Protein AF-A0AA36HRM7-F1 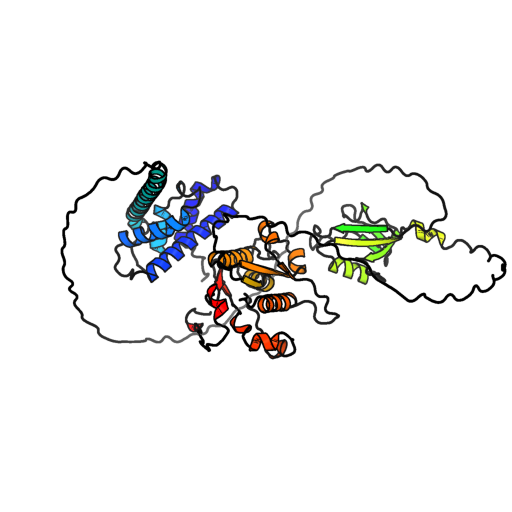(afdb_monomer_lite)

Secondary structure (DSSP, 8-state):
--------HHHHHHHHHHHTTGGGSS-HHHHHHHHHHHHHHHHHHHHHHHHHS--TT--HHHHHHHHHHHHHHHHTTSTTGGGS-HHHHHHHHHHHH-TT----HHHHHHHHHHHHHHHHHHHHHHHHHHHHHTT--------------------------------------------------PPPP-----------------PPP--TTSPPPPEEEEEE-TTS-TT----EEEETTEEEEE-TTSTTTTT--TT-EEEEETTEEP-SHHHHHHHHHHT-SSEEEEEEE-GGGTTTTTSPPPPPPP-PPPPPPPP--PPPP---------------------------PEEEEEEHHHHHHHHTTSGGG--SSTTS--HHHHHHHHHHHHHTTEEEEEEEEHHHHHHSPPPHHHHTTPEEEP----SSSS-STTHHHHHHHHHHHHTT--EE------HHHHTTSTTHHHIIIIIHHHEE-EEE-TT--EEESS---GGGGGGGGT--------TTSS---

Structure (mmCIF, N/CA/C/O backbone):
data_AF-A0AA36HRM7-F1
#
_entry.id   AF-A0AA36HRM7-F1
#
loop_
_atom_site.group_PDB
_atom_site.id
_atom_site.type_symbol
_atom_site.label_atom_id
_atom_site.label_alt_id
_atom_site.label_comp_id
_atom_site.label_asym_id
_atom_site.label_entity_id
_atom_site.label_seq_id
_atom_site.pdbx_PDB_ins_code
_atom_site.Cartn_x
_atom_site.Cartn_y
_atom_site.Cartn_z
_atom_site.occupancy
_atom_site.B_iso_or_equiv
_atom_site.auth_seq_id
_atom_site.auth_comp_id
_atom_site.auth_asym_id
_atom_site.auth_atom_id
_atom_site.pdbx_PDB_model_num
ATOM 1 N N . MET A 1 1 ? -18.455 29.379 -7.997 1.00 38.66 1 MET A N 1
ATOM 2 C CA . MET A 1 1 ? -17.960 29.415 -6.608 1.00 38.66 1 MET A CA 1
ATOM 3 C C . MET A 1 1 ? -16.931 28.313 -6.490 1.00 38.66 1 MET A C 1
ATOM 5 O O . MET A 1 1 ? -17.301 27.154 -6.617 1.00 38.66 1 MET A O 1
ATOM 9 N N . GLU A 1 2 ? -15.651 28.671 -6.400 1.00 33.16 2 GLU A N 1
ATOM 10 C CA . GLU A 1 2 ? -14.578 27.699 -6.172 1.00 33.16 2 GLU A CA 1
ATOM 11 C C . GLU A 1 2 ? -14.777 27.032 -4.805 1.00 33.16 2 GLU A C 1
ATOM 13 O O . GLU A 1 2 ? -15.129 27.726 -3.844 1.00 33.16 2 GLU A O 1
ATOM 18 N N . PRO A 1 3 ? -14.551 25.714 -4.679 1.00 40.88 3 PRO A N 1
ATOM 19 C CA . PRO A 1 3 ? -14.403 25.096 -3.380 1.00 40.88 3 PRO A CA 1
ATOM 20 C C . PRO A 1 3 ? -13.056 25.568 -2.832 1.00 40.88 3 PRO A C 1
ATOM 22 O O . PRO A 1 3 ? -12.028 24.931 -3.043 1.00 40.88 3 PRO A O 1
ATOM 25 N N . GLN A 1 4 ? -13.039 26.724 -2.164 1.00 38.34 4 GLN A N 1
ATOM 26 C CA . GLN A 1 4 ? -11.930 27.060 -1.282 1.00 38.34 4 GLN A CA 1
ATOM 27 C C . GLN A 1 4 ? -11.737 25.861 -0.357 1.00 38.34 4 GLN A C 1
ATOM 29 O O . GLN A 1 4 ? -12.664 25.490 0.366 1.00 38.34 4 GLN A O 1
ATOM 34 N N . MET A 1 5 ? -10.560 25.234 -0.442 1.00 40.09 5 MET A N 1
ATOM 35 C CA . MET A 1 5 ? -10.121 24.186 0.468 1.00 40.09 5 MET A CA 1
ATOM 36 C C . MET A 1 5 ? -10.309 24.699 1.895 1.00 40.09 5 MET A C 1
ATOM 38 O O . MET A 1 5 ? -9.487 25.457 2.407 1.00 40.09 5 MET A O 1
ATOM 42 N N . ARG A 1 6 ? -11.420 24.323 2.533 1.00 44.59 6 ARG A N 1
ATOM 43 C CA . ARG A 1 6 ? -11.608 24.517 3.965 1.00 44.59 6 ARG A CA 1
ATOM 44 C C . ARG A 1 6 ? -10.661 23.537 4.630 1.00 44.59 6 ARG A C 1
ATOM 46 O O . ARG A 1 6 ? -11.005 22.380 4.847 1.00 44.59 6 ARG A O 1
ATOM 53 N N . VAL A 1 7 ? -9.435 23.988 4.866 1.00 54.47 7 VAL A N 1
ATOM 54 C CA . VAL A 1 7 ? -8.510 23.292 5.752 1.00 54.47 7 VAL A CA 1
ATOM 55 C C . VAL A 1 7 ? -9.237 23.147 7.086 1.00 54.47 7 VAL A C 1
ATOM 57 O O . VAL A 1 7 ? -9.692 24.144 7.648 1.00 54.47 7 VAL A O 1
ATOM 60 N N . SER A 1 8 ? -9.418 21.905 7.538 1.00 72.62 8 SER A N 1
ATOM 61 C CA . SER A 1 8 ? -10.118 21.616 8.792 1.00 72.62 8 SER A CA 1
ATOM 62 C C . SER A 1 8 ? -9.432 22.349 9.953 1.00 72.62 8 SER A C 1
ATOM 64 O O . SER A 1 8 ? -8.201 22.450 10.005 1.00 72.62 8 SER A O 1
ATOM 66 N N . ARG A 1 9 ? -10.222 22.893 10.883 1.00 75.62 9 ARG A N 1
ATOM 67 C CA . ARG A 1 9 ? -9.729 23.636 12.056 1.00 75.62 9 ARG A CA 1
ATOM 68 C C . ARG A 1 9 ? -8.811 22.752 12.910 1.00 75.62 9 ARG A C 1
ATOM 70 O O . ARG A 1 9 ? -7.757 23.201 13.348 1.00 75.62 9 ARG A O 1
ATOM 77 N N . PHE A 1 10 ? -9.154 21.479 13.062 1.00 75.44 10 PHE A N 1
ATOM 78 C CA . PHE A 1 10 ? -8.356 20.424 13.672 1.00 75.44 10 PHE A CA 1
ATOM 79 C C . PHE A 1 10 ? -7.041 20.205 12.927 1.00 75.44 10 PHE A C 1
ATOM 81 O O . PHE A 1 10 ? -5.990 20.142 13.563 1.00 75.44 10 PHE A O 1
ATOM 88 N N . ALA A 1 11 ? -7.057 20.149 11.590 1.00 75.94 11 ALA A N 1
ATOM 89 C CA . ALA A 1 11 ? -5.825 20.037 10.815 1.00 75.94 11 ALA A CA 1
ATOM 90 C C . ALA A 1 11 ? -4.874 21.209 11.108 1.00 75.94 11 ALA A C 1
ATOM 92 O O . ALA A 1 11 ? -3.702 20.960 11.397 1.00 75.94 11 ALA A O 1
ATOM 93 N N . ALA A 1 12 ? -5.400 22.439 11.144 1.00 80.62 12 ALA A N 1
ATOM 94 C CA . ALA A 1 12 ? -4.640 23.646 11.461 1.00 80.62 12 ALA A CA 1
ATOM 95 C C . ALA A 1 12 ? -4.111 23.669 12.908 1.00 80.62 12 ALA A C 1
ATOM 97 O O . ALA A 1 12 ? -2.974 24.086 13.137 1.00 80.62 12 ALA A O 1
ATOM 98 N N . VAL A 1 13 ? -4.890 23.193 13.889 1.00 81.31 13 VAL A N 1
ATOM 99 C CA . VAL A 1 13 ? -4.442 23.089 15.290 1.00 81.31 13 VAL A CA 1
ATOM 100 C C . VAL A 1 13 ? -3.338 22.046 15.441 1.00 81.31 13 VAL A C 1
ATOM 102 O O . VAL A 1 13 ? -2.330 22.333 16.084 1.00 81.31 13 VAL A O 1
ATOM 105 N N . VAL A 1 14 ? -3.467 20.881 14.798 1.00 82.00 14 VAL A N 1
ATOM 106 C CA . VAL A 1 14 ? -2.400 19.867 14.754 1.00 82.00 14 VAL A CA 1
ATOM 107 C C . VAL A 1 14 ? -1.148 20.434 14.082 1.00 82.00 14 VAL A C 1
ATOM 109 O O . VAL A 1 14 ? -0.040 20.243 14.578 1.00 82.00 14 VAL A O 1
ATOM 112 N N . ASP A 1 15 ? -1.301 21.177 12.984 1.00 83.81 15 ASP A N 1
ATOM 113 C CA . ASP A 1 15 ? -0.163 21.786 12.298 1.00 83.81 15 ASP A CA 1
ATOM 114 C C . ASP A 1 15 ? 0.560 22.800 13.184 1.00 83.81 15 ASP A C 1
ATOM 116 O O . ASP A 1 15 ? 1.785 22.730 13.294 1.00 83.81 15 ASP A O 1
ATOM 120 N N . LYS A 1 16 ? -0.191 23.663 13.876 1.00 84.44 16 LYS A N 1
ATOM 121 C CA . LYS A 1 16 ? 0.346 24.639 14.828 1.00 84.44 16 LYS A CA 1
ATOM 122 C C . LYS A 1 16 ? 1.029 23.972 16.023 1.00 84.44 16 LYS A C 1
ATOM 124 O O . LYS A 1 16 ? 2.101 24.419 16.419 1.00 84.44 16 LYS A O 1
ATOM 129 N N . ALA A 1 17 ? 0.438 22.910 16.573 1.00 80.19 17 ALA A N 1
ATOM 130 C CA . ALA A 1 17 ? 1.011 22.157 17.686 1.00 80.19 17 ALA A CA 1
ATOM 131 C C . ALA A 1 17 ? 2.341 21.494 17.306 1.00 80.19 17 ALA A C 1
ATOM 133 O O . ALA A 1 17 ? 3.221 21.377 18.144 1.00 80.19 17 ALA A O 1
ATOM 134 N N . PHE A 1 18 ? 2.519 21.107 16.042 1.00 81.25 18 PHE A N 1
ATOM 135 C CA . PHE A 1 18 ? 3.790 20.579 15.543 1.00 81.25 18 PHE A CA 1
ATOM 136 C C . PHE A 1 18 ? 4.788 21.665 15.154 1.00 81.25 18 PHE A C 1
ATOM 138 O O . PHE A 1 18 ? 5.987 21.411 15.209 1.00 81.25 18 PHE A O 1
ATOM 145 N N . SER A 1 19 ? 4.345 22.872 14.791 1.00 80.06 19 SER A N 1
ATOM 146 C CA . SER A 1 19 ? 5.260 23.987 14.522 1.00 80.06 19 SER A CA 1
ATOM 147 C C . SER A 1 19 ? 6.143 24.323 15.727 1.00 80.06 19 SER A C 1
ATOM 149 O O . SER A 1 19 ? 7.288 24.711 15.527 1.00 80.06 19 SER A O 1
ATOM 151 N N . SER A 1 20 ? 5.663 24.123 16.962 1.00 70.94 20 SER A N 1
ATOM 152 C CA . SER A 1 20 ? 6.464 24.319 18.182 1.00 70.94 20 SER A CA 1
ATOM 153 C C . SER A 1 20 ? 7.486 23.211 18.453 1.00 70.94 20 SER A C 1
ATOM 155 O O . SER A 1 20 ? 8.415 23.428 19.224 1.00 70.94 20 SER A O 1
ATOM 157 N N . VAL A 1 21 ? 7.342 22.045 17.817 1.00 73.50 21 VAL A N 1
ATOM 158 C CA . VAL A 1 21 ? 8.187 20.856 18.047 1.00 73.50 21 VAL A CA 1
ATOM 159 C C . VAL A 1 21 ? 9.019 20.475 16.820 1.00 73.50 21 VAL A C 1
ATOM 161 O O . VAL A 1 21 ? 9.863 19.584 16.882 1.00 73.50 21 VAL A O 1
ATOM 164 N N . ALA A 1 22 ? 8.804 21.159 15.692 1.00 70.94 22 ALA A N 1
ATOM 165 C CA . ALA A 1 22 ? 9.362 20.817 14.385 1.00 70.94 22 ALA A CA 1
ATOM 166 C C . ALA A 1 22 ? 10.897 20.734 14.369 1.00 70.94 22 ALA A C 1
ATOM 168 O O . ALA A 1 22 ? 11.451 19.987 13.572 1.00 70.94 22 ALA A O 1
ATOM 169 N N . HIS A 1 23 ? 11.584 21.455 15.260 1.00 73.69 23 HIS A N 1
ATOM 170 C CA . HIS A 1 23 ? 13.047 21.440 15.372 1.00 73.69 23 HIS A CA 1
ATOM 171 C C . HIS A 1 23 ? 13.629 20.115 15.886 1.00 73.69 23 HIS A C 1
ATOM 173 O O . HIS A 1 23 ? 14.834 19.912 15.773 1.00 73.69 23 HIS A O 1
ATOM 179 N N . GLN A 1 24 ? 12.808 19.236 16.465 1.00 70.81 24 GLN A N 1
ATOM 180 C CA . GLN A 1 24 ? 13.260 17.964 17.035 1.00 70.81 24 GLN A CA 1
ATOM 181 C C . GLN A 1 24 ? 13.066 16.768 16.101 1.00 70.81 24 GLN A C 1
ATOM 183 O O . GLN A 1 24 ? 13.552 15.678 16.393 1.00 70.81 24 GLN A O 1
ATOM 188 N N . TYR A 1 25 ? 12.371 16.958 14.979 1.00 71.38 25 TYR A N 1
ATOM 189 C CA . TYR A 1 25 ? 12.187 15.900 13.997 1.00 71.38 25 TYR A CA 1
ATOM 190 C C . TYR A 1 25 ? 13.351 15.897 12.997 1.00 71.38 25 TYR A C 1
ATOM 192 O O . TYR A 1 25 ? 13.692 16.961 12.472 1.00 71.38 25 TYR A O 1
ATOM 200 N N . PRO A 1 26 ? 13.943 14.725 12.697 1.00 68.00 26 PRO A N 1
ATOM 201 C CA . PRO A 1 26 ? 15.028 14.608 11.723 1.00 68.00 26 PRO A CA 1
ATOM 202 C C . PRO A 1 26 ? 14.633 15.079 10.315 1.00 68.00 26 PRO A C 1
ATOM 204 O O . PRO A 1 26 ? 15.485 15.569 9.571 1.00 68.00 26 PRO A O 1
ATOM 207 N N . SER A 1 27 ? 13.352 14.953 9.940 1.00 84.00 27 SER A N 1
ATOM 208 C CA . SER A 1 27 ? 12.848 15.304 8.608 1.00 84.00 27 SER A CA 1
ATOM 209 C C . SER A 1 27 ? 11.419 15.878 8.595 1.00 84.00 27 SER A C 1
ATOM 211 O O . SER A 1 27 ? 10.588 15.604 9.465 1.00 84.00 27 SER A O 1
ATOM 213 N N . GLN A 1 28 ? 11.092 16.650 7.547 1.00 79.06 28 GLN A N 1
ATOM 214 C CA . GLN A 1 28 ? 9.720 17.126 7.298 1.00 79.06 28 GLN A CA 1
ATOM 215 C C . GLN A 1 28 ? 8.736 15.984 6.995 1.00 79.06 28 GLN A C 1
ATOM 217 O O . GLN A 1 28 ? 7.542 16.108 7.281 1.00 79.06 28 GLN A O 1
ATOM 222 N N . GLU A 1 29 ? 9.218 14.875 6.431 1.00 73.44 29 GLU A N 1
ATOM 223 C CA . GLU A 1 29 ? 8.391 13.704 6.136 1.00 73.44 29 GLU A CA 1
ATOM 224 C C . GLU A 1 29 ? 7.927 13.015 7.422 1.00 73.44 29 GLU A C 1
ATOM 226 O O . GLU A 1 29 ? 6.737 12.736 7.569 1.00 73.44 29 GLU A O 1
ATOM 231 N N . GLU A 1 30 ? 8.809 12.834 8.407 1.00 75.06 30 GLU A N 1
ATOM 232 C CA . GLU A 1 30 ? 8.438 12.263 9.710 1.00 75.06 30 GLU A CA 1
ATOM 233 C C . GLU A 1 30 ? 7.401 13.124 10.438 1.00 75.06 30 GLU A C 1
ATOM 235 O O . GLU A 1 30 ? 6.439 12.593 10.993 1.00 75.06 30 GLU A O 1
ATOM 240 N N . VAL A 1 31 ? 7.532 14.454 10.368 1.00 80.25 31 VAL A N 1
ATOM 241 C CA . VAL A 1 31 ? 6.522 15.389 10.893 1.00 80.25 31 VAL A CA 1
ATOM 242 C C . VAL A 1 31 ? 5.172 15.163 10.214 1.00 80.25 31 VAL A C 1
ATOM 244 O O . VAL A 1 31 ? 4.136 15.117 10.881 1.00 80.25 31 VAL A O 1
ATOM 247 N N . LYS A 1 32 ? 5.162 15.015 8.885 1.00 79.19 32 LYS A N 1
ATOM 248 C CA . LYS A 1 32 ? 3.940 14.765 8.113 1.00 79.19 32 LYS A CA 1
ATOM 249 C C . LYS A 1 32 ? 3.281 13.446 8.534 1.00 79.19 32 LYS A C 1
ATOM 251 O O . LYS A 1 32 ? 2.079 13.440 8.809 1.00 79.19 32 LYS A O 1
ATOM 256 N N . HIS A 1 33 ? 4.058 12.371 8.656 1.00 77.81 33 HIS A N 1
ATOM 257 C CA . HIS A 1 33 ? 3.567 11.065 9.102 1.00 77.81 33 HIS A CA 1
ATOM 258 C C . HIS A 1 33 ? 3.047 11.098 10.546 1.00 77.81 33 HIS A C 1
ATOM 260 O O . HIS A 1 33 ? 1.968 10.570 10.820 1.00 77.81 33 HIS A O 1
ATOM 266 N N . ALA A 1 34 ? 3.746 11.767 11.467 1.00 81.44 34 ALA A N 1
ATOM 267 C CA . ALA A 1 34 ? 3.314 11.898 12.859 1.00 81.44 34 ALA A CA 1
ATOM 268 C C . ALA A 1 34 ? 1.972 12.641 12.975 1.00 81.44 34 ALA A C 1
ATOM 270 O O . ALA A 1 34 ? 1.050 12.165 13.641 1.00 81.44 34 ALA A O 1
ATOM 271 N N . LYS A 1 35 ? 1.814 13.758 12.251 1.00 84.81 35 LYS A N 1
ATOM 272 C CA . LYS A 1 35 ? 0.543 14.495 12.169 1.00 84.81 35 LYS A CA 1
ATOM 273 C C . LYS A 1 35 ? -0.591 13.621 11.636 1.00 84.81 35 LYS A C 1
ATOM 275 O O . LYS A 1 35 ? -1.690 13.644 12.188 1.00 84.81 35 LYS A O 1
ATOM 280 N N . GLN A 1 36 ? -0.340 12.856 10.571 1.00 80.56 36 GLN A N 1
ATOM 281 C CA . GLN A 1 36 ? -1.332 11.950 9.986 1.00 80.56 36 GLN A CA 1
ATOM 282 C C . GLN A 1 36 ? -1.745 10.862 10.984 1.00 80.56 36 GLN A C 1
ATOM 284 O O . GLN A 1 36 ? -2.938 10.659 11.207 1.00 80.56 36 GLN A O 1
ATOM 289 N N . ARG A 1 37 ? -0.771 10.252 11.665 1.00 82.62 37 ARG A N 1
ATOM 290 C CA . ARG A 1 37 ? -1.003 9.224 12.684 1.00 82.62 37 ARG A CA 1
ATOM 291 C C . ARG A 1 37 ? -1.835 9.744 13.856 1.00 82.62 37 ARG A C 1
ATOM 293 O O . ARG A 1 37 ? -2.756 9.056 14.284 1.00 82.62 37 ARG A O 1
ATOM 300 N N . ILE A 1 38 ? -1.576 10.959 14.349 1.00 85.50 38 ILE A N 1
ATOM 301 C CA . ILE A 1 38 ? -2.402 11.577 15.404 1.00 85.50 38 ILE A CA 1
ATOM 302 C C . ILE A 1 38 ? -3.846 11.716 14.946 1.00 85.50 38 ILE A C 1
ATOM 304 O O . ILE A 1 38 ? -4.756 11.267 15.639 1.00 85.50 38 ILE A O 1
ATOM 308 N N . ARG A 1 39 ? -4.062 12.310 13.767 1.00 85.12 39 ARG A N 1
ATOM 309 C CA . ARG A 1 39 ? -5.412 12.524 13.229 1.00 85.12 39 ARG A CA 1
ATOM 310 C C . ARG A 1 39 ? -6.170 11.199 13.113 1.00 85.12 39 ARG A C 1
ATOM 312 O O . ARG A 1 39 ? -7.322 11.129 13.533 1.00 85.12 39 ARG A O 1
ATOM 319 N N . GLN A 1 40 ? -5.512 10.152 12.617 1.00 81.50 40 GLN A N 1
ATOM 320 C CA . GLN A 1 40 ? -6.086 8.811 12.508 1.00 81.50 40 GLN A CA 1
ATOM 321 C C . GLN A 1 40 ? -6.432 8.215 13.880 1.00 81.50 40 GLN A C 1
ATOM 323 O O . GLN A 1 40 ? -7.558 7.767 14.085 1.00 81.50 40 GLN A O 1
ATOM 328 N N . LYS A 1 41 ? -5.507 8.234 14.851 1.00 85.62 41 LYS A N 1
ATOM 329 C CA . LYS A 1 41 ? -5.754 7.635 16.175 1.00 85.62 41 LYS A CA 1
ATOM 330 C C . LYS A 1 41 ? -6.887 8.326 16.936 1.00 85.62 41 LYS A C 1
ATOM 332 O O . LYS A 1 41 ? -7.664 7.632 17.583 1.00 85.62 41 LYS A O 1
ATOM 337 N N . PHE A 1 42 ? -7.037 9.644 16.802 1.00 86.94 42 PHE A N 1
ATOM 338 C CA . PHE A 1 42 ? -8.180 10.368 17.369 1.00 86.94 42 PHE A CA 1
ATOM 339 C C . PHE A 1 42 ? -9.512 9.973 16.718 1.00 86.94 42 PHE A C 1
ATOM 341 O O . PHE A 1 42 ? -10.492 9.772 17.431 1.00 86.94 42 PHE A O 1
ATOM 348 N N . ARG A 1 43 ? -9.556 9.793 15.390 1.00 82.69 43 ARG A N 1
ATOM 349 C CA . ARG A 1 43 ? -10.767 9.310 14.698 1.00 82.69 43 ARG A CA 1
ATOM 350 C C . ARG A 1 43 ? -11.153 7.908 15.134 1.00 82.69 43 ARG A C 1
ATOM 352 O O . ARG A 1 43 ? -12.293 7.692 15.511 1.00 82.69 43 ARG A O 1
ATOM 359 N N . GLN A 1 44 ? -10.194 6.984 15.150 1.00 79.94 44 GLN A N 1
ATOM 360 C CA . GLN A 1 44 ? -10.454 5.613 15.584 1.00 79.94 44 GLN A CA 1
ATOM 361 C C . GLN A 1 44 ? -10.931 5.556 17.045 1.00 79.94 44 GLN A C 1
ATOM 363 O O . GLN A 1 44 ? -11.799 4.754 17.375 1.00 79.94 44 GLN A O 1
ATOM 368 N N . ALA A 1 45 ? -10.381 6.408 17.918 1.00 83.69 45 ALA A N 1
ATOM 369 C CA . ALA A 1 45 ? -10.829 6.523 19.302 1.00 83.69 45 ALA A CA 1
ATOM 370 C C . ALA A 1 45 ? -12.265 7.066 19.404 1.00 83.69 45 ALA A C 1
ATOM 372 O O . ALA A 1 45 ? -13.044 6.567 20.209 1.00 83.69 45 ALA A O 1
ATOM 373 N N . ALA A 1 46 ? -12.635 8.044 18.570 1.00 80.88 46 ALA A N 1
ATOM 374 C CA . ALA A 1 46 ? -13.996 8.571 18.515 1.00 80.88 46 ALA A CA 1
ATOM 375 C C . ALA A 1 46 ? -15.003 7.522 18.025 1.00 80.88 46 ALA A C 1
ATOM 377 O O . ALA A 1 46 ? -16.000 7.296 18.701 1.00 80.88 46 ALA A O 1
ATOM 378 N N . THR A 1 47 ? -14.703 6.821 16.927 1.00 79.62 47 THR A N 1
ATOM 379 C CA . THR A 1 47 ? -15.553 5.739 16.399 1.00 79.62 47 THR A CA 1
ATOM 380 C C . THR A 1 47 ? -15.737 4.622 17.424 1.00 79.62 47 THR A C 1
ATOM 382 O O . THR A 1 47 ? -16.859 4.211 17.694 1.00 79.62 47 THR A O 1
ATOM 385 N N . SER A 1 48 ? -14.659 4.193 18.089 1.00 82.50 48 SER A N 1
ATOM 386 C CA . SER A 1 48 ? -14.751 3.187 19.155 1.00 82.50 48 SER A CA 1
ATOM 387 C C . SER A 1 48 ? -15.609 3.658 20.338 1.00 82.50 48 SER A C 1
ATOM 389 O O . SER A 1 48 ? -16.299 2.855 20.973 1.00 82.50 48 SER A O 1
ATOM 391 N N . LEU A 1 49 ? -15.589 4.958 20.646 1.00 83.44 49 LEU A N 1
ATOM 392 C CA . LEU A 1 49 ? -16.413 5.530 21.705 1.00 83.44 49 LEU A CA 1
ATOM 393 C C . LEU A 1 49 ? -17.897 5.604 21.307 1.00 83.44 49 LEU A C 1
ATOM 395 O O . LEU A 1 49 ? -18.752 5.315 22.138 1.00 83.44 49 LEU A O 1
ATOM 399 N N . GLU A 1 50 ? -18.192 5.934 20.049 1.00 82.88 50 GLU A N 1
ATOM 400 C CA . GLU A 1 50 ? -19.548 5.937 19.476 1.00 82.88 50 GLU A CA 1
ATOM 401 C C . GLU A 1 50 ? -20.161 4.531 19.417 1.00 82.88 50 GLU A C 1
ATOM 403 O O . GLU A 1 50 ? -21.344 4.356 19.693 1.00 82.88 50 GLU A O 1
ATOM 408 N N . GLU A 1 51 ? -19.360 3.513 19.105 1.00 83.81 51 GLU A N 1
ATOM 409 C CA . GLU A 1 51 ? -19.816 2.118 19.066 1.00 83.81 51 GLU A CA 1
ATOM 410 C C . GLU A 1 51 ? -20.071 1.541 20.464 1.00 83.81 51 GLU A C 1
ATOM 412 O O . GLU A 1 51 ? -20.964 0.715 20.657 1.00 83.81 51 GLU A O 1
ATOM 417 N N . SER A 1 52 ? -19.277 1.960 21.453 1.00 81.12 52 SER A N 1
ATOM 418 C CA . SER A 1 52 ? -19.353 1.427 22.818 1.00 81.12 52 SER A CA 1
ATOM 419 C C . SER A 1 52 ? -20.372 2.141 23.706 1.00 81.12 52 SER A C 1
ATOM 421 O O . SER A 1 52 ? -20.764 1.591 24.741 1.00 81.12 52 SER A O 1
ATOM 423 N N . ALA A 1 53 ? -20.810 3.346 23.336 1.00 79.75 53 ALA A N 1
ATOM 424 C CA . ALA A 1 53 ? -21.741 4.128 24.131 1.00 79.75 53 ALA A CA 1
ATOM 425 C C . ALA A 1 53 ? -22.583 5.100 23.300 1.00 79.75 53 ALA A C 1
ATOM 427 O O . ALA A 1 53 ? -22.099 5.741 22.374 1.00 79.75 53 ALA A O 1
ATOM 428 N N . ASP A 1 54 ? -23.826 5.312 23.738 1.00 82.69 54 ASP A N 1
ATOM 429 C CA . ASP A 1 54 ? -24.621 6.440 23.264 1.00 82.69 54 ASP A CA 1
ATOM 430 C C . ASP A 1 54 ? -24.025 7.750 23.803 1.00 82.69 54 ASP A C 1
ATOM 432 O O . ASP A 1 54 ? -24.111 8.057 25.000 1.00 82.69 54 ASP A O 1
ATOM 436 N N . LEU A 1 55 ? -23.355 8.486 22.916 1.00 81.19 55 LEU A N 1
ATOM 437 C CA . LEU A 1 55 ? -22.733 9.772 23.219 1.00 81.19 55 LEU A CA 1
ATOM 438 C C . LEU A 1 55 ? -23.753 10.906 23.338 1.00 81.19 55 LEU A C 1
ATOM 440 O O . LEU A 1 55 ? -23.434 11.944 23.930 1.00 81.19 55 LEU A O 1
ATOM 444 N N . ALA A 1 56 ? -24.967 10.726 22.806 1.00 77.50 56 ALA A N 1
ATOM 445 C CA . ALA A 1 56 ? -26.019 11.726 22.860 1.00 77.50 56 ALA A CA 1
ATOM 446 C C . ALA A 1 56 ? -26.508 11.878 24.310 1.00 77.50 56 ALA A C 1
ATOM 448 O O . ALA A 1 56 ? -27.352 11.141 24.805 1.00 77.50 56 ALA A O 1
ATOM 449 N N . GLY A 1 57 ? -25.934 12.843 25.028 1.00 82.88 57 GLY A N 1
ATOM 450 C CA . GLY A 1 57 ? -26.269 13.135 26.425 1.00 82.88 57 GLY A CA 1
ATOM 451 C C . GLY A 1 57 ? -25.100 13.006 27.396 1.00 82.88 57 GLY A C 1
ATOM 452 O O . GLY A 1 57 ? -25.267 13.264 28.588 1.00 82.88 57 GLY A O 1
ATOM 453 N N . TRP A 1 58 ? -23.905 12.643 26.925 1.00 87.88 58 TRP A N 1
ATOM 454 C CA . TRP A 1 58 ? -22.721 12.714 27.775 1.00 87.88 58 TRP A CA 1
ATOM 455 C C . TRP A 1 58 ? -22.293 14.173 27.978 1.00 87.88 58 TRP A C 1
ATOM 457 O O . TRP A 1 58 ? -22.236 14.935 27.012 1.00 87.88 58 TRP A O 1
ATOM 467 N N . PRO A 1 59 ? -21.938 14.576 29.213 1.00 90.56 59 PRO A N 1
ATOM 468 C CA . PRO A 1 59 ? -21.330 15.878 29.428 1.00 90.56 59 PRO A CA 1
ATOM 469 C C . PRO A 1 59 ? -19.951 15.926 28.761 1.00 90.56 59 PRO A C 1
ATOM 471 O O . PRO A 1 59 ? -19.262 14.902 28.653 1.00 90.56 59 PRO A O 1
ATOM 474 N N . ALA A 1 60 ? -19.525 17.125 28.355 1.00 87.12 60 ALA A N 1
ATOM 475 C CA . ALA A 1 60 ? -18.249 17.337 27.673 1.00 87.12 60 ALA A CA 1
ATOM 476 C C . ALA A 1 60 ? -17.064 16.752 28.456 1.00 87.12 60 ALA A C 1
ATOM 478 O O . ALA A 1 60 ? -16.155 16.186 27.852 1.00 87.12 60 ALA A O 1
ATOM 479 N N . GLU A 1 61 ? -17.097 16.807 29.795 1.00 91.81 61 GLU A N 1
ATOM 480 C CA . GLU A 1 61 ? -16.043 16.230 30.636 1.00 91.81 61 GLU A CA 1
ATOM 481 C C . GLU A 1 61 ? -15.910 14.727 30.434 1.00 91.81 61 GLU A C 1
ATOM 483 O O . GLU A 1 61 ? -14.796 14.217 30.326 1.00 91.81 61 GLU A O 1
ATOM 488 N N . LYS A 1 62 ? -17.029 14.009 30.321 1.00 91.25 62 LYS A N 1
ATOM 489 C CA . LYS A 1 62 ? -17.012 12.558 30.157 1.00 91.25 62 LYS A CA 1
ATOM 490 C C . LYS A 1 62 ? -16.523 12.171 28.764 1.00 91.25 62 LYS A C 1
ATOM 492 O O . LYS A 1 62 ? -15.663 11.302 28.657 1.00 91.25 62 LYS A O 1
ATOM 497 N N . VAL A 1 63 ? -17.006 12.854 27.722 1.00 87.69 63 VAL A N 1
ATOM 498 C CA . VAL A 1 63 ? -16.563 12.623 26.335 1.00 87.69 63 VAL A CA 1
ATOM 499 C C . VAL A 1 63 ? -15.064 12.875 26.200 1.00 87.69 63 VAL A C 1
ATOM 501 O O . VAL A 1 63 ? -14.334 11.994 25.754 1.00 87.69 63 VAL A O 1
ATOM 504 N N . LEU A 1 64 ? -14.588 14.041 26.647 1.00 91.06 64 LEU A N 1
ATOM 505 C CA . LEU A 1 64 ? -13.173 14.408 26.572 1.00 91.06 64 LEU A CA 1
ATOM 506 C C . LEU A 1 64 ? -12.289 13.449 27.374 1.00 91.06 64 LEU A C 1
ATOM 508 O O . LEU A 1 64 ? -11.223 13.078 26.896 1.00 91.06 64 LEU A O 1
ATOM 512 N N . SER A 1 65 ? -12.726 13.009 28.557 1.00 90.75 65 SER A N 1
ATOM 513 C CA . SER A 1 65 ? -11.950 12.072 29.386 1.00 90.75 65 SER A CA 1
ATOM 514 C C . SER A 1 65 ? -11.833 10.689 28.764 1.00 90.75 65 SER A C 1
ATOM 516 O O . SER A 1 65 ? -10.752 10.101 28.785 1.00 90.75 65 SER A O 1
ATOM 518 N N . SER A 1 66 ? -12.930 10.167 28.212 1.00 90.56 66 SER A N 1
ATOM 519 C CA . SER A 1 66 ? -12.920 8.868 27.542 1.00 90.56 66 SER A CA 1
ATOM 520 C C . SER A 1 66 ? -12.114 8.917 26.248 1.00 90.56 66 SER A C 1
ATOM 522 O O . SER A 1 66 ? -11.289 8.039 26.010 1.00 90.56 66 SER A O 1
ATOM 524 N N . LEU A 1 67 ? -12.284 9.977 25.454 1.00 89.06 67 LEU A N 1
ATOM 525 C CA . LEU A 1 67 ? -11.526 10.162 24.223 1.00 89.06 67 LEU A CA 1
ATOM 526 C C . LEU A 1 67 ? -10.029 10.352 24.502 1.00 89.06 67 LEU A C 1
ATOM 528 O O . LEU A 1 67 ? -9.210 9.753 23.814 1.00 89.06 67 LEU A O 1
ATOM 532 N N . ALA A 1 68 ? -9.661 11.145 25.516 1.00 90.94 68 ALA A N 1
ATOM 533 C CA . ALA A 1 68 ? -8.270 11.308 25.933 1.00 90.94 68 ALA A CA 1
ATOM 534 C C . ALA A 1 68 ? -7.653 9.967 26.331 1.00 90.94 68 ALA A C 1
ATOM 536 O O . ALA A 1 68 ? -6.551 9.656 25.891 1.00 90.94 68 ALA A O 1
ATOM 537 N N . ALA A 1 69 ? -8.370 9.162 27.122 1.00 90.81 69 ALA A N 1
ATOM 538 C CA . ALA A 1 69 ? -7.884 7.855 27.537 1.00 90.81 69 ALA A CA 1
ATOM 539 C C . ALA A 1 69 ? -7.577 6.953 26.338 1.00 90.81 69 ALA A C 1
ATOM 541 O O . ALA A 1 69 ? -6.469 6.435 26.242 1.00 90.81 69 ALA A O 1
ATOM 542 N N . GLU A 1 70 ? -8.514 6.845 25.400 1.00 87.56 70 GLU A N 1
ATOM 543 C CA . GLU A 1 70 ? -8.387 5.970 24.238 1.00 87.56 70 GLU A CA 1
ATOM 544 C C . GLU A 1 70 ? -7.348 6.489 23.224 1.00 87.56 70 GLU A C 1
ATOM 546 O O . GLU A 1 70 ? -6.451 5.760 22.795 1.00 87.56 70 GLU A O 1
ATOM 551 N N . ALA A 1 71 ? -7.418 7.771 22.855 1.00 87.56 71 ALA A N 1
ATOM 552 C CA . ALA A 1 71 ? -6.548 8.356 21.838 1.00 87.56 71 ALA A CA 1
ATOM 553 C C . ALA A 1 71 ? -5.098 8.492 22.320 1.00 87.56 71 ALA A C 1
ATOM 555 O O . ALA A 1 71 ? -4.169 8.152 21.584 1.00 87.56 71 ALA A O 1
ATOM 556 N N . LEU A 1 72 ? -4.882 8.967 23.552 1.00 90.12 72 LEU A N 1
ATOM 557 C CA . LEU A 1 72 ? -3.532 9.186 24.075 1.00 90.12 72 LEU A CA 1
ATOM 558 C C . LEU A 1 72 ? -2.845 7.872 24.436 1.00 90.12 72 LEU A C 1
ATOM 560 O O . LEU A 1 72 ? -1.652 7.741 24.181 1.00 90.12 72 LEU A O 1
ATOM 564 N N . GLN A 1 73 ? -3.580 6.861 24.911 1.00 88.81 73 GLN A N 1
ATOM 565 C CA . GLN A 1 73 ? -3.015 5.525 25.119 1.00 88.81 73 GLN A CA 1
ATOM 566 C C . GLN A 1 73 ? -2.476 4.922 23.813 1.00 88.81 73 GLN A C 1
ATOM 568 O O . GLN A 1 73 ? -1.405 4.318 23.810 1.00 88.81 73 GLN A O 1
ATOM 573 N N . ARG A 1 74 ? -3.151 5.159 22.680 1.00 83.75 74 ARG A N 1
ATOM 574 C CA . ARG A 1 74 ? -2.673 4.748 21.345 1.00 83.75 74 ARG A CA 1
ATOM 575 C C . ARG A 1 74 ? -1.441 5.532 20.864 1.00 83.75 74 ARG A C 1
ATOM 577 O O . ARG A 1 74 ? -0.747 5.069 19.957 1.00 83.75 74 ARG A O 1
ATOM 584 N N . LEU A 1 75 ? -1.181 6.715 21.425 1.00 86.38 75 LEU A N 1
ATOM 585 C CA . LEU A 1 75 ? -0.109 7.630 21.009 1.00 86.38 75 LEU A CA 1
ATOM 586 C C . LEU A 1 75 ? 1.101 7.650 21.953 1.00 86.38 75 LEU A C 1
ATOM 588 O O . LEU A 1 75 ? 2.175 8.071 21.522 1.00 86.38 75 LEU A O 1
ATOM 592 N N . ALA A 1 76 ? 0.962 7.151 23.183 1.00 82.88 76 ALA A N 1
ATOM 593 C CA . ALA A 1 76 ? 1.981 7.166 24.239 1.00 82.88 76 ALA A CA 1
ATOM 594 C C . ALA A 1 76 ? 3.276 6.392 23.917 1.00 82.88 76 ALA A C 1
ATOM 596 O O . ALA A 1 76 ? 4.244 6.462 24.664 1.00 82.88 76 ALA A O 1
ATOM 597 N N . VAL A 1 77 ? 3.324 5.664 22.799 1.00 74.12 77 VAL A N 1
ATOM 598 C CA . VAL A 1 77 ? 4.478 4.847 22.380 1.00 74.12 77 VAL A CA 1
ATOM 599 C C . VAL A 1 77 ? 5.601 5.689 21.743 1.00 74.12 77 VAL A C 1
ATOM 601 O O . VAL A 1 77 ? 6.588 5.132 21.279 1.00 74.12 77 VAL A O 1
ATOM 604 N N . ASN A 1 78 ? 5.472 7.019 21.670 1.00 73.06 78 ASN A N 1
ATOM 605 C CA . ASN A 1 78 ? 6.416 7.862 20.931 1.00 73.06 78 ASN A CA 1
ATOM 606 C C . ASN A 1 78 ? 7.124 8.903 21.820 1.00 73.06 78 ASN A C 1
ATOM 608 O O . ASN A 1 78 ? 6.484 9.569 22.630 1.00 73.06 78 ASN A O 1
ATOM 612 N N . ASP A 1 79 ? 8.422 9.118 21.582 1.00 74.62 79 ASP A N 1
ATOM 613 C CA . ASP A 1 79 ? 9.309 9.975 22.399 1.00 74.62 79 ASP A CA 1
ATOM 614 C C . ASP A 1 79 ? 8.966 11.479 22.382 1.00 74.62 79 ASP A C 1
ATOM 616 O O . ASP A 1 79 ? 9.452 12.257 23.200 1.00 74.62 79 ASP A O 1
ATOM 620 N N . TRP A 1 80 ? 8.117 11.916 21.454 1.00 76.50 80 TRP A N 1
ATOM 621 C CA . TRP A 1 80 ? 7.702 13.315 21.304 1.00 76.50 80 TRP A CA 1
ATOM 622 C C . TRP A 1 80 ? 6.416 13.655 22.068 1.00 76.50 80 TRP A C 1
ATOM 624 O O . TRP A 1 80 ? 5.949 14.794 22.011 1.00 76.50 80 TRP A O 1
ATOM 634 N N . PHE A 1 81 ? 5.828 12.683 22.773 1.00 80.75 81 PHE A N 1
ATOM 635 C CA . PHE A 1 81 ? 4.530 12.836 23.423 1.00 80.75 81 PHE A CA 1
ATOM 636 C C . PHE A 1 81 ? 4.495 14.024 24.395 1.00 80.75 81 PHE A C 1
ATOM 638 O O . PHE A 1 81 ? 3.567 14.824 24.341 1.00 80.75 81 PHE A O 1
ATOM 645 N N . ASP A 1 82 ? 5.521 14.212 25.223 1.00 82.25 82 ASP A N 1
ATOM 646 C CA . ASP A 1 82 ? 5.537 15.267 26.252 1.00 82.25 82 ASP A CA 1
ATOM 647 C C . ASP A 1 82 ? 5.636 16.698 25.697 1.00 82.25 82 ASP A C 1
ATOM 649 O O . ASP A 1 82 ? 5.534 17.673 26.439 1.00 82.25 82 ASP A O 1
ATOM 653 N N . GLN A 1 83 ? 5.843 16.841 24.391 1.00 81.25 83 GLN A N 1
ATOM 654 C CA . GLN A 1 83 ? 6.163 18.115 23.750 1.00 81.25 83 GLN A CA 1
ATOM 655 C C . GLN A 1 83 ? 5.006 18.685 22.928 1.00 81.25 83 GLN A C 1
ATOM 657 O O . GLN A 1 83 ? 5.092 19.797 22.403 1.00 81.25 83 GLN A O 1
ATOM 662 N N . VAL A 1 84 ? 3.928 17.917 22.790 1.00 86.69 84 VAL A N 1
ATOM 663 C CA . VAL A 1 84 ? 2.739 18.296 22.034 1.00 86.69 84 VAL A CA 1
ATOM 664 C C . VAL A 1 84 ? 1.678 18.842 22.990 1.00 86.69 84 VAL A C 1
ATOM 666 O O . VAL A 1 84 ? 1.405 18.261 24.038 1.00 86.69 84 VAL A O 1
ATOM 669 N N . ASP A 1 85 ? 1.044 19.955 22.611 1.00 90.44 85 ASP A N 1
ATOM 670 C CA . ASP A 1 85 ? -0.076 20.558 23.350 1.00 90.44 85 ASP A CA 1
ATOM 671 C C . ASP A 1 85 ? -1.366 19.733 23.160 1.00 90.44 85 ASP A C 1
ATOM 673 O O . ASP A 1 85 ? -2.282 20.090 22.409 1.00 90.44 85 ASP A O 1
ATOM 677 N N . TRP A 1 86 ? -1.411 18.570 23.815 1.00 92.50 86 TRP A N 1
ATOM 678 C CA . TRP A 1 86 ? -2.531 17.631 23.752 1.00 92.50 86 TRP A CA 1
ATOM 679 C C . TRP A 1 86 ? -3.877 18.217 24.179 1.00 92.50 86 TRP A C 1
ATOM 681 O O . TRP A 1 86 ? -4.857 17.920 23.489 1.00 92.50 86 TRP A O 1
ATOM 691 N N . PRO A 1 87 ? -3.979 19.047 25.242 1.00 94.38 87 PRO A N 1
ATOM 692 C CA . PRO A 1 87 ? -5.243 19.686 25.603 1.00 94.38 87 PRO A CA 1
ATOM 693 C C . PRO A 1 87 ? -5.872 20.438 24.434 1.00 94.38 87 PRO A C 1
ATOM 695 O O . PRO A 1 87 ? -7.072 20.319 24.184 1.00 94.38 87 PRO A O 1
ATOM 698 N N . ARG A 1 88 ? -5.054 21.165 23.668 1.00 91.12 88 ARG A N 1
ATOM 699 C CA . ARG A 1 88 ? -5.530 21.946 22.530 1.00 91.12 88 ARG A CA 1
ATOM 700 C C . ARG A 1 88 ? -5.922 21.082 21.336 1.00 91.12 88 ARG A C 1
ATOM 702 O O . ARG A 1 88 ? -6.956 21.338 20.723 1.00 91.12 88 ARG A O 1
ATOM 709 N N . ILE A 1 89 ? -5.140 20.044 21.026 1.00 90.75 89 ILE A N 1
ATOM 710 C CA . ILE A 1 89 ? -5.480 19.070 19.971 1.00 90.75 89 ILE A CA 1
ATOM 711 C C . ILE A 1 89 ? -6.810 18.380 20.289 1.00 90.75 89 ILE A C 1
ATOM 713 O O . ILE A 1 89 ? -7.675 18.289 19.419 1.00 90.75 89 ILE A O 1
ATOM 717 N N . LEU A 1 90 ? -6.991 17.939 21.536 1.00 90.69 90 LEU A N 1
ATOM 718 C CA . LEU A 1 90 ? -8.197 17.260 21.999 1.00 90.69 90 LEU A CA 1
ATOM 719 C C . LEU A 1 90 ? -9.425 18.184 21.944 1.00 90.69 90 LEU A C 1
ATOM 721 O O . LEU A 1 90 ? -10.454 17.790 21.397 1.00 90.69 90 LEU A O 1
ATOM 725 N N . ALA A 1 91 ? -9.313 19.422 22.439 1.00 89.38 91 ALA A N 1
ATOM 726 C CA . ALA A 1 91 ? -10.397 20.405 22.380 1.00 89.38 91 ALA A CA 1
ATOM 727 C C . ALA A 1 91 ? -10.803 20.735 20.933 1.00 89.38 91 ALA A C 1
ATOM 729 O O . ALA A 1 91 ? -11.992 20.767 20.618 1.00 89.38 91 ALA A O 1
ATOM 730 N N . ALA A 1 92 ? -9.827 20.932 20.040 1.00 87.19 92 ALA A N 1
ATOM 731 C CA . ALA A 1 92 ? -10.084 21.223 18.631 1.00 87.19 92 ALA A CA 1
ATOM 732 C C . ALA A 1 92 ? -10.712 20.036 17.891 1.00 87.19 92 ALA A C 1
ATOM 734 O O . ALA A 1 92 ? -11.615 20.232 17.079 1.00 87.19 92 ALA A O 1
ATOM 735 N N . PHE A 1 93 ? -10.260 18.811 18.185 1.00 86.56 93 PHE A N 1
ATOM 736 C CA . PHE A 1 93 ? -10.854 17.605 17.618 1.00 86.56 93 PHE A CA 1
ATOM 737 C C . PHE A 1 93 ? -12.319 17.478 18.024 1.00 86.56 93 PHE A C 1
ATOM 739 O O . PHE A 1 93 ? -13.169 17.302 17.162 1.00 86.56 93 PHE A O 1
ATOM 746 N N . VAL A 1 94 ? -12.638 17.618 19.313 1.00 86.38 94 VAL A N 1
ATOM 747 C CA . VAL A 1 94 ? -14.026 17.501 19.774 1.00 86.38 94 VAL A CA 1
ATOM 748 C C . VAL A 1 94 ? -14.901 18.616 19.203 1.00 86.38 94 VAL A C 1
ATOM 750 O O . VAL A 1 94 ? -15.998 18.330 18.730 1.00 86.38 94 VAL A O 1
ATOM 753 N N . ALA A 1 95 ? -14.403 19.854 19.161 1.00 85.75 95 ALA A N 1
ATOM 754 C CA . ALA A 1 95 ? -15.140 20.988 18.605 1.00 85.75 95 ALA A CA 1
ATOM 755 C C . ALA A 1 95 ? -15.477 20.843 17.107 1.00 85.75 95 ALA A C 1
ATOM 757 O O . ALA A 1 95 ? -16.475 21.406 16.661 1.00 85.75 95 ALA A O 1
ATOM 758 N N . GLU A 1 96 ? -14.651 20.143 16.317 1.00 81.31 96 GLU A N 1
ATOM 759 C CA . GLU A 1 96 ? -14.852 20.016 14.864 1.00 81.31 96 GLU A CA 1
ATOM 760 C C . GLU A 1 96 ? -15.396 18.652 14.425 1.00 81.31 96 GLU A C 1
ATOM 762 O O . GLU A 1 96 ? -16.233 18.584 13.528 1.00 81.31 96 GLU A O 1
ATOM 767 N N . ALA A 1 97 ? -14.887 17.567 15.003 1.00 68.88 97 ALA A N 1
ATOM 768 C CA . ALA A 1 97 ? -15.119 16.214 14.511 1.00 68.88 97 ALA A CA 1
ATOM 769 C C . ALA A 1 97 ? -16.319 15.534 15.169 1.00 68.88 97 ALA A C 1
ATOM 771 O O . ALA A 1 97 ? -16.870 14.605 14.585 1.00 68.88 97 ALA A O 1
ATOM 772 N N . THR A 1 98 ? -16.741 15.981 16.355 1.00 63.69 98 THR A N 1
ATOM 773 C CA . THR A 1 98 ? -17.926 15.406 16.993 1.00 63.69 98 THR A CA 1
ATOM 774 C C . THR A 1 98 ? -19.166 16.179 16.555 1.00 63.69 98 THR A C 1
ATOM 776 O O . THR A 1 98 ? -19.259 17.393 16.732 1.00 63.69 98 THR A O 1
ATOM 779 N N . SER A 1 99 ? -20.163 15.479 16.014 1.00 64.75 99 SER A N 1
ATOM 780 C CA . SER A 1 99 ? -21.497 16.039 15.726 1.00 64.75 99 SER A CA 1
ATOM 781 C C . SER A 1 99 ? -22.264 16.450 16.993 1.00 64.75 99 SER A C 1
ATOM 783 O O . SER A 1 99 ? -23.396 16.921 16.915 1.00 64.75 99 SER A O 1
ATOM 785 N N . LEU A 1 100 ? -21.646 16.272 18.161 1.00 68.31 100 LEU A N 1
ATOM 786 C CA . LEU A 1 100 ? -22.237 16.389 19.486 1.00 68.31 100 LEU A CA 1
ATOM 787 C C . LEU A 1 100 ? -22.487 17.840 19.917 1.00 68.31 100 LEU A C 1
ATOM 789 O O . LEU A 1 100 ? -23.177 18.062 20.906 1.00 68.31 100 LEU A O 1
ATOM 793 N N . GLY A 1 101 ? -21.923 18.829 19.212 1.00 79.56 101 GLY A N 1
ATOM 794 C CA . GLY A 1 101 ? -22.166 20.245 19.508 1.00 79.56 101 GLY A CA 1
ATOM 795 C C . GLY A 1 101 ? -21.739 20.661 20.922 1.00 79.56 101 GLY A C 1
ATOM 796 O O . GLY A 1 101 ? -22.367 21.528 21.521 1.00 79.56 101 GLY A O 1
ATOM 797 N N . LEU A 1 102 ? -20.681 20.043 21.461 1.00 83.19 102 LEU A N 1
ATOM 798 C CA . LEU A 1 102 ? -20.268 20.172 22.869 1.00 83.19 102 LEU A CA 1
ATOM 799 C C . LEU A 1 102 ? -19.734 21.561 23.265 1.00 83.19 102 LEU A C 1
ATOM 801 O O . LEU A 1 102 ? -19.522 21.811 24.449 1.00 83.19 102 LEU A O 1
ATOM 805 N N . GLY A 1 103 ? -19.508 22.456 22.302 1.00 88.44 103 GLY A N 1
ATOM 806 C CA . GLY A 1 103 ? -19.033 23.821 22.530 1.00 88.44 103 GLY A CA 1
ATOM 807 C C . GLY A 1 103 ? -17.897 24.217 21.591 1.00 88.44 103 GLY A C 1
ATOM 808 O O . GLY A 1 103 ? -17.462 23.439 20.741 1.00 88.44 103 GLY A O 1
ATOM 809 N N . SER A 1 104 ? -17.417 25.453 21.734 1.00 89.19 104 SER A N 1
ATOM 810 C CA . SER A 1 104 ? -16.245 25.934 20.997 1.00 89.19 104 SER A CA 1
ATOM 811 C C . SER A 1 104 ? -14.939 25.366 21.571 1.00 89.19 104 SER A C 1
ATOM 813 O O . SER A 1 104 ? -14.883 24.949 22.727 1.00 89.19 104 SER A O 1
ATOM 815 N N . GLU A 1 105 ? -13.858 25.388 20.782 1.00 90.56 105 GLU A N 1
ATOM 816 C CA . GLU A 1 105 ? -12.511 24.981 21.230 1.00 90.56 105 GLU A CA 1
ATOM 817 C C . GLU A 1 105 ? -12.115 25.684 22.540 1.00 90.56 105 GLU A C 1
ATOM 819 O O . GLU A 1 105 ? -11.605 25.050 23.459 1.00 90.56 105 GLU A O 1
ATOM 824 N N . GLU A 1 106 ? -12.395 26.986 22.653 1.00 91.44 106 GLU A N 1
ATOM 825 C CA . GLU A 1 106 ? -12.063 27.804 23.823 1.00 91.44 106 GLU A CA 1
ATOM 826 C C . GLU A 1 106 ? -12.859 27.389 25.068 1.00 91.44 106 GLU A C 1
ATOM 828 O O . GLU A 1 106 ? -12.322 27.411 26.174 1.00 91.44 106 GLU A O 1
ATOM 833 N N . GLN A 1 107 ? -14.119 26.979 24.890 1.00 90.62 107 GLN A N 1
ATOM 834 C CA . GLN A 1 107 ? -14.974 26.484 25.974 1.00 90.62 107 GLN A CA 1
ATOM 835 C C . GLN A 1 107 ? -14.545 25.092 26.448 1.00 90.62 107 GLN A C 1
ATOM 837 O O . GLN A 1 107 ? -14.634 24.790 27.636 1.00 90.62 107 GLN A O 1
ATOM 842 N N . LEU A 1 108 ? -14.061 24.253 25.529 1.00 92.06 108 LEU A N 1
ATOM 843 C CA . LEU A 1 108 ? -13.642 22.882 25.818 1.00 92.06 108 LEU A CA 1
ATOM 844 C C . LEU A 1 108 ? -12.219 22.792 26.386 1.00 92.06 108 LEU A C 1
ATOM 846 O O . LEU A 1 108 ? -11.881 21.791 27.017 1.00 92.06 108 LEU A O 1
ATOM 850 N N . LEU A 1 109 ? -11.382 23.816 26.194 1.00 94.44 109 LEU A N 1
ATOM 851 C CA . LEU A 1 109 ? -9.965 23.789 26.567 1.00 94.44 109 LEU A CA 1
ATOM 852 C C . LEU A 1 109 ? -9.697 23.511 28.064 1.00 94.44 109 LEU A C 1
ATOM 854 O O . LEU A 1 109 ? -8.827 22.680 28.347 1.00 94.44 109 LEU A O 1
ATOM 858 N N . PRO A 1 110 ? -10.408 24.118 29.040 1.00 95.00 110 PRO A N 1
ATOM 859 C CA . PRO A 1 110 ? -10.203 23.804 30.459 1.00 95.00 110 PRO A CA 1
ATOM 860 C C . PRO A 1 110 ? -10.501 22.334 30.771 1.00 95.00 110 PRO A C 1
ATOM 862 O O . PRO A 1 110 ? -9.730 21.661 31.456 1.00 95.00 110 PRO A O 1
ATOM 865 N N . THR A 1 111 ? -11.583 21.811 30.195 1.00 93.75 111 THR A N 1
ATOM 866 C CA . THR A 1 111 ? -12.010 20.423 30.363 1.00 93.75 111 THR A CA 1
ATOM 867 C C . THR A 1 111 ? -11.042 19.447 29.703 1.00 93.75 111 THR A C 1
ATOM 869 O O . THR A 1 111 ? -10.686 18.429 30.293 1.00 93.75 111 THR A O 1
ATOM 872 N N . ALA A 1 112 ? -10.557 19.772 28.503 1.00 93.69 112 ALA A N 1
ATOM 873 C CA . ALA A 1 112 ? -9.545 18.986 27.810 1.00 93.69 112 ALA A CA 1
ATOM 874 C C . ALA A 1 112 ? -8.226 18.959 28.597 1.00 93.69 112 ALA A C 1
ATOM 876 O O . ALA A 1 112 ? -7.600 17.910 28.721 1.00 93.69 112 ALA A O 1
ATOM 877 N N . THR A 1 113 ? -7.836 20.088 29.198 1.00 95.56 113 THR A N 1
ATOM 878 C CA . THR A 1 113 ? -6.650 20.183 30.064 1.00 95.56 113 THR A CA 1
ATOM 879 C C . THR A 1 113 ? -6.775 19.254 31.265 1.00 95.56 113 THR A C 1
ATOM 881 O O . THR A 1 113 ? -5.863 18.474 31.542 1.00 95.56 113 THR A O 1
ATOM 884 N N . TRP A 1 114 ? -7.923 19.288 31.943 1.00 95.81 114 TRP A N 1
ATOM 885 C CA . TRP A 1 114 ? -8.202 18.388 33.057 1.00 95.81 114 TRP A CA 1
ATOM 886 C C . TRP A 1 114 ? -8.170 16.912 32.626 1.00 95.81 114 TRP A C 1
ATOM 888 O O . TRP A 1 114 ? -7.522 16.100 33.285 1.00 95.81 114 TRP A O 1
ATOM 898 N N . ALA A 1 115 ? -8.786 16.565 31.491 1.00 94.06 115 ALA A N 1
ATOM 899 C CA . ALA A 1 115 ? -8.803 15.200 30.961 1.00 94.06 115 ALA A CA 1
ATOM 900 C C . ALA A 1 115 ? -7.390 14.659 30.670 1.00 94.06 115 ALA A C 1
ATOM 902 O O . ALA A 1 115 ? -7.055 13.542 31.071 1.00 94.06 115 ALA A O 1
ATOM 903 N N . VAL A 1 116 ? -6.534 15.464 30.030 1.00 94.31 116 VAL A N 1
ATOM 904 C CA . VAL A 1 116 ? -5.134 15.097 29.754 1.00 94.31 116 VAL A CA 1
ATOM 905 C C . VAL A 1 116 ? -4.349 14.908 31.055 1.00 94.31 116 VAL A C 1
ATOM 907 O O . VAL A 1 116 ? -3.632 13.918 31.196 1.00 94.31 116 VAL A O 1
ATOM 910 N N . GLN A 1 117 ? -4.518 15.797 32.040 1.00 94.56 117 GLN A N 1
ATOM 911 C CA . GLN A 1 117 ? -3.858 15.671 33.346 1.00 94.56 117 GLN A CA 1
ATOM 912 C C . GLN A 1 117 ? -4.280 14.399 34.094 1.00 94.56 117 GLN A C 1
ATOM 914 O O . GLN A 1 117 ? -3.436 13.721 34.685 1.00 94.56 117 GLN A O 1
ATOM 919 N N . GLN A 1 118 ? -5.570 14.051 34.054 1.00 93.69 118 GLN A N 1
ATOM 920 C CA . GLN A 1 118 ? -6.084 12.810 34.640 1.00 93.69 118 GLN A CA 1
ATOM 921 C C . GLN A 1 118 ? -5.478 11.578 33.969 1.00 93.69 118 GLN A C 1
ATOM 923 O O . GLN A 1 118 ? -5.058 10.644 34.654 1.00 93.69 118 GLN A O 1
ATOM 928 N N . TRP A 1 119 ? -5.385 11.580 32.639 1.00 93.75 119 TRP A N 1
ATOM 929 C CA . TRP A 1 119 ? -4.734 10.501 31.903 1.00 93.75 119 TRP A CA 1
ATOM 930 C C . TRP A 1 119 ? -3.254 10.361 32.289 1.00 93.75 119 TRP A C 1
ATOM 932 O O . TRP A 1 119 ? -2.823 9.271 32.657 1.00 93.75 119 TRP A O 1
ATOM 942 N N . GLN A 1 120 ? -2.499 11.464 32.324 1.00 92.69 120 GLN A N 1
ATOM 943 C CA . GLN A 1 120 ? -1.086 11.463 32.729 1.00 92.69 120 GLN A CA 1
ATOM 944 C C . GLN A 1 120 ? -0.881 10.996 34.178 1.00 92.69 120 GLN A C 1
ATOM 946 O O . GLN A 1 120 ? 0.133 10.378 34.503 1.00 92.69 120 GLN A O 1
ATOM 951 N N . ALA A 1 121 ? -1.807 11.314 35.088 1.00 92.69 121 ALA A N 1
ATOM 952 C CA . ALA A 1 121 ? -1.764 10.814 36.461 1.00 92.69 121 ALA A CA 1
ATOM 953 C C . ALA A 1 121 ? -1.936 9.288 36.502 1.00 92.69 121 ALA A C 1
ATOM 955 O O . ALA A 1 121 ? -1.103 8.602 37.094 1.00 92.69 121 ALA A O 1
ATOM 956 N N . ARG A 1 122 ? -2.940 8.753 35.794 1.00 92.12 122 ARG A N 1
ATOM 957 C CA . ARG A 1 122 ? -3.178 7.303 35.688 1.00 92.12 122 ARG A CA 1
ATOM 958 C C . ARG A 1 122 ? -2.008 6.570 35.042 1.00 92.12 122 ARG A C 1
ATOM 960 O O . ARG A 1 122 ? -1.621 5.506 35.511 1.00 92.12 122 ARG A O 1
ATOM 967 N N . GLU A 1 123 ? -1.424 7.138 33.992 1.00 90.12 123 GLU A N 1
ATOM 968 C CA . GLU A 1 123 ? -0.284 6.536 33.301 1.00 90.12 123 GLU A CA 1
ATOM 969 C C . GLU A 1 123 ? 0.953 6.466 34.218 1.00 90.12 123 GLU A C 1
ATOM 971 O O . GLU A 1 123 ? 1.633 5.439 34.280 1.00 90.12 123 GLU A O 1
ATOM 976 N N . ARG A 1 124 ? 1.205 7.514 35.018 1.00 90.81 124 ARG A N 1
ATOM 977 C CA . ARG A 1 124 ? 2.258 7.504 36.048 1.00 90.81 124 ARG A CA 1
ATOM 978 C C . ARG A 1 124 ? 2.000 6.467 37.136 1.00 90.81 124 ARG A C 1
ATOM 980 O O . ARG A 1 124 ? 2.932 5.766 37.523 1.00 90.81 124 ARG A O 1
ATOM 987 N N . GLU A 1 125 ? 0.766 6.344 37.615 1.00 92.50 125 GLU A N 1
ATOM 988 C CA . GLU A 1 125 ? 0.386 5.320 38.596 1.00 92.50 125 GLU A CA 1
ATOM 989 C C . GLU A 1 125 ? 0.576 3.903 38.041 1.00 92.50 125 GLU A C 1
ATOM 991 O O . GLU A 1 125 ? 1.154 3.052 38.718 1.00 92.50 125 GLU A O 1
ATOM 996 N N . GLN A 1 126 ? 0.183 3.660 36.787 1.00 89.69 126 GLN A N 1
ATOM 997 C CA . GLN A 1 126 ? 0.399 2.380 36.111 1.00 89.69 126 GLN A CA 1
ATOM 998 C C . GLN A 1 126 ? 1.891 2.063 35.972 1.00 89.69 126 GLN A C 1
ATOM 1000 O O . GLN A 1 126 ? 2.320 0.973 36.358 1.00 89.69 126 GLN A O 1
ATOM 1005 N N . LYS A 1 127 ? 2.709 3.026 35.524 1.00 87.38 127 LYS A N 1
ATOM 1006 C CA . LYS A 1 127 ? 4.173 2.872 35.450 1.00 87.38 127 LYS A CA 1
ATOM 1007 C C . LYS A 1 127 ? 4.771 2.558 36.825 1.00 87.38 127 LYS A C 1
ATOM 1009 O O . LYS A 1 127 ? 5.555 1.621 36.956 1.00 87.38 127 LYS A O 1
ATOM 1014 N N . LEU A 1 128 ? 4.372 3.283 37.871 1.00 90.12 128 LEU A N 1
ATOM 1015 C CA . LEU A 1 128 ? 4.830 3.034 39.243 1.00 90.12 128 LEU A CA 1
ATOM 1016 C C . LEU A 1 128 ? 4.409 1.659 39.771 1.00 90.12 128 LEU A C 1
ATOM 1018 O O . LEU A 1 128 ? 5.211 1.001 40.432 1.00 90.12 128 LEU A O 1
ATOM 1022 N N . SER A 1 129 ? 3.192 1.203 39.463 1.00 88.88 129 SER A N 1
ATOM 1023 C CA . SER A 1 129 ? 2.714 -0.127 39.859 1.00 88.88 129 SER A CA 1
ATOM 1024 C C . SER A 1 129 ? 3.533 -1.245 39.204 1.00 88.88 129 SER A C 1
ATOM 1026 O O . SER A 1 129 ? 3.963 -2.172 39.890 1.00 88.88 129 SER A O 1
ATOM 1028 N N . PHE A 1 130 ? 3.876 -1.082 37.922 1.00 85.56 130 PHE A N 1
ATOM 1029 C CA . PHE A 1 130 ? 4.706 -2.022 37.172 1.00 85.56 130 PHE A CA 1
ATOM 1030 C C . PHE A 1 130 ? 6.124 -2.132 37.757 1.00 85.56 130 PHE A C 1
ATOM 1032 O O . PHE A 1 130 ? 6.645 -3.227 37.966 1.00 85.56 130 PHE A O 1
ATOM 1039 N N . PHE A 1 131 ? 6.744 -1.001 38.114 1.00 78.25 131 PHE A N 1
ATOM 1040 C CA . PHE A 1 131 ? 8.059 -1.003 38.768 1.00 78.25 131 PHE A CA 1
ATOM 1041 C C . PHE A 1 131 ? 8.015 -1.446 40.241 1.00 78.25 131 PHE A C 1
ATOM 1043 O O . PHE A 1 131 ? 9.010 -1.961 40.760 1.00 78.25 131 PHE A O 1
ATOM 1050 N N . GLY A 1 132 ? 6.882 -1.259 40.921 1.00 73.25 132 GLY A N 1
ATOM 1051 C CA . GLY A 1 132 ? 6.673 -1.664 42.311 1.00 73.25 132 GLY A CA 1
ATOM 1052 C C . GLY A 1 132 ? 6.586 -3.180 42.497 1.00 73.25 132 GLY A C 1
ATOM 1053 O O . GLY A 1 132 ? 7.080 -3.702 43.499 1.00 73.25 132 GLY A O 1
ATOM 1054 N N . GLU A 1 133 ? 6.029 -3.906 41.526 1.00 63.62 133 GLU A N 1
ATOM 1055 C CA . GLU A 1 133 ? 5.950 -5.372 41.574 1.00 63.62 133 GLU A CA 1
ATOM 1056 C C . GLU A 1 133 ? 7.306 -6.051 41.331 1.00 63.62 133 GLU A C 1
ATOM 1058 O O . GLU A 1 133 ? 7.623 -7.032 42.004 1.00 63.62 133 GLU A O 1
ATOM 1063 N N . CYS A 1 134 ? 8.180 -5.461 40.510 1.00 54.56 134 CYS A N 1
ATOM 1064 C CA . CYS A 1 134 ? 9.540 -5.967 40.273 1.00 54.56 134 CYS A CA 1
ATOM 1065 C C . CYS A 1 134 ? 10.469 -5.915 41.502 1.00 54.56 134 CYS A C 1
ATOM 1067 O O . CYS A 1 134 ? 11.513 -6.566 41.506 1.00 54.56 134 CYS A O 1
ATOM 1069 N N . LYS A 1 135 ? 10.119 -5.172 42.562 1.00 55.00 135 LYS A N 1
ATOM 1070 C CA . LYS A 1 135 ? 10.917 -5.111 43.804 1.00 55.00 135 LYS A CA 1
ATOM 1071 C C . LYS A 1 135 ? 10.452 -6.071 44.900 1.00 55.00 135 LYS A C 1
ATOM 1073 O O . LYS A 1 135 ? 11.090 -6.137 45.953 1.00 55.00 135 LYS A O 1
ATOM 1078 N N . LYS A 1 136 ? 9.398 -6.864 44.677 1.00 51.88 136 LYS A N 1
ATOM 1079 C CA . LYS A 1 136 ? 9.070 -7.983 45.571 1.00 51.88 136 LYS A CA 1
ATOM 1080 C C . LYS A 1 136 ? 9.954 -9.183 45.221 1.00 51.88 136 LYS A C 1
ATOM 1082 O O . LYS A 1 136 ? 9.546 -10.088 44.504 1.00 51.88 136 LYS A O 1
ATOM 1087 N N . ALA A 1 137 ? 11.175 -9.184 45.758 1.00 45.62 137 ALA A N 1
ATOM 1088 C CA . ALA A 1 137 ? 11.997 -10.389 45.850 1.00 45.62 137 ALA A CA 1
ATOM 1089 C C . ALA A 1 137 ? 11.172 -11.545 46.461 1.00 45.62 137 ALA A C 1
ATOM 1091 O O . ALA A 1 137 ? 10.336 -11.284 47.337 1.00 45.62 137 ALA A O 1
ATOM 1092 N N . PRO A 1 138 ? 11.384 -12.805 46.036 1.00 45.09 138 PRO A N 1
ATOM 1093 C CA . PRO A 1 138 ? 10.611 -13.941 46.519 1.00 45.09 138 PRO A CA 1
ATOM 1094 C C . PRO A 1 138 ? 10.871 -14.125 48.016 1.00 45.09 138 PRO A C 1
ATOM 1096 O O . PRO A 1 138 ? 11.890 -14.673 48.433 1.00 45.09 138 PRO A O 1
ATOM 1099 N N . LYS A 1 139 ? 9.945 -13.645 48.850 1.00 45.12 139 LYS A N 1
ATOM 1100 C CA . LYS A 1 139 ? 9.908 -14.025 50.258 1.00 45.12 139 LYS A CA 1
ATOM 1101 C C . LYS A 1 139 ? 9.499 -15.490 50.311 1.00 45.12 139 LYS A C 1
ATOM 1103 O O . LYS A 1 139 ? 8.356 -15.832 50.016 1.00 45.12 139 LYS A O 1
ATOM 1108 N N . LEU A 1 140 ? 10.471 -16.329 50.664 1.00 40.31 140 LEU A N 1
ATOM 1109 C CA . LEU A 1 140 ? 10.270 -17.689 51.147 1.00 40.31 140 LEU A CA 1
ATOM 1110 C C . LEU A 1 140 ? 9.053 -17.731 52.074 1.00 40.31 140 LEU A C 1
ATOM 1112 O O . LEU A 1 140 ? 8.939 -16.945 53.017 1.00 40.31 140 LEU A O 1
ATOM 1116 N N . ALA A 1 141 ? 8.135 -18.631 51.741 1.00 40.78 141 ALA A N 1
ATOM 1117 C CA . ALA A 1 141 ? 6.883 -18.827 52.437 1.00 40.78 141 ALA A CA 1
ATOM 1118 C C . ALA A 1 141 ? 7.131 -19.206 53.902 1.00 40.78 141 ALA A C 1
ATOM 1120 O O . ALA A 1 141 ? 7.706 -20.253 54.192 1.00 40.78 141 ALA A O 1
ATOM 1121 N N . VAL A 1 142 ? 6.621 -18.387 54.818 1.00 37.84 142 VAL A N 1
ATOM 1122 C CA . VAL A 1 142 ? 6.246 -18.841 56.156 1.00 37.84 142 VAL A CA 1
ATOM 1123 C C . VAL A 1 142 ? 4.745 -18.637 56.270 1.00 37.84 142 VAL A C 1
ATOM 1125 O O . VAL A 1 142 ? 4.226 -17.527 56.175 1.00 37.84 142 VAL A O 1
ATOM 1128 N N . SER A 1 143 ? 4.066 -19.775 56.363 1.00 40.66 143 SER A N 1
ATOM 1129 C CA . SER A 1 143 ? 2.637 -19.929 56.583 1.00 40.66 143 SER A CA 1
ATOM 1130 C C . SER A 1 143 ? 2.252 -19.310 57.921 1.00 40.66 143 SER A C 1
ATOM 1132 O O . SER A 1 143 ? 2.772 -19.755 58.940 1.00 40.66 143 SER A O 1
ATOM 1134 N N . GLU A 1 144 ? 1.256 -18.429 57.939 1.00 35.94 144 GLU A N 1
ATOM 1135 C CA . GLU A 1 144 ? 0.409 -18.263 59.117 1.00 35.94 144 GLU A CA 1
ATOM 1136 C C . GLU A 1 144 ? -1.015 -17.833 58.744 1.00 35.94 144 GLU A C 1
ATOM 1138 O O . GLU A 1 144 ? -1.274 -17.191 57.727 1.00 35.94 144 GLU A O 1
ATOM 1143 N N . LYS A 1 145 ? -1.952 -18.345 59.539 1.00 36.44 145 LYS A N 1
ATOM 1144 C CA . LYS A 1 145 ? -3.380 -18.520 59.267 1.00 36.44 145 LYS A CA 1
ATOM 1145 C C . LYS A 1 145 ? -4.216 -17.311 59.716 1.00 36.44 145 LYS A C 1
ATOM 1147 O O . LYS A 1 145 ? -4.123 -16.958 60.880 1.00 36.44 145 LYS A O 1
ATOM 1152 N N . ALA A 1 146 ? -5.166 -16.902 58.855 1.00 34.91 146 ALA A N 1
ATOM 1153 C CA . ALA A 1 146 ? -6.545 -16.430 59.151 1.00 34.91 146 ALA A CA 1
ATOM 1154 C C . ALA A 1 146 ? -6.735 -15.167 60.056 1.00 34.91 146 ALA A C 1
ATOM 1156 O O . ALA A 1 146 ? -5.782 -14.755 60.702 1.00 34.91 146 ALA A O 1
ATOM 1157 N N . PRO A 1 147 ? -7.943 -14.541 60.172 1.00 44.47 147 PRO A N 1
ATOM 1158 C CA . PRO A 1 147 ? -9.255 -14.907 59.624 1.00 44.47 147 PRO A CA 1
ATOM 1159 C C . PRO A 1 147 ? -10.081 -13.787 58.929 1.00 44.47 147 PRO A C 1
ATOM 1161 O O . PRO A 1 147 ? -9.770 -12.603 58.929 1.00 44.47 147 PRO A O 1
ATOM 1164 N N . LYS A 1 148 ? -11.184 -14.280 58.347 1.00 39.16 148 LYS A N 1
ATOM 1165 C CA . LYS A 1 148 ? -12.376 -13.672 57.727 1.00 39.16 148 LYS A CA 1
ATOM 1166 C C . LYS A 1 148 ? -12.901 -12.377 58.365 1.00 39.16 148 LYS A C 1
ATOM 1168 O O . LYS A 1 148 ? -13.025 -12.325 59.581 1.00 39.16 148 LYS A O 1
ATOM 1173 N N . LEU A 1 149 ? -13.452 -11.488 57.530 1.00 31.62 149 LEU A N 1
ATOM 1174 C CA . LEU A 1 149 ? -14.648 -10.692 57.844 1.00 31.62 149 LEU A CA 1
ATOM 1175 C C . LEU A 1 149 ? -15.446 -10.384 56.563 1.00 31.62 149 LEU A C 1
ATOM 1177 O O . LEU A 1 149 ? -14.920 -9.908 55.563 1.00 31.62 149 LEU A O 1
ATOM 1181 N N . SER A 1 150 ? -16.723 -10.743 56.618 1.00 35.62 150 SER A N 1
ATOM 1182 C CA . SER A 1 150 ? -17.789 -10.575 55.629 1.00 35.62 150 SER A CA 1
ATOM 1183 C C . SER A 1 150 ? -18.456 -9.205 55.742 1.00 35.62 150 SER A C 1
ATOM 1185 O O . SER A 1 150 ? -18.648 -8.772 56.869 1.00 35.62 150 SER A O 1
ATOM 1187 N N . PHE A 1 151 ? -18.973 -8.632 54.649 1.00 33.47 151 PHE A N 1
ATOM 1188 C CA . PHE A 1 151 ? -20.262 -7.919 54.672 1.00 33.47 151 PHE A CA 1
ATOM 1189 C C . PHE A 1 151 ? -20.908 -7.882 53.280 1.00 33.47 151 PHE A C 1
ATOM 1191 O O . PHE A 1 151 ? -20.233 -7.754 52.262 1.00 33.47 151 PHE A O 1
ATOM 1198 N N . ALA A 1 152 ? -22.229 -8.046 53.271 1.00 34.47 152 ALA A N 1
ATOM 1199 C CA . ALA A 1 152 ? -23.105 -8.164 52.116 1.00 34.47 152 ALA A CA 1
ATOM 1200 C C . ALA A 1 152 ? -24.216 -7.102 52.169 1.00 34.47 152 ALA A C 1
ATOM 1202 O O . ALA A 1 152 ? -24.738 -6.839 53.250 1.00 34.47 152 ALA A O 1
ATOM 1203 N N . SER A 1 153 ? -24.618 -6.588 51.001 1.00 34.12 153 SER A N 1
ATOM 1204 C CA . SER A 1 153 ? -25.903 -5.921 50.671 1.00 34.12 153 SER A CA 1
ATOM 1205 C C . SER A 1 153 ? -25.836 -5.569 49.159 1.00 34.12 153 SER A C 1
ATOM 1207 O O . SER A 1 153 ? -24.842 -4.994 48.743 1.00 34.12 153 SER A O 1
ATOM 1209 N N . LYS A 1 154 ? -26.670 -5.981 48.176 1.00 34.38 154 LYS A N 1
ATOM 1210 C CA . LYS A 1 154 ? -28.137 -6.178 48.017 1.00 34.38 154 LYS A CA 1
ATOM 1211 C C . LYS A 1 154 ? -28.890 -4.896 48.424 1.00 34.38 154 LYS A C 1
ATOM 1213 O O . LYS A 1 154 ? -28.763 -4.528 49.578 1.00 34.38 154 LYS A O 1
ATOM 1218 N N . ILE A 1 155 ? -29.693 -4.159 47.632 1.00 34.88 155 ILE A N 1
ATOM 1219 C CA . ILE A 1 155 ? -30.554 -4.298 46.412 1.00 34.88 155 ILE A CA 1
ATOM 1220 C C . ILE A 1 155 ? -30.943 -2.816 45.990 1.00 34.88 155 ILE A C 1
ATOM 1222 O O . ILE A 1 155 ? -30.434 -1.922 46.664 1.00 34.88 155 ILE A O 1
ATOM 1226 N N . PRO A 1 156 ? -31.928 -2.429 45.122 1.00 45.97 156 PRO A N 1
ATOM 1227 C CA . PRO A 1 156 ? -32.440 -2.856 43.797 1.00 45.97 156 PRO A CA 1
ATOM 1228 C C . PRO A 1 156 ? -32.502 -1.759 42.689 1.00 45.97 156 PRO A C 1
ATOM 1230 O O . PRO A 1 156 ? -32.376 -0.563 42.922 1.00 45.97 156 PRO A O 1
ATOM 1233 N N . ARG A 1 157 ? -32.836 -2.247 41.481 1.00 35.62 157 ARG A N 1
ATOM 1234 C CA . ARG A 1 157 ? -33.350 -1.581 40.261 1.00 35.62 157 ARG A CA 1
ATOM 1235 C C . ARG A 1 157 ? -34.575 -0.665 40.466 1.00 35.62 157 ARG A C 1
ATOM 1237 O O . ARG A 1 157 ? -35.449 -1.005 41.261 1.00 35.62 157 ARG A O 1
ATOM 1244 N N . LYS A 1 158 ? -34.746 0.321 39.568 1.00 32.81 158 LYS A N 1
ATOM 1245 C CA . LYS A 1 158 ? -36.044 0.705 38.960 1.00 32.81 158 LYS A CA 1
ATOM 1246 C C . LYS A 1 158 ? -35.851 1.462 37.631 1.00 32.81 158 LYS A C 1
ATOM 1248 O O . LYS A 1 158 ? -35.097 2.426 37.588 1.00 32.81 158 LYS A O 1
ATOM 1253 N N . MET A 1 159 ? -36.539 1.000 36.581 1.00 36.16 159 MET A N 1
ATOM 1254 C CA . MET A 1 159 ? -36.842 1.747 35.346 1.00 36.16 159 MET A CA 1
ATOM 1255 C C . MET A 1 159 ? -38.073 2.645 35.562 1.00 36.16 159 MET A C 1
ATOM 1257 O O . MET A 1 159 ? -38.797 2.448 36.546 1.00 36.16 159 MET A O 1
ATOM 1261 N N . PRO A 1 160 ? -38.345 3.565 34.624 1.00 48.19 160 PRO A N 1
ATOM 1262 C CA . PRO A 1 160 ? -39.611 3.446 33.896 1.00 48.19 160 PRO A CA 1
ATOM 1263 C C . PRO A 1 160 ? -39.513 3.700 32.377 1.00 48.19 160 PRO A C 1
ATOM 1265 O O . PRO A 1 160 ? -38.551 4.276 31.877 1.00 48.19 160 PRO A O 1
ATOM 1268 N N . GLU A 1 161 ? -40.545 3.196 31.697 1.00 34.12 161 GLU A N 1
ATOM 1269 C CA . GLU A 1 161 ? -40.910 3.297 30.277 1.00 34.12 161 GLU A CA 1
ATOM 1270 C C . GLU A 1 161 ? -41.531 4.662 29.894 1.00 34.12 161 GLU A C 1
ATOM 1272 O O . GLU A 1 161 ? -41.776 5.489 30.774 1.00 34.12 161 GLU A O 1
ATOM 1277 N N . ALA A 1 162 ? -41.898 4.761 28.599 1.00 32.81 162 ALA A N 1
ATOM 1278 C CA . ALA A 1 162 ? -42.849 5.683 27.943 1.00 32.81 162 ALA A CA 1
ATOM 1279 C C . ALA A 1 162 ? -42.210 6.982 27.384 1.00 32.81 162 ALA A C 1
ATOM 1281 O O . ALA A 1 162 ? -41.381 7.588 28.046 1.00 32.81 162 ALA A O 1
ATOM 1282 N N . ASP A 1 163 ? -42.466 7.496 26.173 1.00 32.22 163 ASP A N 1
ATOM 1283 C CA . ASP A 1 163 ? -43.473 7.253 25.130 1.00 32.22 163 ASP A CA 1
ATOM 1284 C C . ASP A 1 163 ? -42.947 7.758 23.761 1.00 32.22 163 ASP A C 1
ATOM 1286 O O . ASP A 1 163 ? -42.177 8.715 23.684 1.00 32.22 163 ASP A O 1
ATOM 1290 N N . SER A 1 164 ? -43.417 7.148 22.669 1.00 32.94 164 SER A N 1
ATOM 1291 C CA . SER A 1 164 ? -43.446 7.729 21.308 1.00 32.94 164 SER A CA 1
ATOM 1292 C C . SER A 1 164 ? -44.692 8.617 21.155 1.00 32.94 164 SER A C 1
ATOM 1294 O O . SER A 1 164 ? -45.702 8.304 21.788 1.00 32.94 164 SER A O 1
ATOM 1296 N N . PRO A 1 165 ? -44.705 9.665 20.293 1.00 45.81 165 PRO A N 1
ATOM 1297 C CA . PRO A 1 165 ? -45.254 9.440 18.942 1.00 45.81 165 PRO A CA 1
ATOM 1298 C C . PRO A 1 165 ? -44.799 10.384 17.789 1.00 45.81 165 PRO A C 1
ATOM 1300 O O . PRO A 1 165 ? -44.365 11.512 17.990 1.00 45.81 165 PRO A O 1
ATOM 1303 N N . ALA A 1 166 ? -45.085 9.898 16.569 1.00 32.72 166 ALA A N 1
ATOM 1304 C CA . ALA A 1 166 ? -45.646 10.600 15.394 1.00 32.72 166 ALA A CA 1
ATOM 1305 C C . ALA A 1 166 ? -44.772 11.444 14.421 1.00 32.72 166 ALA A C 1
ATOM 1307 O O . ALA A 1 166 ? -44.432 12.592 14.665 1.00 32.72 166 ALA A O 1
ATOM 1308 N N . ASN A 1 167 ? -44.611 10.868 13.218 1.00 31.23 167 ASN A N 1
ATOM 1309 C CA . ASN A 1 167 ? -45.053 11.341 11.886 1.00 31.23 167 ASN A CA 1
ATOM 1310 C C . ASN A 1 167 ? -44.652 12.720 11.281 1.00 31.23 167 ASN A C 1
ATOM 1312 O O . ASN A 1 167 ? -45.249 13.728 11.634 1.00 31.23 167 ASN A O 1
ATOM 1316 N N . VAL A 1 168 ? -43.890 12.633 10.157 1.00 31.36 168 VAL A N 1
ATOM 1317 C CA . VAL A 1 168 ? -44.151 13.190 8.781 1.00 31.36 168 VAL A CA 1
ATOM 1318 C C . VAL A 1 168 ? -44.037 14.738 8.585 1.00 31.36 168 VAL A C 1
ATOM 1320 O O . VAL A 1 168 ? -44.323 15.449 9.537 1.00 31.36 168 VAL A O 1
ATOM 1323 N N . PRO A 1 169 ? -43.707 15.334 7.393 1.00 45.31 169 PRO A N 1
ATOM 1324 C CA . PRO A 1 169 ? -43.396 14.789 6.054 1.00 45.31 169 PRO A CA 1
ATOM 1325 C C . PRO A 1 169 ? -42.106 15.277 5.345 1.00 45.31 169 PRO A C 1
ATOM 1327 O O . PRO A 1 169 ? -41.544 16.339 5.584 1.00 45.31 169 PRO A O 1
ATOM 1330 N N . LEU A 1 170 ? -41.795 14.475 4.324 1.00 35.50 170 LEU A N 1
ATOM 1331 C CA . LEU A 1 170 ? -41.140 14.737 3.039 1.00 35.50 170 LEU A CA 1
ATOM 1332 C C . LEU A 1 170 ? -41.489 16.098 2.382 1.00 35.50 170 LEU A C 1
ATOM 1334 O O . LEU A 1 170 ? -42.659 16.352 2.091 1.00 35.50 170 LEU A O 1
ATOM 1338 N N . GLU A 1 171 ? -40.479 16.868 1.964 1.00 32.78 171 GLU A N 1
ATOM 1339 C CA . GLU A 1 171 ? -40.626 17.863 0.892 1.00 32.78 171 GLU A CA 1
ATOM 1340 C C . GLU A 1 171 ? -39.629 17.638 -0.249 1.00 32.78 171 GLU A C 1
ATOM 1342 O O . GLU A 1 171 ? -38.448 17.340 -0.074 1.00 32.78 171 GLU A O 1
ATOM 1347 N N . LYS A 1 172 ? -40.189 17.753 -1.453 1.00 34.16 172 LYS A N 1
ATOM 1348 C CA . LYS A 1 172 ? -39.569 17.651 -2.770 1.00 34.16 172 LYS A CA 1
ATOM 1349 C C . LYS A 1 172 ? -38.839 18.951 -3.089 1.00 34.16 172 LYS A C 1
ATOM 1351 O O . LYS A 1 172 ? -39.430 20.006 -2.904 1.00 34.16 172 LYS A O 1
ATOM 1356 N N . PHE A 1 173 ? -37.693 18.884 -3.765 1.00 32.16 173 PHE A N 1
ATOM 1357 C CA . PHE A 1 173 ? -37.315 19.950 -4.696 1.00 32.16 173 PHE A CA 1
ATOM 1358 C C . PHE A 1 173 ? -36.738 19.394 -6.002 1.00 32.16 173 PHE A C 1
ATOM 1360 O O . PHE A 1 173 ? -35.703 18.732 -6.040 1.00 32.16 173 PHE A O 1
ATOM 1367 N N . GLN A 1 174 ? -37.475 19.684 -7.077 1.00 30.39 174 GLN A N 1
ATOM 1368 C CA . GLN A 1 174 ? -37.027 19.724 -8.469 1.00 30.39 174 GLN A CA 1
ATOM 1369 C C . GLN A 1 174 ? -35.904 20.776 -8.564 1.00 30.39 174 GLN A C 1
ATOM 1371 O O . GLN A 1 174 ? -35.978 21.815 -7.922 1.00 30.39 174 GLN A O 1
ATOM 1376 N N . GLY A 1 175 ? -34.781 20.509 -9.224 1.00 29.16 175 GLY A N 1
ATOM 1377 C CA . GLY A 1 175 ? -34.645 20.628 -10.672 1.00 29.16 175 GLY A CA 1
ATOM 1378 C C . GLY A 1 175 ? -34.004 21.975 -11.023 1.00 29.16 175 GLY A C 1
ATOM 1379 O O . GLY A 1 175 ? -34.545 23.014 -10.676 1.00 29.16 175 GLY A O 1
ATOM 1380 N N . ASN A 1 176 ? -32.852 21.963 -11.700 1.00 29.50 176 ASN A N 1
ATOM 1381 C CA . ASN A 1 176 ? -32.642 22.769 -12.906 1.00 29.50 176 ASN A CA 1
ATOM 1382 C C . ASN A 1 176 ? -31.274 22.520 -13.544 1.00 29.50 176 ASN A C 1
ATOM 1384 O O . ASN A 1 176 ? -30.217 22.609 -12.924 1.00 29.50 176 ASN A O 1
ATOM 1388 N N . ALA A 1 177 ? -31.344 22.242 -14.841 1.00 35.50 177 ALA A N 1
ATOM 1389 C CA . ALA A 1 177 ? -30.236 22.240 -15.769 1.00 35.50 177 ALA A CA 1
ATOM 1390 C C . ALA A 1 177 ? -29.710 23.665 -15.987 1.00 35.50 177 ALA A C 1
ATOM 1392 O O . ALA A 1 177 ? -30.490 24.612 -16.106 1.00 35.50 177 ALA A O 1
ATOM 1393 N N . SER A 1 178 ? -28.399 23.815 -16.177 1.00 33.09 178 SER A N 1
ATOM 1394 C CA . SER A 1 178 ? -27.886 24.905 -17.004 1.00 33.09 178 SER A CA 1
ATOM 1395 C C . SER A 1 178 ? -26.568 24.575 -17.689 1.00 33.09 178 SER A C 1
ATOM 1397 O O . SER A 1 178 ? -25.687 23.897 -17.173 1.00 33.09 178 SER A O 1
ATOM 1399 N N . LYS A 1 179 ? -26.545 25.032 -18.938 1.00 33.62 179 LYS A N 1
ATOM 1400 C CA . LYS A 1 179 ? -25.609 24.796 -20.031 1.00 33.62 179 LYS A CA 1
ATOM 1401 C C . LYS A 1 179 ? -24.416 25.761 -19.975 1.00 33.62 179 LYS A C 1
ATOM 1403 O O . LYS A 1 179 ? -24.598 26.904 -19.580 1.00 33.62 179 LYS A O 1
ATOM 1408 N N . LYS A 1 180 ? -23.329 25.334 -20.647 1.00 32.69 180 LYS A N 1
ATOM 1409 C CA . LYS A 1 180 ? -22.270 26.143 -21.308 1.00 32.69 180 LYS A CA 1
ATOM 1410 C C . LYS A 1 180 ? -21.308 26.864 -20.335 1.00 32.69 180 LYS A C 1
ATOM 1412 O O . LYS A 1 180 ? -21.707 27.323 -19.286 1.00 32.69 180 LYS A O 1
ATOM 1417 N N . THR A 1 181 ? -20.000 26.968 -20.578 1.00 31.39 181 THR A N 1
ATOM 1418 C CA . THR A 1 181 ? -19.280 27.185 -21.844 1.00 31.39 181 THR A CA 1
ATOM 1419 C C . THR A 1 181 ? -17.807 26.796 -21.667 1.00 31.39 181 THR A C 1
ATOM 1421 O O . THR A 1 181 ? -17.213 27.064 -20.629 1.00 31.39 181 THR A O 1
ATOM 1424 N N . ARG A 1 182 ? -17.216 26.194 -22.701 1.00 30.48 182 ARG A N 1
ATOM 1425 C CA . ARG A 1 182 ? -15.801 25.813 -22.796 1.00 30.48 182 ARG A CA 1
ATOM 1426 C C . ARG A 1 182 ? -15.017 27.006 -23.361 1.00 30.48 182 ARG A C 1
ATOM 1428 O O . ARG A 1 182 ? -15.378 27.488 -24.432 1.00 30.48 182 ARG A O 1
ATOM 1435 N N . LYS A 1 183 ? -13.970 27.472 -22.674 1.00 33.38 183 LYS A N 1
ATOM 1436 C CA . LYS A 1 183 ? -12.957 28.376 -23.243 1.00 33.38 183 LYS A CA 1
ATOM 1437 C C . LYS A 1 183 ? -11.568 27.776 -23.040 1.00 33.38 183 LYS A C 1
ATOM 1439 O O . LYS A 1 183 ? -11.106 27.606 -21.920 1.00 33.38 183 LYS A O 1
ATOM 1444 N N . THR A 1 184 ? -10.982 27.418 -24.170 1.00 33.53 184 THR A N 1
ATOM 1445 C CA . THR A 1 184 ? -9.584 27.085 -24.442 1.00 33.53 184 THR A CA 1
ATOM 1446 C C . THR A 1 184 ? -8.713 28.333 -24.309 1.00 33.53 184 THR A C 1
ATOM 1448 O O . THR A 1 184 ? -9.144 29.394 -24.757 1.00 33.53 184 THR A O 1
ATOM 1451 N N . LEU A 1 185 ? -7.500 28.198 -23.765 1.00 33.16 185 LEU A N 1
ATOM 1452 C CA . LEU A 1 185 ? -6.361 29.082 -24.044 1.00 33.16 185 LEU A CA 1
ATOM 1453 C C . LEU A 1 185 ? -5.036 28.345 -23.767 1.00 33.16 185 LEU A C 1
ATOM 1455 O O . LEU A 1 185 ? -4.922 27.601 -22.794 1.00 33.16 185 LEU A O 1
ATOM 1459 N N . ASP A 1 186 ? -4.098 28.550 -24.690 1.00 34.94 186 ASP A N 1
ATOM 1460 C CA . ASP A 1 186 ? -2.811 27.878 -24.902 1.00 34.94 186 ASP A CA 1
ATOM 1461 C C . ASP A 1 186 ? -1.717 28.165 -23.851 1.00 34.94 186 ASP A C 1
ATOM 1463 O O . ASP A 1 186 ? -1.777 29.180 -23.150 1.00 34.94 186 ASP A O 1
ATOM 1467 N N . PRO A 1 187 ? -0.659 27.325 -23.784 1.00 40.31 187 PRO A N 1
ATOM 1468 C CA . PRO A 1 187 ? 0.473 27.512 -22.886 1.00 40.31 187 PRO A CA 1
ATOM 1469 C C . PRO A 1 187 ? 1.605 28.326 -23.536 1.00 40.31 187 PRO A C 1
ATOM 1471 O O . PRO A 1 187 ? 1.949 28.133 -24.703 1.00 40.31 187 PRO A O 1
ATOM 1474 N N . LYS A 1 188 ? 2.252 29.195 -22.749 1.00 32.53 188 LYS A N 1
ATOM 1475 C CA . LYS A 1 188 ? 3.541 29.806 -23.103 1.00 32.53 188 LYS A CA 1
ATOM 1476 C C . LYS A 1 188 ? 4.684 29.147 -22.337 1.00 32.53 188 LYS A C 1
ATOM 1478 O O . LYS A 1 188 ? 4.682 29.080 -21.113 1.00 32.53 188 LYS A O 1
ATOM 1483 N N . SER A 1 189 ? 5.657 28.713 -23.129 1.00 35.31 189 SER A N 1
ATOM 1484 C CA . SER A 1 189 ? 7.005 28.265 -22.798 1.00 35.31 189 SER A CA 1
ATOM 1485 C C . SER A 1 189 ? 7.790 29.261 -21.947 1.00 35.31 189 SER A C 1
ATOM 1487 O O . SER A 1 189 ? 7.765 30.452 -22.263 1.00 35.31 189 SER A O 1
ATOM 1489 N N . GLN A 1 190 ? 8.619 28.764 -21.026 1.00 33.97 190 GLN A N 1
ATOM 1490 C CA . GLN A 1 190 ? 9.884 29.416 -20.681 1.00 33.97 190 GLN A CA 1
ATOM 1491 C C . GLN A 1 190 ? 11.006 28.396 -20.451 1.00 33.97 190 GLN A C 1
ATOM 1493 O O . GLN A 1 190 ? 10.809 27.306 -19.923 1.00 33.97 190 GLN A O 1
ATOM 1498 N N . SER A 1 191 ? 12.162 28.805 -20.956 1.00 34.44 191 SER A N 1
ATOM 1499 C CA . SER A 1 191 ? 13.453 28.150 -21.120 1.00 34.44 191 SER A CA 1
ATOM 1500 C C . SER A 1 191 ? 14.435 28.485 -19.995 1.00 34.44 191 SER A C 1
ATOM 1502 O O . SER A 1 191 ? 14.328 29.554 -19.399 1.00 34.44 191 SER A O 1
ATOM 1504 N N . GLY A 1 192 ? 15.488 27.673 -19.865 1.00 29.56 192 GLY A N 1
ATOM 1505 C CA . GLY A 1 192 ? 16.746 28.013 -19.178 1.00 29.56 192 GLY A CA 1
ATOM 1506 C C . GLY A 1 192 ? 17.119 26.975 -18.113 1.00 29.56 192 GLY A C 1
ATOM 1507 O O . GLY A 1 192 ? 16.237 26.434 -17.465 1.00 29.56 192 GLY A O 1
ATOM 1508 N N . THR A 1 193 ? 18.372 26.598 -17.868 1.00 31.77 193 THR A N 1
ATOM 1509 C CA . THR A 1 193 ? 19.678 27.081 -18.338 1.00 31.77 193 THR A CA 1
ATOM 1510 C C . THR A 1 193 ? 20.689 25.975 -17.990 1.00 31.77 193 THR A C 1
ATOM 1512 O O . THR A 1 193 ? 20.562 25.345 -16.940 1.00 31.77 193 THR A O 1
ATOM 1515 N N . ALA A 1 194 ? 21.670 25.712 -18.854 1.00 30.11 194 ALA A N 1
ATOM 1516 C CA . ALA A 1 194 ? 22.730 24.729 -18.620 1.00 30.11 194 ALA A CA 1
ATOM 1517 C C . ALA A 1 194 ? 23.853 25.311 -17.742 1.00 30.11 194 ALA A C 1
ATOM 1519 O O . ALA A 1 194 ? 24.244 26.462 -17.931 1.00 30.11 194 ALA A O 1
ATOM 1520 N N . LEU A 1 195 ? 24.399 24.501 -16.829 1.00 30.97 195 LEU A N 1
ATOM 1521 C CA . LEU A 1 195 ? 25.630 24.792 -16.094 1.00 30.97 195 LEU A CA 1
ATOM 1522 C C . LEU A 1 195 ? 26.667 23.692 -16.344 1.00 30.97 195 LEU A C 1
ATOM 1524 O O . LEU A 1 195 ? 26.395 22.502 -16.208 1.00 30.97 195 LEU A O 1
ATOM 1528 N N . HIS A 1 196 ? 27.842 24.166 -16.742 1.00 31.94 196 HIS A N 1
ATOM 1529 C CA . HIS A 1 196 ? 29.082 23.465 -17.051 1.00 31.94 196 HIS A CA 1
ATOM 1530 C C . HIS A 1 196 ? 29.796 23.078 -15.748 1.00 31.94 196 HIS A C 1
ATOM 1532 O O . HIS A 1 196 ? 29.939 23.942 -14.885 1.00 31.94 196 HIS A O 1
ATOM 1538 N N . LEU A 1 197 ? 30.306 21.849 -15.622 1.00 30.62 197 LEU A N 1
ATOM 1539 C CA . LEU A 1 197 ? 31.316 21.507 -14.613 1.00 30.62 197 LEU A CA 1
ATOM 1540 C C . LEU A 1 197 ? 32.339 20.510 -15.177 1.00 30.62 197 LEU A C 1
ATOM 1542 O O . LEU A 1 197 ? 31.987 19.422 -15.628 1.00 30.62 197 LEU A O 1
ATOM 1546 N N . ASP A 1 198 ? 33.601 20.941 -15.137 1.00 32.00 198 ASP A N 1
ATOM 1547 C CA . ASP A 1 198 ? 34.824 20.175 -15.380 1.00 32.00 198 ASP A CA 1
ATOM 1548 C C . ASP A 1 198 ? 35.017 19.046 -14.357 1.00 32.00 198 ASP A C 1
ATOM 1550 O O . ASP A 1 198 ? 34.808 19.238 -13.160 1.00 32.00 198 ASP A O 1
ATOM 1554 N N . SER A 1 199 ? 35.570 17.914 -14.801 1.00 31.02 199 SER A N 1
ATOM 1555 C CA . SER A 1 199 ? 36.529 17.158 -13.984 1.00 31.02 199 SER A CA 1
ATOM 1556 C C . SER A 1 199 ? 37.412 16.282 -14.873 1.00 31.02 199 SER A C 1
ATOM 1558 O O . SER A 1 199 ? 36.926 15.466 -15.656 1.00 31.02 199 SER A O 1
ATOM 1560 N N . GLY A 1 200 ? 38.726 16.481 -14.767 1.00 29.03 200 GLY A N 1
ATOM 1561 C CA . GLY A 1 200 ? 39.730 15.628 -15.385 1.00 29.03 200 GLY A CA 1
ATOM 1562 C C . GLY A 1 200 ? 40.026 14.403 -14.523 1.00 29.03 200 GLY A C 1
ATOM 1563 O O . GLY A 1 200 ? 40.164 14.507 -13.306 1.00 29.03 200 GLY A O 1
ATOM 1564 N N . TYR A 1 201 ? 40.174 13.251 -15.172 1.00 28.42 201 TYR A N 1
ATOM 1565 C CA . TYR A 1 201 ? 40.773 12.048 -14.601 1.00 28.42 201 TYR A CA 1
ATOM 1566 C C . TYR A 1 201 ? 41.701 11.439 -15.658 1.00 28.42 201 TYR A C 1
ATOM 1568 O O . TYR A 1 201 ? 41.251 11.031 -16.727 1.00 28.42 201 TYR A O 1
ATOM 1576 N N . GLN A 1 202 ? 43.007 11.419 -15.382 1.00 30.27 202 GLN A N 1
ATOM 1577 C CA . GLN A 1 202 ? 43.991 10.702 -16.193 1.00 30.27 202 GLN A CA 1
ATOM 1578 C C . GLN A 1 202 ? 44.040 9.235 -15.754 1.00 30.27 202 GLN A C 1
ATOM 1580 O O . GLN A 1 202 ? 44.274 8.949 -14.582 1.00 30.27 202 GLN A O 1
ATOM 1585 N N . ALA A 1 203 ? 43.875 8.315 -16.705 1.00 29.41 203 ALA A N 1
ATOM 1586 C CA . ALA A 1 203 ? 44.188 6.900 -16.536 1.00 29.41 203 ALA A CA 1
ATOM 1587 C C . ALA A 1 203 ? 45.462 6.577 -17.331 1.00 29.41 203 ALA A C 1
ATOM 1589 O O . ALA A 1 203 ? 45.504 6.732 -18.552 1.00 29.41 203 ALA A O 1
ATOM 1590 N N . THR A 1 204 ? 46.515 6.148 -16.640 1.00 31.05 204 THR A N 1
ATOM 1591 C CA . THR A 1 204 ? 47.754 5.648 -17.243 1.00 31.05 204 THR A CA 1
ATOM 1592 C C . THR A 1 204 ? 47.584 4.182 -17.645 1.00 31.05 204 THR A C 1
ATOM 1594 O O . THR A 1 204 ? 47.285 3.326 -16.816 1.00 31.05 204 THR A O 1
ATOM 1597 N N . ALA A 1 205 ? 47.786 3.882 -18.930 1.00 32.00 205 ALA A N 1
ATOM 1598 C CA . ALA A 1 205 ? 47.777 2.526 -19.472 1.00 32.00 205 ALA A CA 1
ATOM 1599 C C . ALA A 1 205 ? 49.212 2.055 -19.758 1.00 32.00 205 ALA A C 1
ATOM 1601 O O . ALA A 1 205 ? 49.934 2.677 -20.536 1.00 32.00 205 ALA A O 1
ATOM 1602 N N . PHE A 1 206 ? 49.614 0.932 -19.158 1.00 32.69 206 PHE A N 1
ATOM 1603 C CA . PHE A 1 206 ? 50.790 0.166 -19.575 1.00 32.69 206 PHE A CA 1
ATOM 1604 C C . PHE A 1 206 ? 50.359 -0.878 -20.611 1.00 32.69 206 PHE A C 1
ATOM 1606 O O . PHE A 1 206 ? 49.636 -1.816 -20.282 1.00 32.69 206 PHE A O 1
ATOM 1613 N N . ALA A 1 207 ? 50.819 -0.733 -21.854 1.00 34.66 207 ALA A N 1
ATOM 1614 C CA . ALA A 1 207 ? 50.653 -1.735 -22.903 1.00 34.66 207 ALA A CA 1
ATOM 1615 C C . ALA A 1 207 ? 51.942 -2.561 -23.045 1.00 34.66 207 ALA A C 1
ATOM 1617 O O . ALA A 1 207 ? 52.996 -2.031 -23.396 1.00 34.66 207 ALA A O 1
ATOM 1618 N N . LYS A 1 208 ? 51.855 -3.869 -22.779 1.00 33.44 208 LYS A N 1
ATOM 1619 C CA . LYS A 1 208 ? 52.862 -4.864 -23.172 1.00 33.44 208 LYS A CA 1
ATOM 1620 C C . LYS A 1 208 ? 52.439 -5.466 -24.512 1.00 33.44 208 LYS A C 1
ATOM 1622 O O . LYS A 1 208 ? 51.288 -5.859 -24.673 1.00 33.44 208 LYS A O 1
ATOM 1627 N N . ALA A 1 209 ? 53.363 -5.496 -25.467 1.00 41.47 209 ALA A N 1
ATOM 1628 C CA . ALA A 1 209 ? 53.142 -6.036 -26.803 1.00 41.47 209 ALA A CA 1
ATOM 1629 C C . ALA A 1 209 ? 53.074 -7.573 -26.783 1.00 41.47 209 ALA A C 1
ATOM 1631 O O . ALA A 1 209 ? 53.948 -8.220 -26.207 1.00 41.47 209 ALA A O 1
ATOM 1632 N N . GLU A 1 210 ? 52.071 -8.133 -27.459 1.00 38.34 210 GLU A N 1
ATOM 1633 C CA . GLU A 1 210 ? 51.878 -9.573 -27.665 1.00 38.34 210 GLU A CA 1
ATOM 1634 C C . GLU A 1 210 ? 51.686 -9.920 -29.161 1.00 38.34 210 GLU A C 1
ATOM 1636 O O . GLU A 1 210 ? 51.443 -9.024 -29.978 1.00 38.34 210 GLU A O 1
ATOM 1641 N N . PRO A 1 211 ? 51.904 -11.193 -29.556 1.00 43.56 211 PRO A N 1
ATOM 1642 C CA . PRO A 1 211 ? 52.368 -11.564 -30.890 1.00 43.56 211 PRO A CA 1
ATOM 1643 C C . PRO A 1 211 ? 51.258 -11.680 -31.948 1.00 43.56 211 PRO A C 1
ATOM 1645 O O . PRO A 1 211 ? 50.108 -12.015 -31.676 1.00 43.56 211 PRO A O 1
ATOM 1648 N N . LYS A 1 212 ? 51.648 -11.430 -33.204 1.00 49.53 212 LYS A N 1
ATOM 1649 C CA . LYS A 1 212 ? 50.803 -11.485 -34.406 1.00 49.53 212 LYS A CA 1
ATOM 1650 C C . LYS A 1 212 ? 50.323 -12.914 -34.697 1.00 49.53 212 LYS A C 1
ATOM 1652 O O . LYS A 1 212 ? 51.148 -13.782 -34.962 1.00 49.53 212 LYS A O 1
ATOM 1657 N N . GLY A 1 213 ? 49.004 -13.118 -34.753 1.00 56.38 213 GLY A N 1
ATOM 1658 C CA . GLY A 1 213 ? 48.400 -14.289 -35.406 1.00 56.38 213 GLY A CA 1
ATOM 1659 C C . GLY A 1 213 ? 47.111 -14.837 -34.788 1.00 56.38 213 GLY A C 1
ATOM 1660 O O . GLY A 1 213 ? 46.417 -15.599 -35.453 1.00 56.38 213 GLY A O 1
ATOM 1661 N N . ALA A 1 214 ? 46.754 -14.456 -33.561 1.00 58.06 214 ALA A N 1
ATOM 1662 C CA . ALA A 1 214 ? 45.503 -14.893 -32.942 1.00 58.06 214 ALA A CA 1
ATOM 1663 C C . ALA A 1 214 ? 44.346 -13.962 -33.335 1.00 58.06 214 ALA A C 1
ATOM 1665 O O . ALA A 1 214 ? 44.483 -12.740 -33.270 1.00 58.06 214 ALA A O 1
ATOM 1666 N N . ALA A 1 215 ? 43.207 -14.532 -33.744 1.00 66.44 215 ALA A N 1
ATOM 1667 C CA . ALA A 1 215 ? 41.970 -13.776 -33.910 1.00 66.44 215 ALA A CA 1
ATOM 1668 C C . ALA A 1 215 ? 41.645 -13.081 -32.582 1.00 66.44 215 ALA A C 1
ATOM 1670 O O . ALA A 1 215 ? 41.537 -13.749 -31.553 1.00 66.44 215 ALA A O 1
ATOM 1671 N N . THR A 1 216 ? 41.536 -11.751 -32.594 1.00 75.88 216 THR A N 1
ATOM 1672 C CA . THR A 1 216 ? 41.224 -10.985 -31.387 1.00 75.88 216 THR A CA 1
ATOM 1673 C C . THR A 1 216 ? 39.886 -11.486 -30.835 1.00 75.88 216 THR A C 1
ATOM 1675 O O . THR A 1 216 ? 38.885 -11.410 -31.555 1.00 75.88 216 THR A O 1
ATOM 1678 N N . PRO A 1 217 ? 39.843 -12.037 -29.610 1.00 87.19 217 PRO A N 1
ATOM 1679 C CA . PRO A 1 217 ? 38.612 -12.581 -29.061 1.00 87.19 217 PRO A CA 1
ATOM 1680 C C . PRO A 1 217 ? 37.573 -11.468 -28.895 1.00 87.19 217 PRO A C 1
ATOM 1682 O O . PRO A 1 217 ? 37.916 -10.310 -28.639 1.00 87.19 217 PRO A O 1
ATOM 1685 N N . ALA A 1 218 ? 36.296 -11.822 -29.054 1.00 93.06 218 ALA A N 1
ATOM 1686 C CA . ALA A 1 218 ? 35.200 -10.914 -28.744 1.00 93.06 218 ALA A CA 1
ATOM 1687 C C . ALA A 1 218 ? 35.298 -10.470 -27.275 1.00 93.06 218 ALA A C 1
ATOM 1689 O O . ALA A 1 218 ? 35.589 -11.286 -26.398 1.00 93.06 218 ALA A O 1
ATOM 1690 N N . ARG A 1 219 ? 35.066 -9.180 -27.015 1.00 95.44 219 ARG A N 1
ATOM 1691 C CA . ARG A 1 219 ? 35.044 -8.615 -25.662 1.00 95.44 219 ARG A CA 1
ATOM 1692 C C . ARG A 1 219 ? 33.605 -8.443 -25.201 1.00 95.44 219 ARG A C 1
ATOM 1694 O O . ARG A 1 219 ? 32.784 -7.906 -25.936 1.00 95.44 219 ARG A O 1
ATOM 1701 N N . GLU A 1 220 ? 33.330 -8.850 -23.973 1.00 95.94 220 GLU A N 1
ATOM 1702 C CA . GLU A 1 220 ? 32.053 -8.632 -23.297 1.00 95.94 220 GLU A CA 1
ATOM 1703 C C . GLU A 1 220 ? 32.160 -7.404 -22.385 1.00 95.94 220 GLU A C 1
ATOM 1705 O O . GLU A 1 220 ? 33.164 -7.214 -21.696 1.00 95.94 220 GLU A O 1
ATOM 1710 N N . ILE A 1 221 ? 31.159 -6.529 -22.438 1.00 96.31 221 ILE A N 1
ATOM 1711 C CA . ILE A 1 221 ? 31.093 -5.277 -21.684 1.00 96.31 221 ILE A CA 1
ATOM 1712 C C . ILE A 1 221 ? 29.775 -5.257 -20.926 1.00 96.31 221 ILE A C 1
ATOM 1714 O O . ILE A 1 221 ? 28.717 -5.313 -21.546 1.00 96.31 221 ILE A O 1
ATOM 1718 N N . ASP A 1 222 ? 29.836 -5.091 -19.611 1.00 93.94 222 ASP A N 1
ATOM 1719 C CA . ASP A 1 222 ? 28.657 -4.881 -18.779 1.00 93.94 222 ASP A CA 1
ATOM 1720 C C . ASP A 1 222 ? 28.485 -3.385 -18.467 1.00 93.94 222 ASP A C 1
ATOM 1722 O O . ASP A 1 222 ? 29.406 -2.712 -18.002 1.00 93.94 222 ASP A O 1
ATOM 1726 N N . ILE A 1 223 ? 27.287 -2.860 -18.715 1.00 93.50 223 ILE A N 1
ATOM 1727 C CA . ILE A 1 223 ? 26.888 -1.475 -18.463 1.00 93.50 223 ILE A CA 1
ATOM 1728 C C . ILE A 1 223 ? 25.645 -1.496 -17.579 1.00 93.50 223 ILE A C 1
ATOM 1730 O O . ILE A 1 223 ? 24.613 -2.041 -17.954 1.00 93.50 223 ILE A O 1
ATOM 1734 N N . ASP A 1 224 ? 25.715 -0.869 -16.410 1.00 87.50 224 ASP A N 1
ATOM 1735 C CA . ASP A 1 224 ? 24.544 -0.691 -15.554 1.00 87.50 224 ASP A CA 1
ATOM 1736 C C . ASP A 1 224 ? 23.715 0.520 -16.017 1.00 87.50 224 ASP A C 1
ATOM 1738 O O . ASP A 1 224 ? 24.161 1.672 -15.906 1.00 87.50 224 ASP A O 1
ATOM 1742 N N . LEU A 1 225 ? 22.517 0.242 -16.544 1.00 88.31 225 LEU A N 1
ATOM 1743 C CA . LEU A 1 225 ? 21.526 1.225 -16.985 1.00 88.31 225 LEU A CA 1
ATOM 1744 C C . LEU A 1 225 ? 20.597 1.680 -15.851 1.00 88.31 225 LEU A C 1
ATOM 1746 O O . LEU A 1 225 ? 19.783 2.570 -16.078 1.00 88.31 225 LEU A O 1
ATOM 1750 N N . GLY A 1 226 ? 20.696 1.116 -14.641 1.00 79.75 226 GLY A N 1
ATOM 1751 C CA . GLY A 1 226 ? 19.829 1.457 -13.506 1.00 79.75 226 GLY A CA 1
ATOM 1752 C C . GLY A 1 226 ? 19.918 2.920 -13.058 1.00 79.75 226 GLY A C 1
ATOM 1753 O O . GLY A 1 226 ? 19.004 3.432 -12.417 1.00 79.75 226 GLY A O 1
ATOM 1754 N N . PHE A 1 227 ? 20.997 3.612 -13.431 1.00 71.69 227 PHE A N 1
ATOM 1755 C CA . PHE A 1 227 ? 21.211 5.031 -13.140 1.00 71.69 227 PHE A CA 1
ATOM 1756 C C . PHE A 1 227 ? 20.915 5.963 -14.319 1.00 71.69 227 PHE A C 1
ATOM 1758 O O . PHE A 1 227 ? 20.927 7.176 -14.120 1.00 71.69 227 PHE A O 1
ATOM 1765 N N . LEU A 1 228 ? 20.672 5.427 -15.522 1.00 76.31 228 LEU A N 1
ATOM 1766 C CA . LEU A 1 228 ? 20.318 6.250 -16.676 1.00 76.31 228 LEU A CA 1
ATOM 1767 C C . LEU A 1 228 ? 18.871 6.713 -16.514 1.00 76.31 228 LEU A C 1
ATOM 1769 O O . LEU A 1 228 ? 17.945 5.901 -16.467 1.00 76.31 228 LEU A O 1
ATOM 1773 N N . ARG A 1 229 ? 18.671 8.028 -16.419 1.00 70.38 229 ARG A N 1
ATOM 1774 C CA . ARG A 1 229 ? 17.322 8.621 -16.414 1.00 70.38 229 ARG A CA 1
ATOM 1775 C C . ARG A 1 229 ? 16.607 8.281 -17.730 1.00 70.38 229 ARG A C 1
ATOM 1777 O O . ARG A 1 229 ? 17.263 8.076 -18.743 1.00 70.38 229 ARG A O 1
ATOM 1784 N N . GLU A 1 230 ? 15.270 8.298 -17.763 1.00 66.62 230 GLU A N 1
ATOM 1785 C CA . GLU A 1 230 ? 14.483 7.988 -18.984 1.00 66.62 230 GLU A CA 1
ATOM 1786 C C . GLU A 1 230 ? 14.890 8.821 -20.220 1.00 66.62 230 GLU A C 1
ATOM 1788 O O . GLU A 1 230 ? 14.728 8.375 -21.353 1.00 66.62 230 GLU A O 1
ATOM 1793 N N . VAL A 1 231 ? 15.455 10.012 -20.001 1.00 69.88 231 VAL A N 1
ATOM 1794 C CA . VAL A 1 231 ? 15.959 10.934 -21.035 1.00 69.88 231 VAL A CA 1
ATOM 1795 C C . VAL A 1 231 ? 17.462 10.813 -21.317 1.00 69.88 231 VAL A C 1
ATOM 1797 O O . VAL A 1 231 ? 17.945 11.389 -22.289 1.00 69.88 231 VAL A O 1
ATOM 1800 N N . GLU A 1 232 ? 18.220 10.083 -20.498 1.00 75.56 232 GLU A N 1
ATOM 1801 C CA . GLU A 1 232 ? 19.652 9.881 -20.715 1.00 75.56 232 GLU A CA 1
ATOM 1802 C C . GLU A 1 232 ? 19.875 8.753 -21.729 1.00 75.56 232 GLU A C 1
ATOM 1804 O O . GLU A 1 232 ? 19.449 7.608 -21.563 1.00 75.56 232 GLU A O 1
ATOM 1809 N N . CYS A 1 233 ? 20.550 9.089 -22.826 1.00 83.00 233 CYS A N 1
ATOM 1810 C CA . CYS A 1 233 ? 20.926 8.119 -23.843 1.00 83.00 233 CYS A CA 1
ATOM 1811 C C . CYS A 1 233 ? 22.174 7.336 -23.407 1.00 83.00 233 CYS A C 1
ATOM 1813 O O . CYS A 1 233 ? 22.991 7.818 -22.624 1.00 83.00 233 CYS A O 1
ATOM 1815 N N . LEU A 1 234 ? 22.373 6.141 -23.977 1.00 90.75 234 LEU A N 1
ATOM 1816 C CA . LEU A 1 234 ? 23.597 5.352 -23.770 1.00 90.75 234 LEU A CA 1
ATOM 1817 C C . LEU A 1 234 ? 24.860 6.129 -24.200 1.00 90.75 234 LEU A C 1
ATOM 1819 O O . LEU A 1 234 ? 25.963 5.773 -23.800 1.00 90.75 234 LEU A O 1
ATOM 1823 N N . GLY A 1 235 ? 24.697 7.195 -24.993 1.00 92.56 235 GLY A N 1
ATOM 1824 C CA . GLY A 1 235 ? 25.772 8.055 -25.474 1.00 92.56 235 GLY A CA 1
ATOM 1825 C C . GLY A 1 235 ? 26.608 7.415 -26.572 1.00 92.56 235 GLY A C 1
ATOM 1826 O O . GLY A 1 235 ? 27.791 7.704 -26.671 1.00 92.56 235 GLY A O 1
ATOM 1827 N N . VAL A 1 236 ? 26.008 6.539 -27.378 1.00 95.44 236 VAL A N 1
ATOM 1828 C CA . VAL A 1 236 ? 26.658 5.847 -28.496 1.00 95.44 236 VAL A CA 1
ATOM 1829 C C . VAL A 1 236 ? 25.901 6.163 -29.775 1.00 95.44 236 VAL A C 1
ATOM 1831 O O . VAL A 1 236 ? 24.675 6.047 -29.805 1.00 95.44 236 VAL A O 1
ATOM 1834 N N . THR A 1 237 ? 26.633 6.499 -30.832 1.00 94.81 237 THR A N 1
ATOM 1835 C CA . THR A 1 237 ? 26.112 6.590 -32.199 1.00 94.81 237 THR A CA 1
ATOM 1836 C C . THR A 1 237 ? 26.625 5.396 -32.992 1.00 94.81 237 THR A C 1
ATOM 1838 O O . THR A 1 237 ? 27.820 5.090 -32.945 1.00 94.81 237 THR A O 1
ATOM 1841 N N . LEU A 1 238 ? 25.733 4.708 -33.708 1.00 95.75 238 LEU A N 1
ATOM 1842 C CA . LEU A 1 238 ? 26.074 3.537 -34.513 1.00 95.75 238 LEU A CA 1
ATOM 1843 C C . LEU A 1 238 ? 25.879 3.816 -36.007 1.00 95.75 238 LEU A C 1
ATOM 1845 O O . LEU A 1 238 ? 24.800 4.231 -36.430 1.00 95.75 238 LEU A O 1
ATOM 1849 N N . GLN A 1 239 ? 26.881 3.469 -36.816 1.00 95.38 239 GLN A N 1
ATOM 1850 C CA . GLN A 1 239 ? 26.736 3.303 -38.259 1.00 95.38 239 GLN A CA 1
ATOM 1851 C C . GLN A 1 239 ? 26.489 1.813 -38.545 1.00 95.38 239 GLN A C 1
ATOM 1853 O O . GLN A 1 239 ? 27.404 0.987 -38.585 1.00 95.38 239 GLN A O 1
ATOM 1858 N N . GLY A 1 240 ? 25.215 1.433 -38.668 1.00 95.38 240 GLY A N 1
ATOM 1859 C CA . GLY A 1 240 ? 24.820 0.022 -38.657 1.00 95.38 240 GLY A CA 1
ATOM 1860 C C . GLY A 1 240 ? 24.978 -0.577 -37.255 1.00 95.38 240 GLY A C 1
ATOM 1861 O O . GLY A 1 240 ? 24.243 -0.203 -36.348 1.00 95.38 240 GLY A O 1
ATOM 1862 N N . LEU A 1 241 ? 25.921 -1.507 -37.080 1.00 96.56 241 LEU A N 1
ATOM 1863 C CA . LEU A 1 241 ? 26.309 -2.065 -35.770 1.00 96.56 241 LEU A CA 1
ATOM 1864 C C . LEU A 1 241 ? 27.730 -1.660 -35.350 1.00 96.56 241 LEU A C 1
ATOM 1866 O O . LEU A 1 241 ? 28.244 -2.148 -34.345 1.00 96.56 241 LEU A O 1
ATOM 1870 N N . GLN A 1 242 ? 28.385 -0.803 -36.136 1.00 96.94 242 GLN A N 1
ATOM 1871 C CA . GLN A 1 242 ? 29.707 -0.282 -35.824 1.00 96.94 242 GLN A CA 1
ATOM 1872 C C . GLN A 1 242 ? 29.571 1.012 -35.025 1.00 96.94 242 GLN A C 1
ATOM 1874 O O . GLN A 1 242 ? 28.815 1.901 -35.413 1.00 96.94 242 GLN A O 1
ATOM 1879 N N . VAL A 1 243 ? 30.306 1.120 -33.922 1.00 96.69 243 VAL A N 1
ATOM 1880 C CA . VAL A 1 243 ? 30.379 2.331 -33.103 1.00 96.69 243 VAL A CA 1
ATOM 1881 C C . VAL A 1 243 ? 31.048 3.428 -33.921 1.00 96.69 243 VAL A C 1
ATOM 1883 O O . VAL A 1 243 ? 32.209 3.304 -34.299 1.00 96.69 243 VAL A O 1
ATOM 1886 N N . GLU A 1 244 ? 30.311 4.490 -34.220 1.00 96.62 244 GLU A N 1
ATOM 1887 C CA . GLU A 1 244 ? 30.815 5.644 -34.968 1.00 96.62 244 GLU A CA 1
ATOM 1888 C C . GLU A 1 244 ? 31.425 6.671 -34.014 1.00 96.62 244 GLU A C 1
ATOM 1890 O O . GLU A 1 244 ? 32.547 7.133 -34.204 1.00 96.62 244 GLU A O 1
ATOM 1895 N N . SER A 1 245 ? 30.693 7.002 -32.952 1.00 96.06 245 SER A N 1
ATOM 1896 C CA . SER A 1 245 ? 31.124 7.953 -31.932 1.00 96.06 245 SER A CA 1
ATOM 1897 C C . SER A 1 245 ? 30.496 7.632 -30.581 1.00 96.06 245 SER A C 1
ATOM 1899 O O . SER A 1 245 ? 29.449 6.985 -30.496 1.00 96.06 245 SER A O 1
ATOM 1901 N N . THR A 1 246 ? 31.136 8.104 -29.514 1.00 96.12 246 THR A N 1
ATOM 1902 C CA . THR A 1 246 ? 30.582 8.099 -28.160 1.00 96.12 246 THR A CA 1
ATOM 1903 C C . THR A 1 246 ? 30.568 9.519 -27.605 1.00 96.12 246 THR A C 1
ATOM 1905 O O . THR A 1 246 ? 31.463 10.314 -27.889 1.00 96.12 246 THR A O 1
ATOM 1908 N N . ILE A 1 247 ? 29.539 9.862 -26.830 1.00 94.19 247 ILE A N 1
ATOM 1909 C CA . ILE A 1 247 ? 29.382 11.190 -26.234 1.00 94.19 247 ILE A CA 1
ATOM 1910 C C . ILE A 1 247 ? 30.354 11.306 -25.052 1.00 94.19 247 ILE A C 1
ATOM 1912 O O . ILE A 1 247 ? 30.217 10.528 -24.098 1.00 94.19 247 ILE A O 1
ATOM 1916 N N . PRO A 1 248 ? 31.293 12.273 -25.059 1.00 85.94 248 PRO A N 1
ATOM 1917 C CA . PRO A 1 248 ? 32.144 12.553 -23.907 1.00 85.94 248 PRO A CA 1
ATOM 1918 C C . PRO A 1 248 ? 31.251 12.959 -22.732 1.00 85.94 248 PRO A C 1
ATOM 1920 O O . PRO A 1 248 ? 30.488 13.910 -22.879 1.00 85.94 248 PRO A O 1
ATOM 1923 N N . SER A 1 249 ? 31.319 12.221 -21.616 1.00 85.06 249 SER A N 1
ATOM 1924 C CA . SER A 1 249 ? 30.447 12.237 -20.407 1.00 85.06 249 SER A CA 1
ATOM 1925 C C . SER A 1 249 ? 29.519 11.030 -20.247 1.00 85.06 249 SER A C 1
ATOM 1927 O O . SER A 1 249 ? 29.067 10.755 -19.136 1.00 85.06 249 SER A O 1
ATOM 1929 N N . SER A 1 250 ? 29.261 10.264 -21.308 1.00 89.19 250 SER A N 1
ATOM 1930 C CA . SER A 1 250 ? 28.451 9.050 -21.193 1.00 89.19 250 SER A CA 1
ATOM 1931 C C . SER A 1 250 ? 29.250 7.887 -20.599 1.00 89.19 250 SER A C 1
ATOM 1933 O O . SER A 1 250 ? 30.457 7.762 -20.813 1.00 89.19 250 SER A O 1
ATOM 1935 N N . ARG A 1 251 ? 28.572 6.978 -19.883 1.00 84.50 251 ARG A N 1
ATOM 1936 C CA . ARG A 1 251 ? 29.207 5.765 -19.327 1.00 84.50 251 ARG A CA 1
ATOM 1937 C C . ARG A 1 251 ? 29.805 4.859 -20.405 1.00 84.50 251 ARG A C 1
ATOM 1939 O O . ARG A 1 251 ? 30.759 4.137 -20.135 1.00 84.50 251 ARG A O 1
ATOM 1946 N N . SER A 1 252 ? 29.264 4.905 -21.620 1.00 87.69 252 SER A N 1
ATOM 1947 C CA . SER A 1 252 ? 29.771 4.129 -22.749 1.00 87.69 252 SER A CA 1
ATOM 1948 C C . SER A 1 252 ? 31.078 4.677 -23.323 1.00 87.69 252 SER A C 1
ATOM 1950 O O . SER A 1 252 ? 31.799 3.916 -23.957 1.00 87.69 252 SER A O 1
ATOM 1952 N N . HIS A 1 253 ? 31.431 5.944 -23.071 1.00 90.88 253 HIS A N 1
ATOM 1953 C CA . HIS A 1 253 ? 32.593 6.596 -23.684 1.00 90.88 253 HIS A CA 1
ATOM 1954 C C . HIS A 1 253 ? 33.919 5.873 -23.416 1.00 90.88 253 HIS A C 1
ATOM 1956 O O . HIS A 1 253 ? 34.740 5.740 -24.316 1.00 90.88 253 HIS A O 1
ATOM 1962 N N . ASN A 1 254 ? 34.099 5.344 -22.203 1.00 87.94 254 ASN A N 1
ATOM 1963 C CA . ASN A 1 254 ? 35.311 4.608 -21.823 1.00 87.94 254 ASN A CA 1
ATOM 1964 C C . ASN A 1 254 ? 35.221 3.101 -22.117 1.00 87.94 254 ASN A C 1
ATOM 1966 O O . ASN A 1 254 ? 36.203 2.377 -21.962 1.00 87.94 254 ASN A O 1
ATOM 1970 N N . LEU A 1 255 ? 34.033 2.614 -22.486 1.00 92.69 255 LEU A N 1
ATOM 1971 C CA . LEU A 1 255 ? 33.740 1.192 -22.645 1.00 92.69 255 LEU A CA 1
ATOM 1972 C C . LEU A 1 255 ? 33.571 0.783 -24.107 1.00 92.69 255 LEU A C 1
ATOM 1974 O O . LEU A 1 255 ? 33.788 -0.378 -24.424 1.00 92.69 255 LEU A O 1
ATOM 1978 N N . LEU A 1 256 ? 33.196 1.697 -24.995 1.00 94.69 256 LEU A N 1
ATOM 1979 C CA . LEU A 1 256 ? 33.014 1.447 -26.421 1.00 94.69 256 LEU A CA 1
ATOM 1980 C C . LEU A 1 256 ? 33.905 2.402 -27.206 1.00 94.69 256 LEU A C 1
ATOM 1982 O O . LEU A 1 256 ? 33.824 3.618 -27.036 1.00 94.69 256 LEU A O 1
ATOM 1986 N N . MET A 1 257 ? 34.751 1.846 -28.069 1.00 94.81 257 MET A N 1
ATOM 1987 C CA . MET A 1 257 ? 35.666 2.627 -28.892 1.00 94.81 257 MET A CA 1
ATOM 1988 C C . MET A 1 257 ? 35.080 2.809 -30.296 1.00 94.81 257 MET A C 1
ATOM 1990 O O . MET A 1 257 ? 34.483 1.871 -30.836 1.00 94.81 257 MET A O 1
ATOM 1994 N N . PRO A 1 258 ? 35.268 3.979 -30.936 1.00 95.81 258 PRO A N 1
ATOM 1995 C CA . PRO A 1 258 ? 34.967 4.137 -32.353 1.00 95.81 258 PRO A CA 1
ATOM 1996 C C . PRO A 1 258 ? 35.616 3.025 -33.187 1.00 95.81 258 PRO A C 1
ATOM 1998 O O . PRO A 1 258 ? 36.815 2.763 -33.086 1.00 95.81 258 PRO A O 1
ATOM 2001 N N . GLY A 1 259 ? 34.805 2.357 -34.001 1.00 95.50 259 GLY A N 1
ATOM 2002 C CA . GLY A 1 259 ? 35.194 1.228 -34.835 1.00 95.50 259 GLY A CA 1
ATOM 2003 C C . GLY A 1 259 ? 34.852 -0.157 -34.281 1.00 95.50 259 GLY A C 1
ATOM 2004 O O . GLY A 1 259 ? 34.892 -1.114 -35.062 1.00 95.50 259 GLY A O 1
ATOM 2005 N N . ASP A 1 260 ? 34.496 -0.273 -32.998 1.00 96.25 260 ASP A N 1
ATOM 2006 C CA . ASP A 1 260 ? 34.011 -1.524 -32.404 1.00 96.25 260 ASP A CA 1
ATOM 2007 C C . ASP A 1 260 ? 32.700 -1.965 -33.060 1.00 96.25 260 ASP A C 1
ATOM 2009 O O . ASP A 1 260 ? 31.881 -1.142 -33.467 1.00 96.25 260 ASP A O 1
ATOM 2013 N N . VAL A 1 261 ? 32.491 -3.274 -33.186 1.00 96.69 261 VAL A N 1
ATOM 2014 C CA . VAL A 1 261 ? 31.317 -3.833 -33.869 1.00 96.69 261 VAL A CA 1
ATOM 2015 C C . VAL A 1 261 ? 30.517 -4.662 -32.887 1.00 96.69 261 VAL A C 1
ATOM 2017 O O . VAL A 1 261 ? 31.014 -5.669 -32.389 1.00 96.69 261 VAL A O 1
ATOM 2020 N N . VAL A 1 262 ? 29.276 -4.261 -32.632 1.00 97.19 262 VAL A N 1
ATOM 2021 C CA . VAL A 1 262 ? 28.381 -4.975 -31.720 1.00 97.19 262 VAL A CA 1
ATOM 2022 C C . VAL A 1 262 ? 27.886 -6.260 -32.383 1.00 97.19 262 VAL A C 1
ATOM 2024 O O . VAL A 1 262 ? 27.336 -6.218 -33.482 1.00 97.19 262 VAL A O 1
ATOM 2027 N N . THR A 1 263 ? 28.073 -7.401 -31.719 1.00 97.25 263 THR A N 1
ATOM 2028 C CA . THR A 1 263 ? 27.632 -8.717 -32.215 1.00 97.25 263 THR A CA 1
ATOM 2029 C C . THR A 1 263 ? 26.406 -9.248 -31.479 1.00 97.25 263 THR A C 1
ATOM 2031 O O . THR A 1 263 ? 25.541 -9.868 -32.098 1.00 97.25 263 THR A O 1
ATOM 2034 N N . SER A 1 264 ? 26.293 -8.990 -30.174 1.00 97.19 264 SER A N 1
ATOM 2035 C CA . SER A 1 264 ? 25.133 -9.388 -29.371 1.00 97.19 264 SER A CA 1
ATOM 2036 C C . SER A 1 264 ? 24.905 -8.469 -28.176 1.00 97.19 264 SER A C 1
ATOM 2038 O O . SER A 1 264 ? 25.850 -7.877 -27.654 1.00 97.19 264 SER A O 1
ATOM 2040 N N . VAL A 1 265 ? 23.656 -8.408 -27.715 1.00 97.06 265 VAL A N 1
ATOM 2041 C CA . VAL A 1 265 ? 23.229 -7.706 -26.499 1.00 97.06 265 VAL A CA 1
ATOM 2042 C C . VAL A 1 265 ? 22.464 -8.690 -25.613 1.00 97.06 265 VAL A C 1
ATOM 2044 O O . VAL A 1 265 ? 21.553 -9.351 -26.099 1.00 97.06 265 VAL A O 1
ATOM 2047 N N . ASN A 1 266 ? 22.843 -8.833 -24.340 1.00 95.00 266 ASN A N 1
ATOM 2048 C CA . ASN A 1 266 ? 22.272 -9.800 -23.391 1.00 95.00 266 ASN A CA 1
ATOM 2049 C C . ASN A 1 266 ? 22.163 -11.213 -23.994 1.00 95.00 266 ASN A C 1
ATOM 2051 O O . ASN A 1 266 ? 21.100 -11.828 -23.995 1.00 95.00 266 ASN A O 1
ATOM 2055 N N . SER A 1 267 ? 23.262 -11.685 -24.594 1.00 94.94 267 SER A N 1
ATOM 2056 C CA . SER A 1 267 ? 23.356 -12.968 -25.318 1.00 94.94 267 SER A CA 1
ATOM 2057 C C . SER A 1 267 ? 22.458 -13.104 -26.561 1.00 94.94 267 SER A C 1
ATOM 2059 O O . SER A 1 267 ? 22.516 -14.128 -27.238 1.00 94.94 267 SER A O 1
ATOM 2061 N N . THR A 1 268 ? 21.691 -12.072 -26.923 1.00 94.12 268 THR A N 1
ATOM 2062 C CA . THR A 1 268 ? 20.860 -12.041 -28.130 1.00 94.12 268 THR A CA 1
ATOM 2063 C C . THR A 1 268 ? 21.661 -11.458 -29.299 1.00 94.12 268 THR A C 1
ATOM 2065 O O . THR A 1 268 ? 22.102 -10.307 -29.221 1.00 94.12 268 THR A O 1
ATOM 2068 N N . PRO A 1 269 ? 21.894 -12.211 -30.390 1.00 96.81 269 PRO A N 1
ATOM 2069 C CA . PRO A 1 269 ? 22.624 -11.704 -31.548 1.00 96.81 269 PRO A CA 1
ATOM 2070 C C . PRO A 1 269 ? 21.838 -10.586 -32.238 1.00 96.81 269 PRO A C 1
ATOM 2072 O O . PRO A 1 269 ? 20.662 -10.754 -32.563 1.00 96.81 269 PRO A O 1
ATOM 2075 N N . VAL A 1 270 ? 22.498 -9.459 -32.505 1.00 97.00 270 VAL A N 1
ATOM 2076 C CA . VAL A 1 270 ? 21.889 -8.301 -33.175 1.00 97.00 270 VAL A CA 1
ATOM 2077 C C . VAL A 1 270 ? 22.354 -8.242 -34.627 1.00 97.00 270 VAL A C 1
ATOM 2079 O O . VAL A 1 270 ? 23.532 -8.443 -34.916 1.00 97.00 270 VAL A O 1
ATOM 2082 N N . LYS A 1 271 ? 21.428 -8.003 -35.564 1.00 95.25 271 LYS A N 1
ATOM 2083 C CA . LYS A 1 271 ? 21.736 -7.954 -37.009 1.00 95.25 271 LYS A CA 1
ATOM 2084 C C . LYS A 1 271 ? 21.573 -6.560 -37.601 1.00 95.25 271 LYS A C 1
ATOM 2086 O O . LYS A 1 271 ? 22.214 -6.247 -38.601 1.00 95.25 271 LYS A O 1
ATOM 2091 N N . ALA A 1 272 ? 20.745 -5.726 -36.981 1.00 95.94 272 ALA A N 1
ATOM 2092 C CA . ALA A 1 272 ? 20.508 -4.356 -37.402 1.00 95.94 272 ALA A CA 1
ATOM 2093 C C . ALA A 1 272 ? 20.547 -3.376 -36.223 1.00 95.94 272 ALA A C 1
ATOM 2095 O O . ALA A 1 272 ? 20.322 -3.735 -35.069 1.00 95.94 272 ALA A O 1
ATOM 2096 N N . HIS A 1 273 ? 20.747 -2.099 -36.551 1.00 95.19 273 HIS A N 1
ATOM 2097 C CA . HIS A 1 273 ? 20.710 -0.974 -35.611 1.00 95.19 273 HIS A CA 1
ATOM 2098 C C . HIS A 1 273 ? 19.429 -0.942 -34.753 1.00 95.19 273 HIS A C 1
ATOM 2100 O O . HIS A 1 273 ? 19.473 -0.625 -33.568 1.00 95.19 273 HIS A O 1
ATOM 2106 N N . GLN A 1 274 ? 18.283 -1.311 -35.337 1.00 94.50 274 GLN A N 1
ATOM 2107 C CA . GLN A 1 274 ? 17.002 -1.365 -34.626 1.00 94.50 274 GLN A CA 1
ATOM 2108 C C . GLN A 1 274 ? 16.943 -2.490 -33.585 1.00 94.50 274 GLN A C 1
ATOM 2110 O O . GLN A 1 274 ? 16.310 -2.312 -32.547 1.00 94.50 274 GLN A O 1
ATOM 2115 N N . ASP A 1 275 ? 17.594 -3.629 -33.843 1.00 94.88 275 ASP A N 1
ATOM 2116 C CA . ASP A 1 275 ? 17.640 -4.742 -32.888 1.00 94.88 275 ASP A CA 1
ATOM 2117 C C . ASP A 1 275 ? 18.474 -4.350 -31.669 1.00 94.88 275 ASP A C 1
ATOM 2119 O O . ASP A 1 275 ? 18.058 -4.588 -30.540 1.00 94.88 275 ASP A O 1
ATOM 2123 N N . PHE A 1 276 ? 19.599 -3.664 -31.895 1.00 96.88 276 PHE A N 1
ATOM 2124 C CA . PHE A 1 276 ? 20.426 -3.122 -30.820 1.00 96.88 276 PHE A CA 1
ATOM 2125 C C . PHE A 1 276 ? 19.618 -2.224 -29.877 1.00 96.88 276 PHE A C 1
ATOM 2127 O O . PHE A 1 276 ? 19.577 -2.490 -28.678 1.00 96.88 276 PHE A O 1
ATOM 2134 N N . TRP A 1 277 ? 18.928 -1.202 -30.397 1.00 94.62 277 TRP A N 1
ATOM 2135 C CA . TRP A 1 277 ? 18.154 -0.298 -29.536 1.00 94.62 277 TRP A CA 1
ATOM 2136 C C . TRP A 1 277 ? 16.969 -0.980 -28.863 1.00 94.62 277 TRP A C 1
ATOM 2138 O O . TRP A 1 277 ? 16.681 -0.674 -27.712 1.00 94.62 277 TRP A O 1
ATOM 2148 N N . ARG A 1 278 ? 16.333 -1.953 -29.527 1.00 93.00 278 ARG A N 1
ATOM 2149 C CA . ARG A 1 278 ? 15.273 -2.759 -28.911 1.00 93.00 278 ARG A CA 1
ATOM 2150 C C . ARG A 1 278 ? 15.784 -3.525 -27.691 1.00 93.00 278 ARG A C 1
ATOM 2152 O O . ARG A 1 278 ? 15.098 -3.542 -26.674 1.00 93.00 278 ARG A O 1
ATOM 2159 N N . GLU A 1 279 ? 16.967 -4.133 -27.776 1.00 95.62 279 GLU A N 1
ATOM 2160 C CA . GLU A 1 279 ? 17.571 -4.834 -26.636 1.00 95.62 279 GLU A CA 1
ATOM 2161 C C . GLU A 1 279 ? 18.063 -3.868 -25.551 1.00 95.62 279 GLU A C 1
ATOM 2163 O O . GLU A 1 279 ? 17.898 -4.149 -24.366 1.00 95.62 279 GLU A O 1
ATOM 2168 N N . VAL A 1 280 ? 18.601 -2.703 -25.930 1.00 93.62 280 VAL A N 1
ATOM 2169 C CA . VAL A 1 280 ? 18.971 -1.648 -24.973 1.00 93.62 280 VAL A CA 1
ATOM 2170 C C . VAL A 1 280 ? 17.751 -1.158 -24.198 1.00 93.62 280 VAL A C 1
ATOM 2172 O O . VAL A 1 280 ? 17.817 -1.040 -22.979 1.00 93.62 280 VAL A O 1
ATOM 2175 N N . ASP A 1 281 ? 16.635 -0.900 -24.876 1.00 87.56 281 ASP A N 1
ATOM 2176 C CA . ASP A 1 281 ? 15.403 -0.454 -24.229 1.00 87.56 281 ASP A CA 1
ATOM 2177 C C . ASP A 1 281 ? 14.749 -1.572 -23.410 1.00 87.56 281 ASP A C 1
ATOM 2179 O O . ASP A 1 281 ? 14.227 -1.302 -22.331 1.00 87.56 281 ASP A O 1
ATOM 2183 N N . ARG A 1 282 ? 14.842 -2.837 -23.848 1.00 87.75 282 ARG A N 1
ATOM 2184 C CA . ARG A 1 282 ? 14.414 -3.998 -23.048 1.00 87.75 282 ARG A CA 1
ATOM 2185 C C . ARG A 1 282 ? 15.233 -4.139 -21.763 1.00 87.75 282 ARG A C 1
ATOM 2187 O O . ARG A 1 282 ? 14.684 -4.527 -20.737 1.00 87.75 282 ARG A O 1
ATOM 2194 N N . ALA A 1 283 ? 16.525 -3.823 -21.812 1.00 89.56 283 ALA A N 1
ATOM 2195 C CA . ALA A 1 283 ? 17.406 -3.861 -20.652 1.00 89.56 283 ALA A CA 1
ATOM 2196 C C . ALA A 1 283 ? 17.191 -2.685 -19.681 1.00 89.56 283 ALA A C 1
ATOM 2198 O O . ALA A 1 283 ? 17.802 -2.679 -18.612 1.00 89.56 283 ALA A O 1
ATOM 2199 N N . LYS A 1 284 ? 16.362 -1.682 -20.022 1.00 86.06 284 LYS A N 1
ATOM 2200 C CA . LYS A 1 284 ? 16.101 -0.528 -19.152 1.00 86.06 284 LYS A CA 1
ATOM 2201 C C . LYS A 1 284 ? 14.920 -0.759 -18.195 1.00 86.06 284 LYS A C 1
ATOM 2203 O O . LYS A 1 284 ? 13.828 -1.105 -18.644 1.00 86.06 284 LYS A O 1
ATOM 2208 N N . PRO A 1 285 ? 15.079 -0.410 -16.905 1.00 85.81 285 PRO A N 1
ATOM 2209 C CA . PRO A 1 285 ? 16.346 -0.239 -16.187 1.00 85.81 285 PRO A CA 1
ATOM 2210 C C . PRO A 1 285 ? 16.936 -1.603 -15.810 1.00 85.81 285 PRO A C 1
ATOM 2212 O O . PRO A 1 285 ? 16.204 -2.538 -15.486 1.00 85.81 285 PRO A O 1
ATOM 2215 N N . GLY A 1 286 ? 18.260 -1.715 -15.809 1.00 87.44 286 GLY A N 1
ATOM 2216 C CA . GLY A 1 286 ? 18.918 -2.986 -15.530 1.00 87.44 286 GLY A CA 1
ATOM 2217 C C . GLY A 1 286 ? 20.335 -3.057 -16.075 1.00 87.44 286 GLY A C 1
ATOM 2218 O O . GLY A 1 286 ? 20.919 -2.052 -16.477 1.00 87.44 286 GLY A O 1
ATOM 2219 N N . GLN A 1 287 ? 20.897 -4.263 -16.071 1.00 92.00 287 GLN A N 1
ATOM 2220 C CA . GLN A 1 287 ? 22.233 -4.521 -16.592 1.00 92.00 287 GLN A CA 1
ATOM 2221 C C . GLN A 1 287 ? 22.166 -4.815 -18.095 1.00 92.00 287 GLN A C 1
ATOM 2223 O O . GLN A 1 287 ? 21.374 -5.639 -18.553 1.00 92.00 287 GLN A O 1
ATOM 2228 N N . LEU A 1 288 ? 23.009 -4.131 -18.859 1.00 96.00 288 LEU A N 1
ATOM 2229 C CA . LEU A 1 288 ? 23.167 -4.289 -20.296 1.00 96.00 288 LEU A CA 1
ATOM 2230 C C . LEU A 1 288 ? 24.527 -4.905 -20.585 1.00 96.00 288 LEU A C 1
ATOM 2232 O O . LEU A 1 288 ? 25.559 -4.308 -20.295 1.00 96.00 288 LEU A O 1
ATOM 2236 N N . ARG A 1 289 ? 24.526 -6.073 -21.207 1.00 96.94 289 ARG A N 1
ATOM 2237 C CA . ARG A 1 289 ? 25.726 -6.813 -21.574 1.00 96.94 289 ARG A CA 1
ATOM 2238 C C . ARG A 1 289 ? 25.914 -6.777 -23.078 1.00 96.94 289 ARG A C 1
ATOM 2240 O O . ARG A 1 289 ? 25.081 -7.295 -23.814 1.00 96.94 289 ARG A O 1
ATOM 2247 N N . ILE A 1 290 ? 26.988 -6.163 -23.550 1.00 97.38 290 ILE A N 1
ATOM 2248 C CA . ILE A 1 290 ? 27.273 -5.971 -24.972 1.00 97.38 290 ILE A CA 1
ATOM 2249 C C . ILE A 1 290 ? 28.512 -6.784 -25.337 1.00 97.38 290 ILE A C 1
ATOM 2251 O O . ILE A 1 290 ? 29.582 -6.572 -24.771 1.00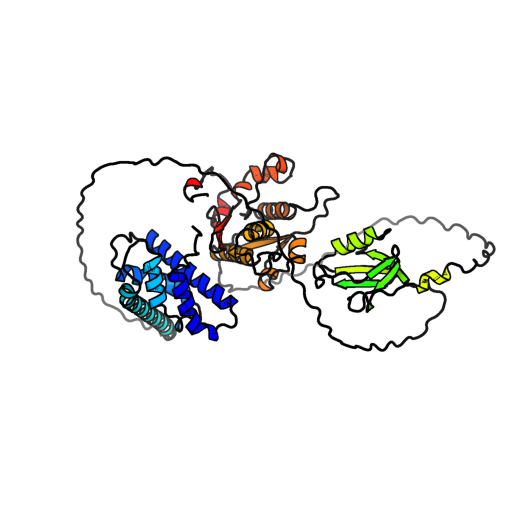 97.38 290 ILE A O 1
ATOM 2255 N N . CYS A 1 291 ? 28.393 -7.674 -26.319 1.00 97.50 291 CYS A N 1
ATOM 2256 C CA . CYS A 1 291 ? 29.550 -8.325 -26.926 1.00 97.50 291 CYS A CA 1
ATOM 2257 C C . CYS A 1 291 ? 29.991 -7.529 -28.153 1.00 97.50 291 CYS A C 1
ATOM 2259 O O . CYS A 1 291 ? 29.179 -7.229 -29.034 1.00 97.50 291 CYS A O 1
ATOM 2261 N N . ILE A 1 292 ? 31.280 -7.207 -28.219 1.00 96.88 292 ILE A N 1
ATOM 2262 C CA . ILE A 1 292 ? 31.882 -6.447 -29.310 1.00 96.88 292 ILE A CA 1
ATOM 2263 C C . ILE A 1 292 ? 33.058 -7.191 -29.942 1.00 96.88 292 ILE A C 1
ATOM 2265 O O . ILE A 1 292 ? 33.814 -7.904 -29.279 1.00 96.88 292 ILE A O 1
ATOM 2269 N N . LEU A 1 293 ? 33.242 -6.977 -31.240 1.00 96.19 293 LEU A N 1
ATOM 2270 C CA . LEU A 1 293 ? 34.464 -7.306 -31.962 1.00 96.19 293 LEU A CA 1
ATOM 2271 C C . LEU A 1 293 ? 35.304 -6.029 -32.112 1.00 96.19 293 LEU A C 1
ATOM 2273 O O . LEU A 1 293 ? 34.824 -5.080 -32.744 1.00 96.19 293 LEU A O 1
ATOM 2277 N N . PRO A 1 294 ? 36.531 -5.987 -31.560 1.00 93.31 294 PRO A N 1
ATOM 2278 C CA . PRO A 1 294 ? 37.386 -4.808 -31.641 1.00 93.31 294 PRO A CA 1
ATOM 2279 C C . PRO A 1 294 ? 37.706 -4.421 -33.085 1.00 93.31 294 PRO A C 1
ATOM 2281 O O . PRO A 1 294 ? 37.948 -5.290 -33.927 1.00 93.31 294 PRO A O 1
ATOM 2284 N N . HIS A 1 295 ? 37.791 -3.118 -33.364 1.00 83.38 295 HIS A N 1
ATOM 2285 C CA . HIS A 1 295 ? 38.090 -2.598 -34.707 1.00 83.38 295 HIS A CA 1
ATOM 2286 C C . HIS A 1 295 ? 39.343 -3.227 -35.353 1.00 83.38 295 HIS A C 1
ATOM 2288 O O . HIS A 1 295 ? 39.362 -3.529 -36.550 1.00 83.38 295 HIS A O 1
ATOM 2294 N N . SER A 1 296 ? 40.377 -3.493 -34.546 1.00 76.00 296 SER A N 1
ATOM 2295 C CA . SER A 1 296 ? 41.642 -4.096 -34.986 1.00 76.00 296 SER A CA 1
ATOM 2296 C C . SER A 1 296 ? 41.484 -5.491 -35.604 1.00 76.00 296 SER A C 1
ATOM 2298 O O . SER A 1 296 ? 42.342 -5.906 -36.382 1.00 76.00 296 SER A O 1
ATOM 2300 N N . ALA A 1 297 ? 40.380 -6.192 -35.327 1.00 63.31 297 ALA A N 1
ATOM 2301 C CA . ALA A 1 297 ? 40.105 -7.523 -35.860 1.00 63.31 297 ALA A CA 1
ATOM 2302 C C . ALA A 1 297 ? 39.640 -7.515 -37.329 1.00 63.31 297 ALA A C 1
ATOM 2304 O O . ALA A 1 297 ? 39.763 -8.530 -38.010 1.00 63.31 297 ALA A O 1
ATOM 2305 N N . LYS A 1 298 ? 39.124 -6.391 -37.852 1.00 57.44 298 LYS A N 1
ATOM 2306 C CA . LYS A 1 298 ? 38.599 -6.325 -39.232 1.00 57.44 298 LYS A CA 1
ATOM 2307 C C . LYS A 1 298 ? 39.673 -6.091 -40.300 1.00 57.44 298 LYS A C 1
ATOM 2309 O O . LYS A 1 298 ? 39.470 -6.467 -41.454 1.00 57.44 298 LYS A O 1
ATOM 2314 N N . SER A 1 299 ? 40.820 -5.524 -39.925 1.00 53.50 299 SER A N 1
ATOM 2315 C CA . SER A 1 299 ? 41.878 -5.133 -40.871 1.00 53.50 299 SER A CA 1
ATOM 2316 C C . SER A 1 299 ? 42.668 -6.320 -41.461 1.00 53.50 299 SER A C 1
ATOM 2318 O O . SER A 1 299 ? 43.329 -6.171 -42.485 1.00 53.50 299 SER A O 1
ATOM 2320 N N . SER A 1 300 ? 42.576 -7.530 -40.893 1.00 52.97 300 SER A N 1
ATOM 2321 C CA . SER A 1 300 ? 43.340 -8.692 -41.387 1.00 52.97 300 SER A CA 1
ATOM 2322 C C . SER A 1 300 ? 42.644 -9.526 -42.473 1.00 52.97 300 SER A C 1
ATOM 2324 O O . SER A 1 300 ? 43.266 -10.436 -43.016 1.00 52.97 300 SER A O 1
ATOM 2326 N N . SER A 1 301 ? 41.389 -9.229 -42.837 1.00 48.84 301 SER A N 1
ATOM 2327 C CA . SER A 1 301 ? 40.609 -10.083 -43.758 1.00 48.84 301 SER A CA 1
ATOM 2328 C C . SER A 1 301 ? 40.857 -9.855 -45.259 1.00 48.84 301 SER A C 1
ATOM 2330 O O . SER A 1 301 ? 40.350 -10.621 -46.070 1.00 48.84 301 SER A O 1
ATOM 2332 N N . ASN A 1 302 ? 41.687 -8.873 -45.635 1.00 50.44 302 ASN A N 1
ATOM 2333 C CA . ASN A 1 302 ? 42.108 -8.642 -47.028 1.00 50.44 302 ASN A CA 1
ATOM 2334 C C . ASN A 1 302 ? 43.541 -9.123 -47.331 1.00 50.44 302 ASN A C 1
ATOM 2336 O O . ASN A 1 302 ? 44.086 -8.805 -48.389 1.00 50.44 302 ASN A O 1
ATOM 2340 N N . ALA A 1 303 ? 44.179 -9.879 -46.430 1.00 53.34 303 ALA A N 1
ATOM 2341 C CA . ALA A 1 303 ? 45.454 -10.513 -46.748 1.00 53.34 303 ALA A CA 1
ATOM 2342 C C . ALA A 1 303 ? 45.226 -11.635 -47.787 1.00 53.34 303 ALA A C 1
ATOM 2344 O O . ALA A 1 303 ? 44.361 -12.485 -47.562 1.00 53.34 303 ALA A O 1
ATOM 2345 N N . PRO A 1 304 ? 45.960 -11.660 -48.918 1.00 50.03 304 PRO A N 1
ATOM 2346 C CA . PRO A 1 304 ? 45.826 -12.714 -49.916 1.00 50.03 304 PRO A CA 1
ATOM 2347 C C . PRO A 1 304 ? 46.046 -14.085 -49.269 1.00 50.03 304 PRO A C 1
ATOM 2349 O O . PRO A 1 304 ? 47.045 -14.304 -48.582 1.00 50.03 304 PRO A O 1
ATOM 2352 N N . LEU A 1 305 ? 45.080 -14.986 -49.474 1.00 49.50 305 LEU A N 1
ATOM 2353 C CA . LEU A 1 305 ? 45.117 -16.369 -49.003 1.00 49.50 305 LEU A CA 1
ATOM 2354 C C . LEU A 1 305 ? 46.468 -17.011 -49.369 1.00 49.50 305 LEU A C 1
ATOM 2356 O O . LEU A 1 305 ? 46.838 -16.987 -50.547 1.00 49.50 305 LEU A O 1
ATOM 2360 N N . PRO A 1 306 ? 47.207 -17.603 -48.411 1.00 60.53 306 PRO A N 1
ATOM 2361 C CA . PRO A 1 306 ? 48.342 -18.440 -48.761 1.00 60.53 306 PRO A CA 1
ATOM 2362 C C . PRO A 1 306 ? 47.849 -19.631 -49.604 1.00 60.53 306 PRO A C 1
ATOM 2364 O O . PRO A 1 306 ? 46.746 -20.137 -49.364 1.00 60.53 306 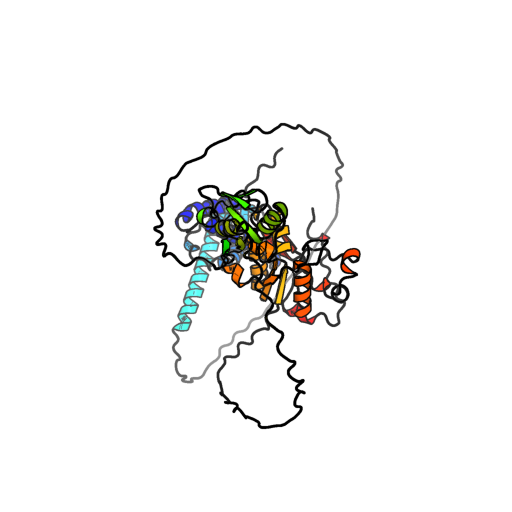PRO A O 1
ATOM 2367 N N . PRO A 1 307 ? 48.630 -20.073 -50.607 1.00 59.06 307 PRO A N 1
ATOM 2368 C CA . PRO A 1 307 ? 48.237 -21.170 -51.480 1.00 59.06 307 PRO A CA 1
ATOM 2369 C C . PRO A 1 307 ? 47.971 -22.447 -50.665 1.00 59.06 307 PRO A C 1
ATOM 2371 O O . PRO A 1 307 ? 48.629 -22.676 -49.645 1.00 59.06 307 PRO A O 1
ATOM 2374 N N . PRO A 1 308 ? 47.010 -23.282 -51.098 1.00 50.38 308 PRO A N 1
ATOM 2375 C CA . PRO A 1 308 ? 46.607 -24.467 -50.356 1.00 50.38 308 PRO A CA 1
ATOM 2376 C C . PRO A 1 308 ? 47.792 -25.434 -50.186 1.00 50.38 308 PRO A C 1
ATOM 2378 O O . PRO A 1 308 ? 48.518 -25.685 -51.154 1.00 50.38 308 PRO A O 1
ATOM 2381 N N . PRO A 1 309 ? 48.003 -26.000 -48.983 1.00 48.28 309 PRO A N 1
ATOM 2382 C CA . PRO A 1 309 ? 49.028 -27.011 -48.777 1.00 48.28 309 PRO A CA 1
ATOM 2383 C C . PRO A 1 309 ? 48.700 -28.265 -49.593 1.00 48.28 309 PRO A C 1
ATOM 2385 O O . PRO A 1 309 ? 47.561 -28.735 -49.630 1.00 48.28 309 PRO A O 1
ATOM 2388 N N . ALA A 1 310 ? 49.727 -28.789 -50.261 1.00 47.59 310 ALA A N 1
ATOM 2389 C CA . ALA A 1 310 ? 49.658 -29.992 -51.073 1.00 47.59 310 ALA A CA 1
ATOM 2390 C C . ALA A 1 310 ? 49.101 -31.184 -50.276 1.00 47.59 310 ALA A C 1
ATOM 2392 O O . ALA A 1 310 ? 49.447 -31.400 -49.114 1.00 47.59 310 ALA A O 1
ATOM 2393 N N . ALA A 1 311 ? 48.246 -31.957 -50.947 1.00 51.44 311 ALA A N 1
ATOM 2394 C CA . ALA A 1 311 ? 47.570 -33.135 -50.431 1.00 51.44 311 ALA A CA 1
ATOM 2395 C C . ALA A 1 311 ? 48.538 -34.115 -49.746 1.00 51.44 311 ALA A C 1
ATOM 2397 O O . ALA A 1 311 ? 49.362 -34.762 -50.397 1.00 51.44 311 ALA A O 1
ATOM 2398 N N . LEU A 1 312 ? 48.388 -34.265 -48.429 1.00 42.69 312 LEU A N 1
ATOM 2399 C CA . LEU A 1 312 ? 48.958 -35.370 -47.667 1.00 42.69 312 LEU A CA 1
ATOM 2400 C C . LEU A 1 312 ? 47.871 -36.401 -47.363 1.00 42.69 312 LEU A C 1
ATOM 2402 O O . LEU A 1 312 ? 46.721 -36.085 -47.067 1.00 42.69 312 LEU A O 1
ATOM 2406 N N . LYS A 1 313 ? 48.285 -37.653 -47.541 1.00 44.31 313 LYS A N 1
ATOM 2407 C CA . LYS A 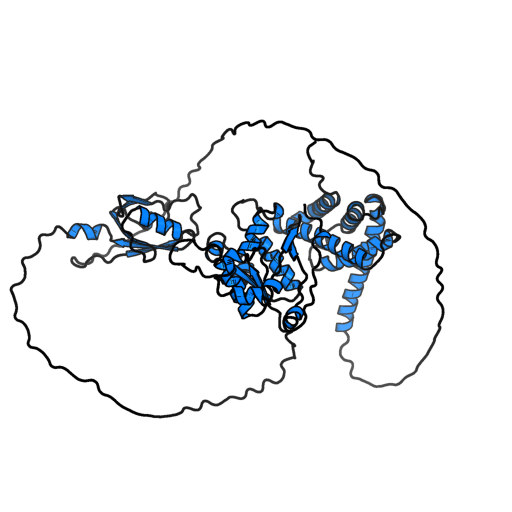1 313 ? 47.494 -38.876 -47.643 1.00 44.31 313 LYS A CA 1
ATOM 2408 C C . LYS A 1 313 ? 46.657 -39.168 -46.395 1.00 44.31 313 LYS A C 1
ATOM 2410 O O . LYS A 1 313 ? 47.088 -38.938 -45.270 1.00 44.31 313 LYS A O 1
ATOM 2415 N N . ALA A 1 314 ? 45.491 -39.760 -46.644 1.00 45.84 314 ALA A N 1
ATOM 2416 C CA . ALA A 1 314 ? 44.573 -40.296 -45.647 1.00 45.84 314 ALA A CA 1
ATOM 2417 C C . ALA A 1 314 ? 45.233 -41.360 -44.740 1.00 45.84 314 ALA A C 1
ATOM 2419 O O . ALA A 1 314 ? 45.956 -42.221 -45.254 1.00 45.84 314 ALA A O 1
ATOM 2420 N N . PRO A 1 315 ? 44.957 -41.356 -43.423 1.00 54.31 315 PRO A N 1
ATOM 2421 C CA . PRO A 1 315 ? 45.240 -42.486 -42.546 1.00 54.31 315 PRO A CA 1
ATOM 2422 C C . PRO A 1 315 ? 44.104 -43.540 -42.581 1.00 54.31 315 PRO A C 1
ATOM 2424 O O . PRO A 1 315 ? 42.967 -43.208 -42.925 1.00 54.31 315 PRO A O 1
ATOM 2427 N N . PRO A 1 316 ? 44.403 -44.814 -42.252 1.00 57.59 316 PRO A N 1
ATOM 2428 C CA . PRO A 1 316 ? 43.474 -45.942 -42.371 1.00 57.59 316 PRO A CA 1
ATOM 2429 C C . PRO A 1 316 ? 42.419 -45.992 -41.244 1.00 57.59 316 PRO A C 1
ATOM 2431 O O . PRO A 1 316 ? 42.606 -45.366 -40.197 1.00 57.59 316 PRO A O 1
ATOM 2434 N N . PRO A 1 317 ? 41.320 -46.754 -41.430 1.00 53.34 317 PRO A N 1
ATOM 2435 C CA . PRO A 1 317 ? 40.207 -46.807 -40.487 1.00 53.34 317 PRO A CA 1
ATOM 2436 C C . PRO A 1 317 ? 40.556 -47.668 -39.265 1.00 53.34 317 PRO A C 1
ATOM 2438 O O . PRO A 1 317 ? 41.006 -48.807 -39.401 1.00 53.34 317 PRO A O 1
ATOM 2441 N N . VAL A 1 318 ? 40.327 -47.128 -38.066 1.00 49.50 318 VAL A N 1
ATOM 2442 C CA . VAL A 1 318 ? 40.458 -47.855 -36.796 1.00 49.50 318 VAL A CA 1
ATOM 2443 C C . VAL A 1 318 ? 39.079 -48.282 -36.305 1.00 49.50 318 VAL A C 1
ATOM 2445 O O . VAL A 1 318 ? 38.103 -47.542 -36.396 1.00 49.50 318 VAL A O 1
ATOM 2448 N N . ALA A 1 319 ? 39.056 -49.519 -35.822 1.00 47.41 319 ALA A N 1
ATOM 2449 C CA . ALA A 1 319 ? 37.911 -50.356 -35.548 1.00 47.41 319 ALA A CA 1
ATOM 2450 C C . ALA A 1 319 ? 36.957 -49.854 -34.452 1.00 47.41 319 ALA A C 1
ATOM 2452 O O . ALA A 1 319 ? 37.341 -49.306 -33.419 1.00 47.41 319 ALA A O 1
ATOM 2453 N N . GLU A 1 320 ? 35.701 -50.187 -34.715 1.00 49.94 320 GLU A N 1
ATOM 2454 C CA . GLU A 1 320 ? 34.536 -50.300 -33.851 1.00 49.94 320 GLU A CA 1
ATOM 2455 C C . GLU A 1 320 ? 34.853 -51.001 -32.512 1.00 49.94 320 GLU A C 1
ATOM 2457 O O . GLU A 1 320 ? 35.390 -52.111 -32.477 1.00 49.94 320 GLU A O 1
ATOM 2462 N N . ARG A 1 321 ? 34.514 -50.358 -31.386 1.00 42.94 321 ARG A N 1
ATOM 2463 C CA . ARG A 1 321 ? 34.542 -50.969 -30.047 1.00 42.94 321 ARG A CA 1
ATOM 2464 C C . ARG A 1 321 ? 33.170 -50.841 -29.389 1.00 42.94 321 ARG A C 1
ATOM 2466 O O . ARG A 1 321 ? 32.668 -49.742 -29.177 1.00 42.94 321 ARG A O 1
ATOM 2473 N N . ALA A 1 322 ? 32.604 -52.006 -29.087 1.00 50.00 322 ALA A N 1
ATOM 2474 C CA . ALA A 1 322 ? 31.340 -52.244 -28.400 1.00 50.00 322 ALA A CA 1
ATOM 2475 C C . ALA A 1 322 ? 31.322 -51.733 -26.937 1.00 50.00 322 ALA A C 1
ATOM 2477 O O . ALA A 1 322 ? 32.388 -51.555 -26.338 1.00 50.00 322 ALA A O 1
ATOM 2478 N N . PRO A 1 323 ? 30.131 -51.547 -26.332 1.00 56.34 323 PRO A N 1
ATOM 2479 C CA . PRO A 1 323 ? 29.987 -51.128 -24.938 1.00 56.34 323 PRO A CA 1
ATOM 2480 C C . PRO A 1 323 ? 30.024 -52.328 -23.973 1.00 56.34 323 PRO A C 1
ATOM 2482 O O . PRO A 1 323 ? 29.490 -53.389 -24.309 1.00 56.34 323 PRO A O 1
ATOM 2485 N N . PRO A 1 324 ? 30.572 -52.192 -22.750 1.00 60.50 324 PRO A N 1
ATOM 2486 C CA . PRO A 1 324 ? 30.388 -53.199 -21.719 1.00 60.50 324 PRO A CA 1
ATOM 2487 C C . PRO A 1 324 ? 29.138 -52.918 -20.873 1.00 60.50 324 PRO A C 1
ATOM 2489 O O . PRO A 1 324 ? 28.908 -51.817 -20.373 1.00 60.50 324 PRO A O 1
ATOM 2492 N N . VAL A 1 325 ? 28.357 -53.982 -20.722 1.00 51.69 325 VAL A N 1
ATOM 2493 C CA . VAL A 1 325 ? 27.221 -54.172 -19.818 1.00 51.69 325 VAL A CA 1
ATOM 2494 C C . VAL A 1 325 ? 27.738 -54.695 -18.469 1.00 51.69 325 VAL A C 1
ATOM 2496 O O . VAL A 1 325 ? 28.712 -55.450 -18.452 1.00 51.69 325 VAL A O 1
ATOM 2499 N N . SER A 1 326 ? 26.974 -54.440 -17.392 1.00 46.38 326 SER A N 1
ATOM 2500 C CA . SER A 1 326 ? 26.949 -55.165 -16.091 1.00 46.38 326 SER A CA 1
ATOM 2501 C C . SER A 1 326 ? 28.180 -54.977 -15.172 1.00 46.38 326 SER A C 1
ATOM 2503 O O . SER A 1 326 ? 29.297 -54.857 -15.642 1.00 46.38 326 SER A O 1
ATOM 2505 N N . ASP A 1 327 ? 28.119 -54.961 -13.837 1.00 37.84 327 ASP A N 1
ATOM 2506 C CA . ASP A 1 327 ? 27.077 -55.253 -12.849 1.00 37.84 327 ASP A CA 1
ATOM 2507 C C . ASP A 1 327 ? 27.614 -54.884 -11.436 1.00 37.84 327 ASP A C 1
ATOM 2509 O O . ASP A 1 327 ? 28.823 -54.887 -11.217 1.00 37.84 327 ASP A O 1
ATOM 2513 N N . LYS A 1 328 ? 26.696 -54.755 -10.463 1.00 38.28 328 LYS A N 1
ATOM 2514 C CA . LYS A 1 328 ? 26.825 -55.127 -9.026 1.00 38.28 328 LYS A CA 1
ATOM 2515 C C . LYS A 1 328 ? 27.635 -54.282 -8.002 1.00 38.28 328 LYS A C 1
ATOM 2517 O O . LYS A 1 328 ? 28.846 -54.373 -7.887 1.00 38.28 328 LYS A O 1
ATOM 2522 N N . LYS A 1 329 ? 26.855 -53.687 -7.076 1.00 42.88 329 LYS A N 1
ATOM 2523 C CA . LYS A 1 329 ? 26.640 -54.127 -5.664 1.00 42.88 329 LYS A CA 1
ATOM 2524 C C . LYS A 1 329 ? 27.773 -53.961 -4.622 1.00 42.88 329 LYS A C 1
ATOM 2526 O O . LYS A 1 329 ? 28.655 -54.802 -4.555 1.00 42.88 329 LYS A O 1
ATOM 2531 N N . SER A 1 330 ? 27.585 -53.004 -3.698 1.00 36.94 330 SER A N 1
ATOM 2532 C CA . SER A 1 330 ? 27.963 -52.982 -2.250 1.00 36.94 330 SER A CA 1
ATOM 2533 C C . SER A 1 330 ? 27.879 -51.517 -1.772 1.00 36.94 330 SER A C 1
ATOM 2535 O O . SER A 1 330 ? 28.282 -50.649 -2.532 1.00 36.94 330 SER A O 1
ATOM 2537 N N . GLU A 1 331 ? 27.427 -51.066 -0.604 1.00 36.53 331 GLU A N 1
ATOM 2538 C CA . GLU A 1 331 ? 27.002 -51.605 0.693 1.00 36.53 331 GLU A CA 1
ATOM 2539 C C . GLU A 1 331 ? 26.393 -50.415 1.495 1.00 36.53 331 GLU A C 1
ATOM 2541 O O . GLU A 1 331 ? 26.548 -49.259 1.082 1.00 36.53 331 GLU A O 1
ATOM 2546 N N . PRO A 1 332 ? 25.715 -50.645 2.636 1.00 51.88 332 PRO A N 1
ATOM 2547 C CA . PRO A 1 332 ? 24.999 -49.620 3.386 1.00 51.88 332 PRO A CA 1
ATOM 2548 C C . PRO A 1 332 ? 25.910 -48.916 4.403 1.00 51.88 332 PRO A C 1
ATOM 2550 O O . PRO A 1 332 ? 26.670 -49.555 5.127 1.00 51.88 332 PRO A O 1
ATOM 2553 N N . ARG A 1 333 ? 25.790 -47.591 4.535 1.00 39.91 333 ARG A N 1
ATOM 2554 C CA . ARG A 1 333 ? 26.356 -46.858 5.679 1.00 39.91 333 ARG A CA 1
ATOM 2555 C C . ARG A 1 333 ? 25.260 -46.189 6.488 1.00 39.91 333 ARG A C 1
ATOM 2557 O O . ARG A 1 333 ? 24.815 -45.083 6.195 1.00 39.91 333 ARG A O 1
ATOM 2564 N N . SER A 1 334 ? 24.889 -46.900 7.545 1.00 47.25 334 SER A N 1
ATOM 2565 C CA . SER A 1 334 ? 24.249 -46.402 8.752 1.00 47.25 334 SER A CA 1
ATOM 2566 C C . SER A 1 334 ? 24.952 -45.138 9.252 1.00 47.25 334 SER A C 1
ATOM 2568 O O . SER A 1 334 ? 26.133 -45.171 9.598 1.00 47.25 334 SER A O 1
ATOM 2570 N N . ARG A 1 335 ? 24.218 -44.025 9.332 1.00 41.56 335 ARG A N 1
ATOM 2571 C CA . ARG A 1 335 ? 24.595 -42.872 10.153 1.00 41.56 335 ARG A CA 1
ATOM 2572 C C . ARG A 1 335 ? 23.567 -42.704 11.264 1.00 41.56 335 ARG A C 1
ATOM 2574 O O . ARG A 1 335 ? 22.434 -42.303 11.044 1.00 41.56 335 ARG A O 1
ATOM 2581 N N . SER A 1 336 ? 24.033 -43.096 12.442 1.00 37.75 336 SER A N 1
ATOM 2582 C CA . SER A 1 336 ? 23.596 -42.748 13.789 1.00 37.75 336 SER A CA 1
ATOM 2583 C C . SER A 1 336 ? 22.699 -41.509 13.901 1.00 37.75 336 SER A C 1
ATOM 2585 O O . SER A 1 336 ? 23.147 -40.382 13.683 1.00 37.75 336 SER A O 1
ATOM 2587 N N . HIS A 1 337 ? 21.470 -41.735 14.365 1.00 36.16 337 HIS A N 1
ATOM 2588 C CA . HIS A 1 337 ? 20.636 -40.729 15.008 1.00 36.16 337 HIS A CA 1
ATOM 2589 C C . HIS A 1 337 ? 21.254 -40.345 16.359 1.00 36.16 337 HIS A C 1
ATOM 2591 O O . HIS A 1 337 ? 21.169 -41.093 17.331 1.00 36.16 337 HIS A O 1
ATOM 2597 N N . SER A 1 338 ? 21.876 -39.170 16.434 1.00 38.28 338 SER A N 1
ATOM 2598 C CA . SER A 1 338 ? 22.155 -38.507 17.705 1.00 38.28 338 SER A CA 1
ATOM 2599 C C . SER A 1 338 ? 20.853 -37.903 18.231 1.00 38.28 338 SER A C 1
ATOM 2601 O O . SER A 1 338 ? 20.390 -36.868 17.753 1.00 38.28 338 SER A O 1
ATOM 2603 N N . HIS A 1 339 ? 20.253 -38.587 19.202 1.00 37.66 339 HIS A N 1
ATOM 2604 C CA . HIS A 1 339 ? 19.100 -38.132 19.969 1.00 37.66 339 HIS A CA 1
ATOM 2605 C C . HIS A 1 339 ? 19.558 -37.006 20.915 1.00 37.66 339 HIS A C 1
ATOM 2607 O O . HIS A 1 339 ? 19.978 -37.250 22.044 1.00 37.66 339 HIS A O 1
ATOM 2613 N N . VAL A 1 340 ? 19.530 -35.757 20.442 1.00 35.84 340 VAL A N 1
ATOM 2614 C CA . VAL A 1 340 ? 19.706 -34.582 21.304 1.00 35.84 340 VAL A CA 1
ATOM 2615 C C . VAL A 1 340 ? 18.369 -34.326 21.992 1.00 35.84 340 VAL A C 1
ATOM 2617 O O . VAL A 1 340 ? 17.413 -33.839 21.395 1.00 35.84 340 VAL A O 1
ATOM 2620 N N . SER A 1 341 ? 18.294 -34.730 23.257 1.00 42.03 341 SER A N 1
ATOM 2621 C CA . SER A 1 341 ? 17.197 -34.412 24.167 1.00 42.03 341 SER A CA 1
ATOM 2622 C C . SER A 1 341 ? 17.270 -32.932 24.556 1.00 42.03 341 SER A C 1
ATOM 2624 O O . SER A 1 341 ? 17.790 -32.589 25.616 1.00 42.03 341 SER A O 1
ATOM 2626 N N . SER A 1 342 ? 16.732 -32.055 23.710 1.00 40.53 342 SER A N 1
ATOM 2627 C CA . SER A 1 342 ? 16.447 -30.662 24.063 1.00 40.53 342 SER A CA 1
ATOM 2628 C C . SER A 1 342 ? 15.140 -30.594 24.857 1.00 40.53 342 SER A C 1
ATOM 2630 O O . SER A 1 342 ? 14.071 -30.331 24.311 1.00 40.53 342 SER A O 1
ATOM 2632 N N . LYS A 1 343 ? 15.231 -30.879 26.159 1.00 46.53 343 LYS A N 1
ATOM 2633 C CA . LYS A 1 343 ? 14.241 -30.422 27.140 1.00 46.53 343 LYS A CA 1
ATOM 2634 C C . LYS A 1 343 ? 14.409 -28.911 27.320 1.00 46.53 343 LYS A C 1
ATOM 2636 O O . LYS A 1 343 ? 15.532 -28.419 27.301 1.00 46.53 343 LYS A O 1
ATOM 2641 N N . ASP A 1 344 ? 13.277 -28.236 27.482 1.00 41.22 344 ASP A N 1
ATOM 2642 C CA . ASP A 1 344 ? 13.103 -26.805 27.769 1.00 41.22 344 ASP A CA 1
ATOM 2643 C C . ASP A 1 344 ? 13.061 -25.872 26.548 1.00 41.22 344 ASP A C 1
ATOM 2645 O O . ASP A 1 344 ? 13.708 -24.830 26.484 1.00 41.22 344 ASP A O 1
ATOM 2649 N N . THR A 1 345 ? 12.200 -26.204 25.581 1.00 38.19 345 THR A N 1
ATOM 2650 C CA . THR A 1 345 ? 11.563 -25.179 24.739 1.00 38.19 345 THR A CA 1
ATOM 2651 C C . THR A 1 345 ? 10.282 -24.734 25.435 1.00 38.19 345 THR A C 1
ATOM 2653 O O . THR A 1 345 ? 9.309 -25.483 25.509 1.00 38.19 345 THR A O 1
ATOM 2656 N N . PHE A 1 346 ? 10.289 -23.512 25.973 1.00 39.62 346 PHE A N 1
ATOM 2657 C CA . PHE A 1 346 ? 9.071 -22.797 26.346 1.00 39.62 346 PHE A CA 1
ATOM 2658 C C . PHE A 1 346 ? 8.068 -22.917 25.196 1.00 39.62 346 PHE A C 1
ATOM 2660 O O . PHE A 1 346 ? 8.371 -22.527 24.068 1.00 39.62 346 PHE A O 1
ATOM 2667 N N . GLY A 1 347 ? 6.900 -23.495 25.480 1.00 34.06 347 GLY A N 1
ATOM 2668 C CA . GLY A 1 347 ? 5.816 -23.670 24.524 1.00 34.06 347 GLY A CA 1
ATOM 2669 C C . GLY A 1 347 ? 5.246 -22.327 24.0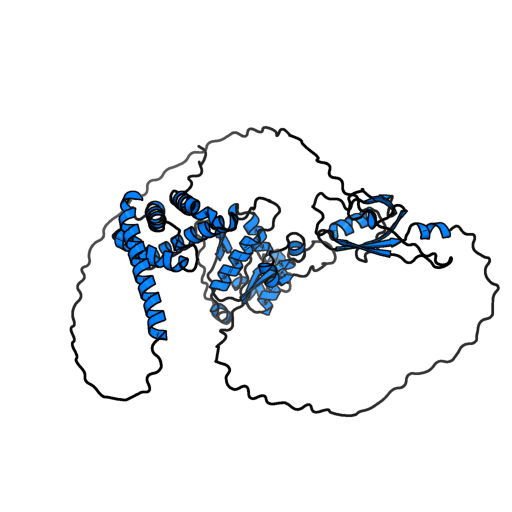84 1.00 34.06 347 GLY A C 1
ATOM 2670 O O . GLY A 1 347 ? 4.178 -21.929 24.533 1.00 34.06 347 GLY A O 1
ATOM 2671 N N . TYR A 1 348 ? 5.938 -21.641 23.177 1.00 38.22 348 TYR A N 1
ATOM 2672 C CA . TYR A 1 348 ? 5.287 -20.744 22.239 1.00 38.22 348 TYR A CA 1
ATOM 2673 C C . TYR A 1 348 ? 4.412 -21.640 21.368 1.00 38.22 348 TYR A C 1
ATOM 2675 O O . TYR A 1 348 ? 4.893 -22.270 20.424 1.00 38.22 348 TYR A O 1
ATOM 2683 N N . GLN A 1 349 ? 3.124 -21.727 21.701 1.00 42.28 349 GLN A N 1
ATOM 2684 C CA . GLN A 1 349 ? 2.127 -22.035 20.689 1.00 42.28 349 GLN A CA 1
ATOM 2685 C C . GLN A 1 349 ? 2.274 -20.937 19.636 1.00 42.28 349 GLN A C 1
ATOM 2687 O O . GLN A 1 349 ? 1.733 -19.846 19.788 1.00 42.28 349 GLN A O 1
ATOM 2692 N N . ARG A 1 350 ? 3.096 -21.185 18.607 1.00 45.62 350 ARG A N 1
ATOM 2693 C CA . ARG A 1 350 ? 3.022 -20.435 17.360 1.00 45.62 350 ARG A CA 1
ATOM 2694 C C . ARG A 1 350 ? 1.610 -20.686 16.864 1.00 45.62 350 ARG A C 1
ATOM 2696 O O . ARG A 1 350 ? 1.348 -21.731 16.275 1.00 45.62 350 ARG A O 1
ATOM 2703 N N . SER A 1 351 ? 0.703 -19.767 17.179 1.00 58.06 351 SER A N 1
ATOM 2704 C CA . SER A 1 351 ? -0.516 -19.587 16.414 1.00 58.06 351 SER A CA 1
ATOM 2705 C C . SER A 1 351 ? -0.083 -19.631 14.956 1.00 58.06 351 SER A C 1
ATOM 2707 O O . SER A 1 351 ? 0.811 -18.885 14.556 1.00 58.06 351 SER A O 1
ATOM 2709 N N . GLU A 1 352 ? -0.589 -20.613 14.213 1.00 73.19 352 GLU A N 1
ATOM 2710 C CA . GLU A 1 352 ? -0.249 -20.779 12.807 1.00 73.19 352 GLU A CA 1
ATOM 2711 C C . GLU A 1 352 ? -0.629 -19.479 12.105 1.00 73.19 352 GLU A C 1
ATOM 2713 O O . GLU A 1 352 ? -1.809 -19.188 11.899 1.00 73.19 352 GLU A O 1
ATOM 2718 N N . SER A 1 353 ? 0.370 -18.640 11.833 1.00 74.00 353 SER A N 1
ATOM 2719 C CA . SER A 1 353 ? 0.142 -17.327 11.257 1.00 74.00 353 SER A CA 1
ATOM 2720 C C . SER A 1 353 ? -0.528 -17.533 9.907 1.00 74.00 353 SER A C 1
ATOM 2722 O O . SER A 1 353 ? -0.023 -18.231 9.020 1.00 74.00 353 SER A O 1
ATOM 2724 N N . SER A 1 354 ? -1.731 -16.982 9.778 1.00 90.25 354 SER A N 1
ATOM 2725 C CA . SER A 1 354 ? -2.507 -17.133 8.558 1.00 90.25 354 SER A CA 1
ATOM 2726 C C . SER A 1 354 ? -1.891 -16.258 7.481 1.00 90.25 354 SER A C 1
ATOM 2728 O O . SER A 1 354 ? -1.613 -15.083 7.695 1.00 90.25 354 SER A O 1
ATOM 2730 N N . MET A 1 355 ? -1.599 -16.851 6.332 1.00 95.44 355 MET A N 1
ATOM 2731 C CA . MET A 1 355 ? -0.988 -16.140 5.214 1.00 95.44 355 MET A CA 1
ATOM 2732 C C . MET A 1 355 ? -2.050 -15.330 4.463 1.00 95.44 355 MET A C 1
ATOM 2734 O O . MET A 1 355 ? -3.200 -15.756 4.390 1.00 95.44 355 MET A O 1
ATOM 2738 N N . ILE A 1 356 ? -1.660 -14.202 3.871 1.00 97.12 356 ILE A N 1
ATOM 2739 C CA . ILE A 1 356 ? -2.477 -13.463 2.899 1.00 97.12 356 ILE A CA 1
ATOM 2740 C C . ILE A 1 356 ? -1.591 -12.961 1.760 1.00 97.12 356 ILE A C 1
ATOM 2742 O O . ILE A 1 356 ? -0.490 -12.472 2.008 1.00 97.12 356 ILE A O 1
ATOM 2746 N N . VAL A 1 357 ? -2.038 -13.088 0.512 1.00 98.00 357 VAL A N 1
ATOM 2747 C CA . VAL A 1 357 ? -1.266 -12.634 -0.659 1.00 98.00 357 VAL A CA 1
ATOM 2748 C C . VAL A 1 357 ? -1.718 -11.237 -1.076 1.00 98.00 357 VAL A C 1
ATOM 2750 O O . VAL A 1 357 ? -2.912 -11.000 -1.229 1.00 98.00 357 VAL A O 1
ATOM 2753 N N . LEU A 1 358 ? -0.786 -10.305 -1.288 1.00 98.38 358 LEU A N 1
ATOM 2754 C CA . LEU A 1 358 ? -1.111 -8.941 -1.728 1.00 98.38 358 LEU A CA 1
ATOM 2755 C C . LEU A 1 358 ? -0.626 -8.726 -3.163 1.00 98.38 358 LEU A C 1
ATOM 2757 O O . LEU A 1 358 ? 0.566 -8.881 -3.426 1.00 98.38 358 LEU A O 1
ATOM 2761 N N . ASN A 1 359 ? -1.518 -8.348 -4.084 1.00 98.00 359 ASN A N 1
ATOM 2762 C CA . ASN A 1 359 ? -1.115 -7.963 -5.437 1.00 98.00 359 ASN A CA 1
ATOM 2763 C C . ASN A 1 359 ? -0.580 -6.519 -5.443 1.00 98.00 359 ASN A C 1
ATOM 2765 O O . ASN A 1 359 ? -1.350 -5.560 -5.509 1.00 98.00 359 ASN A O 1
ATOM 2769 N N . CYS A 1 360 ? 0.743 -6.344 -5.387 1.00 97.81 360 CYS A N 1
ATOM 2770 C CA . CYS A 1 360 ? 1.343 -5.014 -5.322 1.00 97.81 360 CYS A CA 1
ATOM 2771 C C . CYS A 1 360 ? 1.106 -4.185 -6.588 1.00 97.81 360 CYS A C 1
ATOM 2773 O O . CYS A 1 360 ? 0.963 -2.973 -6.463 1.00 97.81 360 CYS A O 1
ATOM 2775 N N . GLU A 1 361 ? 1.046 -4.788 -7.783 1.00 96.00 361 GLU A N 1
ATOM 2776 C CA . GLU A 1 361 ? 0.777 -4.040 -9.026 1.00 96.00 361 GLU A CA 1
ATOM 2777 C C . GLU A 1 361 ? -0.611 -3.403 -8.998 1.00 96.00 361 GLU A C 1
ATOM 2779 O O . GLU A 1 361 ? -0.774 -2.235 -9.354 1.00 96.00 361 GLU A O 1
ATOM 2784 N N . ASP A 1 362 ? -1.610 -4.158 -8.540 1.00 97.06 362 ASP A N 1
ATOM 2785 C CA . ASP A 1 362 ? -2.984 -3.677 -8.428 1.00 97.06 362 ASP A CA 1
ATOM 2786 C C . ASP A 1 362 ? -3.123 -2.616 -7.321 1.00 97.06 362 ASP A C 1
ATOM 2788 O O . ASP A 1 362 ? -3.686 -1.540 -7.560 1.00 97.06 362 ASP A O 1
ATOM 2792 N N . ILE A 1 363 ? -2.511 -2.850 -6.150 1.00 97.88 363 ILE A N 1
ATOM 2793 C CA . ILE A 1 363 ? -2.475 -1.886 -5.035 1.00 97.88 363 ILE A CA 1
ATOM 2794 C C . ILE A 1 363 ? -1.790 -0.592 -5.454 1.00 97.88 363 ILE A C 1
ATOM 2796 O O . ILE A 1 363 ? -2.388 0.480 -5.329 1.00 97.88 363 ILE A O 1
ATOM 2800 N N . GLY A 1 364 ? -0.584 -0.674 -6.013 1.00 96.44 364 GLY A N 1
ATOM 2801 C CA . GLY A 1 364 ? 0.158 0.496 -6.462 1.00 96.44 364 GLY A CA 1
ATOM 2802 C C . GLY A 1 364 ? -0.529 1.216 -7.624 1.00 96.44 364 GLY A C 1
ATOM 2803 O O . GLY A 1 364 ? -0.641 2.444 -7.627 1.00 96.44 364 GLY A O 1
ATOM 2804 N N . GLY A 1 365 ? -1.080 0.467 -8.580 1.00 94.75 365 GLY A N 1
ATOM 2805 C CA . GLY A 1 365 ? -1.837 1.018 -9.701 1.00 94.75 365 GLY A CA 1
ATOM 2806 C C . GLY A 1 365 ? -3.101 1.754 -9.254 1.00 94.75 365 GLY A C 1
ATOM 2807 O O . GLY A 1 365 ? -3.392 2.844 -9.752 1.00 94.75 365 GLY A O 1
ATOM 2808 N N . SER A 1 366 ? -3.833 1.213 -8.280 1.00 95.12 366 SER A N 1
ATOM 2809 C CA . SER A 1 366 ? -5.006 1.865 -7.689 1.00 95.12 366 SER A CA 1
ATOM 2810 C C . SER A 1 366 ? -4.619 3.106 -6.885 1.00 95.12 366 SER A C 1
ATOM 2812 O O . SER A 1 366 ? -5.200 4.170 -7.097 1.00 95.12 366 SER A O 1
ATOM 2814 N N . ALA A 1 367 ? -3.590 3.009 -6.041 1.00 95.38 367 ALA A N 1
ATOM 2815 C CA . ALA A 1 367 ? -3.100 4.116 -5.226 1.00 95.38 367 ALA A CA 1
ATOM 2816 C C . ALA A 1 367 ? -2.566 5.289 -6.060 1.00 95.38 367 ALA A C 1
ATOM 2818 O O . ALA A 1 367 ? -2.741 6.438 -5.669 1.00 95.38 367 ALA A O 1
ATOM 2819 N N . SER A 1 368 ? -1.999 5.036 -7.247 1.00 93.31 368 SER A N 1
ATOM 2820 C CA . SER A 1 368 ? -1.513 6.097 -8.150 1.00 93.31 368 SER A CA 1
ATOM 2821 C C . SER A 1 368 ? -2.616 7.083 -8.584 1.00 93.31 368 SER A C 1
ATOM 2823 O O . SER A 1 368 ? -2.355 8.238 -8.947 1.00 93.31 368 SER A O 1
ATOM 2825 N N . LYS A 1 369 ? -3.881 6.646 -8.521 1.00 90.50 369 LYS A N 1
ATOM 2826 C CA . LYS A 1 369 ? -5.054 7.469 -8.832 1.00 90.50 369 LYS A CA 1
ATOM 2827 C C . LYS A 1 369 ? -5.440 8.385 -7.671 1.00 90.50 369 LYS A C 1
ATOM 2829 O O . LYS A 1 369 ? -6.023 9.433 -7.940 1.00 90.50 369 LYS A O 1
ATOM 2834 N N . CYS A 1 370 ? -5.086 8.032 -6.437 1.00 88.69 370 CYS A N 1
ATOM 2835 C CA . CYS A 1 370 ? -5.364 8.809 -5.234 1.00 88.69 370 CYS A CA 1
ATOM 2836 C C . CYS A 1 370 ? -4.336 9.936 -5.065 1.00 88.69 370 CYS A C 1
ATOM 2838 O O . CYS A 1 370 ? -3.128 9.707 -5.098 1.00 88.69 370 CYS A O 1
ATOM 2840 N N . GLU A 1 371 ? -4.811 11.163 -4.846 1.00 89.06 371 GLU A N 1
ATOM 2841 C CA . GLU A 1 371 ? -3.948 12.352 -4.758 1.00 89.06 371 GLU A CA 1
ATOM 2842 C C . GLU A 1 371 ? -2.932 12.272 -3.614 1.00 89.06 371 GLU A C 1
ATOM 2844 O O . GLU A 1 371 ? -1.802 12.719 -3.771 1.00 89.06 371 GLU A O 1
ATOM 2849 N N . ILE A 1 372 ? -3.292 11.639 -2.496 1.00 88.69 372 ILE A N 1
ATOM 2850 C CA . ILE A 1 372 ? -2.425 11.526 -1.318 1.00 88.69 372 ILE A CA 1
ATOM 2851 C C . ILE A 1 372 ? -1.152 10.704 -1.554 1.00 88.69 372 ILE A C 1
ATOM 2853 O O . ILE A 1 372 ? -0.132 10.959 -0.916 1.00 88.69 372 ILE A O 1
ATOM 2857 N N . PHE A 1 373 ? -1.200 9.752 -2.488 1.00 89.75 373 PHE A N 1
ATOM 2858 C CA . PHE A 1 373 ? -0.057 8.914 -2.850 1.00 89.75 373 PHE A CA 1
ATOM 2859 C C . PHE A 1 373 ? 0.689 9.419 -4.083 1.00 89.75 373 PHE A C 1
ATOM 2861 O O . PHE A 1 373 ? 1.758 8.894 -4.404 1.00 89.75 373 PHE A O 1
ATOM 2868 N N . ARG A 1 374 ? 0.168 10.443 -4.772 1.00 85.88 374 ARG A N 1
ATOM 2869 C CA . ARG A 1 374 ? 0.936 11.141 -5.802 1.00 85.88 374 ARG A CA 1
ATOM 2870 C C . ARG A 1 374 ? 2.008 11.965 -5.104 1.00 85.88 374 ARG A C 1
ATOM 2872 O O . ARG A 1 374 ? 1.767 13.085 -4.665 1.00 85.88 374 ARG A O 1
ATOM 2879 N N . GLY A 1 375 ? 3.192 11.374 -4.975 1.00 76.56 375 GLY A N 1
ATOM 2880 C CA . GLY A 1 375 ? 4.383 12.101 -4.556 1.00 76.56 375 GLY A CA 1
ATOM 2881 C C . GLY A 1 375 ? 4.699 13.254 -5.514 1.00 76.56 375 GLY A C 1
ATOM 2882 O O . GLY A 1 375 ? 4.090 13.399 -6.574 1.00 76.56 375 GLY A O 1
ATOM 2883 N N . GLU A 1 376 ? 5.711 14.050 -5.174 1.00 75.88 376 GLU A N 1
ATOM 2884 C CA . GLU A 1 376 ? 6.169 15.171 -6.014 1.00 75.88 376 GLU A CA 1
ATOM 2885 C C . GLU A 1 376 ? 6.545 14.731 -7.438 1.00 75.88 376 GLU A C 1
ATOM 2887 O O . GLU A 1 376 ? 6.453 15.505 -8.390 1.00 75.88 376 GLU A O 1
ATOM 2892 N N . LYS A 1 377 ? 6.948 13.462 -7.588 1.00 76.62 377 LYS A N 1
ATOM 2893 C CA . LYS A 1 377 ? 7.235 12.834 -8.875 1.00 76.62 377 LYS A CA 1
ATOM 2894 C C . LYS A 1 377 ? 6.031 12.002 -9.327 1.00 76.62 377 LYS A C 1
ATOM 2896 O O . LYS A 1 377 ? 5.807 10.928 -8.767 1.00 76.62 377 LYS A O 1
ATOM 2901 N N . PRO A 1 378 ? 5.310 12.416 -10.384 1.00 73.12 378 PRO A N 1
ATOM 2902 C CA . PRO A 1 378 ? 4.135 11.695 -10.876 1.00 73.12 378 PRO A CA 1
ATOM 2903 C C . PRO A 1 378 ? 4.455 10.308 -11.459 1.00 73.12 378 PRO A C 1
ATOM 2905 O O . PRO A 1 378 ? 3.539 9.525 -11.688 1.00 73.12 378 PRO A O 1
ATOM 2908 N N . SER A 1 379 ? 5.733 9.995 -11.700 1.00 73.75 379 SER A N 1
ATOM 2909 C CA . SER A 1 379 ? 6.197 8.696 -12.203 1.00 73.75 379 SER A CA 1
ATOM 2910 C C . SER A 1 379 ? 6.625 7.709 -11.111 1.00 73.75 379 SER A C 1
ATOM 2912 O O . SER A 1 379 ? 7.002 6.585 -11.431 1.00 73.75 379 SER A O 1
ATOM 2914 N N . ALA A 1 380 ? 6.608 8.093 -9.831 1.00 88.56 380 ALA A N 1
ATOM 2915 C CA . ALA A 1 380 ? 7.002 7.188 -8.758 1.00 88.56 380 ALA A CA 1
ATOM 2916 C C . ALA A 1 380 ? 5.885 6.179 -8.449 1.00 88.56 380 ALA A C 1
ATOM 2918 O O . ALA A 1 380 ? 4.726 6.553 -8.269 1.00 88.56 380 ALA A O 1
ATOM 2919 N N . PHE A 1 381 ? 6.241 4.898 -8.346 1.00 94.88 381 PHE A N 1
ATOM 2920 C CA . PHE A 1 381 ? 5.319 3.878 -7.858 1.00 94.88 381 PHE A CA 1
ATOM 2921 C C . PHE A 1 381 ? 5.012 4.115 -6.369 1.00 94.88 381 PHE A C 1
ATOM 2923 O O . PHE A 1 381 ? 5.949 4.322 -5.589 1.00 94.88 381 PHE A O 1
ATOM 2930 N N . PRO A 1 382 ? 3.735 4.099 -5.946 1.00 95.75 382 PRO A N 1
ATOM 2931 C CA . PRO A 1 382 ? 3.338 4.505 -4.599 1.00 95.75 382 PRO A CA 1
ATOM 2932 C C . PRO A 1 382 ? 3.589 3.391 -3.571 1.00 95.75 382 PRO A C 1
ATOM 2934 O O . PRO A 1 382 ? 2.664 2.763 -3.061 1.00 95.75 382 PRO A O 1
ATOM 2937 N N . TRP A 1 383 ? 4.860 3.157 -3.234 1.00 96.25 383 TRP A N 1
ATOM 2938 C CA . TRP A 1 383 ? 5.277 2.138 -2.263 1.00 96.25 383 TRP A CA 1
ATOM 2939 C C . TRP A 1 383 ? 4.649 2.307 -0.875 1.00 96.25 383 TRP A C 1
ATOM 2941 O O . TRP A 1 383 ? 4.440 1.314 -0.181 1.00 96.25 383 TRP A O 1
ATOM 2951 N N . GLU A 1 384 ? 4.289 3.533 -0.491 1.00 95.12 384 GLU A N 1
ATOM 2952 C CA . GLU A 1 384 ? 3.608 3.802 0.779 1.00 95.12 384 GLU A CA 1
ATOM 2953 C C . GLU A 1 384 ? 2.247 3.105 0.869 1.00 95.12 384 GLU A C 1
ATOM 2955 O O . GLU A 1 384 ? 1.912 2.537 1.902 1.00 95.12 384 GLU A O 1
ATOM 2960 N N . ALA A 1 385 ? 1.504 3.033 -0.236 1.00 96.75 385 ALA A N 1
ATOM 2961 C CA . ALA A 1 385 ? 0.231 2.324 -0.279 1.00 96.75 385 ALA A CA 1
ATOM 2962 C C . ALA A 1 385 ? 0.397 0.818 -0.000 1.00 96.75 385 ALA A C 1
ATOM 2964 O O . ALA A 1 385 ? -0.435 0.206 0.672 1.00 96.75 385 ALA A O 1
ATOM 2965 N N . ILE A 1 386 ? 1.506 0.229 -0.466 1.00 98.06 386 ILE A N 1
ATOM 2966 C CA . ILE A 1 386 ? 1.868 -1.162 -0.166 1.00 98.06 386 ILE A CA 1
ATOM 2967 C C . ILE A 1 386 ? 2.210 -1.317 1.320 1.00 98.06 386 ILE A C 1
ATOM 2969 O O . ILE A 1 386 ? 1.769 -2.282 1.942 1.00 98.06 386 ILE A O 1
ATOM 2973 N N . ARG A 1 387 ? 2.950 -0.363 1.911 1.00 97.12 387 ARG A N 1
ATOM 2974 C CA . ARG A 1 387 ? 3.247 -0.366 3.355 1.00 97.12 387 ARG A CA 1
ATOM 2975 C C . ARG A 1 387 ? 1.965 -0.312 4.185 1.00 97.12 387 ARG A C 1
ATOM 2977 O O . ARG A 1 387 ? 1.839 -1.103 5.114 1.00 97.12 387 ARG A O 1
ATOM 2984 N N . CYS A 1 388 ? 1.006 0.545 3.824 1.00 96.00 388 CYS A N 1
ATOM 2985 C CA . CYS A 1 388 ? -0.291 0.627 4.500 1.00 96.00 388 CYS A CA 1
ATOM 2986 C C . CYS A 1 388 ? -1.042 -0.711 4.461 1.00 96.00 388 CYS A C 1
ATOM 2988 O O . CYS A 1 388 ? -1.524 -1.167 5.494 1.00 96.00 388 CYS A O 1
ATOM 2990 N N . ALA A 1 389 ? -1.098 -1.366 3.296 1.00 97.75 389 ALA A N 1
ATOM 2991 C CA . ALA A 1 389 ? -1.750 -2.668 3.160 1.00 97.75 389 ALA A CA 1
ATOM 2992 C C . ALA A 1 389 ? -1.045 -3.764 3.982 1.00 97.75 389 ALA A C 1
ATOM 2994 O O . ALA A 1 389 ? -1.706 -4.552 4.654 1.00 97.75 389 ALA A O 1
ATOM 2995 N N . ILE A 1 390 ? 0.293 -3.808 3.969 1.00 97.69 390 ILE A N 1
ATOM 2996 C CA . ILE A 1 390 ? 1.071 -4.763 4.775 1.00 97.69 390 ILE A CA 1
ATOM 2997 C C . ILE A 1 390 ? 0.812 -4.541 6.265 1.00 97.69 390 ILE A C 1
ATOM 2999 O O . ILE A 1 390 ? 0.468 -5.494 6.957 1.00 97.69 390 ILE A O 1
ATOM 3003 N N . ALA A 1 391 ? 0.941 -3.299 6.740 1.00 96.06 391 ALA A N 1
ATOM 3004 C CA . ALA A 1 391 ? 0.751 -2.956 8.145 1.00 96.06 391 ALA A CA 1
ATOM 3005 C C . ALA A 1 391 ? -0.656 -3.330 8.628 1.00 96.06 391 ALA A C 1
ATOM 3007 O O . ALA A 1 391 ? -0.788 -3.951 9.677 1.00 96.06 391 ALA A O 1
ATOM 3008 N N . PHE A 1 392 ? -1.687 -3.044 7.824 1.00 96.12 392 PHE A N 1
ATOM 3009 C CA . PHE A 1 392 ? -3.068 -3.413 8.130 1.00 96.12 392 PHE A CA 1
ATOM 3010 C C . PHE A 1 392 ? -3.217 -4.918 8.412 1.00 96.12 392 PHE A C 1
ATOM 3012 O O . PHE A 1 392 ? -3.776 -5.314 9.432 1.00 96.12 392 PHE A O 1
ATOM 3019 N N . TYR A 1 393 ? -2.684 -5.780 7.542 1.00 97.06 393 TYR A N 1
ATOM 3020 C CA . TYR A 1 393 ? -2.811 -7.228 7.729 1.00 97.06 393 TYR A CA 1
ATOM 3021 C C . TYR A 1 393 ? -1.860 -7.796 8.792 1.00 97.06 393 TYR A C 1
ATOM 3023 O O . TYR A 1 393 ? -2.226 -8.761 9.463 1.00 97.06 393 TYR A O 1
ATOM 3031 N N . GLU A 1 394 ? -0.678 -7.205 8.990 1.00 94.94 394 GLU A N 1
ATOM 3032 C CA . GLU A 1 394 ? 0.209 -7.552 10.111 1.00 94.94 394 GLU A CA 1
ATOM 3033 C C . GLU A 1 394 ? -0.465 -7.258 11.464 1.00 94.94 394 GLU A C 1
ATOM 3035 O O . GLU A 1 394 ? -0.407 -8.096 12.364 1.00 94.94 394 GLU A O 1
ATOM 3040 N N . GLU A 1 395 ? -1.169 -6.126 11.596 1.00 92.69 395 GLU A N 1
ATOM 3041 C CA . GLU A 1 395 ? -1.939 -5.771 12.801 1.00 92.69 395 GLU A CA 1
ATOM 3042 C C . GLU A 1 395 ? -3.083 -6.762 13.083 1.00 92.69 395 GLU A C 1
ATOM 3044 O O . GLU A 1 395 ? -3.373 -7.058 14.242 1.00 92.69 395 GLU A O 1
ATOM 3049 N N . LEU A 1 396 ? -3.681 -7.341 12.037 1.00 91.38 396 LEU A N 1
ATOM 3050 C CA . LEU A 1 396 ? -4.691 -8.403 12.146 1.00 91.38 396 LEU A CA 1
ATOM 3051 C C . LEU A 1 396 ? -4.098 -9.802 12.412 1.00 91.38 396 LEU A C 1
ATOM 3053 O O . LEU A 1 396 ? -4.838 -10.784 12.499 1.00 91.38 396 LEU A O 1
ATOM 3057 N N . GLY A 1 397 ? -2.773 -9.920 12.538 1.00 92.88 397 GLY A N 1
ATOM 3058 C CA . GLY A 1 397 ? -2.085 -11.181 12.821 1.00 92.88 397 GLY A CA 1
ATOM 3059 C C . GLY A 1 397 ? -1.869 -12.079 11.599 1.00 92.88 397 GLY A C 1
ATOM 3060 O O . GLY A 1 397 ? -1.557 -13.264 11.757 1.00 92.88 397 GLY A O 1
ATOM 3061 N N . PHE A 1 398 ? -2.021 -11.548 10.384 1.00 94.94 398 PHE A N 1
ATOM 3062 C CA . PHE A 1 398 ? -1.634 -12.267 9.174 1.00 94.94 398 PHE A CA 1
ATOM 3063 C C . PHE A 1 398 ? -0.126 -12.185 8.930 1.00 94.94 398 PHE A C 1
ATOM 3065 O O . PHE A 1 398 ? 0.581 -11.326 9.453 1.00 94.94 398 PHE A O 1
ATOM 3072 N N . MET A 1 399 ? 0.361 -13.074 8.068 1.00 96.06 399 MET A N 1
ATOM 3073 C CA . MET A 1 399 ? 1.679 -12.997 7.448 1.00 96.06 399 MET A CA 1
ATOM 3074 C C . MET A 1 399 ? 1.514 -12.595 5.973 1.00 96.06 399 MET A C 1
ATOM 3076 O O . MET A 1 399 ? 1.247 -13.470 5.137 1.00 96.06 399 MET A O 1
ATOM 3080 N N . PRO A 1 400 ? 1.642 -11.299 5.628 1.00 97.56 400 PRO A N 1
ATOM 3081 C CA . PRO A 1 400 ? 1.472 -10.852 4.253 1.00 97.56 400 PRO A CA 1
ATOM 3082 C C . PRO A 1 400 ? 2.582 -11.365 3.337 1.00 97.56 400 PRO A C 1
ATOM 3084 O O . PRO A 1 400 ? 3.758 -11.362 3.695 1.00 97.56 400 PRO A O 1
ATOM 3087 N N . GLN A 1 401 ? 2.201 -11.760 2.126 1.00 97.88 401 GLN A N 1
ATOM 3088 C CA . GLN A 1 401 ? 3.089 -12.100 1.018 1.00 97.88 401 GLN A CA 1
ATOM 3089 C C . GLN A 1 401 ? 2.866 -11.075 -0.101 1.00 97.88 401 GLN A C 1
ATOM 3091 O O . GLN A 1 401 ? 2.033 -11.299 -0.985 1.00 97.88 401 GLN A O 1
ATOM 3096 N N . PRO A 1 402 ? 3.531 -9.908 -0.038 1.00 98.12 402 PRO A N 1
ATOM 3097 C CA . PRO A 1 402 ? 3.382 -8.877 -1.052 1.00 98.12 402 PRO A CA 1
ATOM 3098 C C . PRO A 1 402 ? 4.108 -9.294 -2.333 1.00 98.12 402 PRO A C 1
ATOM 3100 O O . PRO A 1 402 ? 5.334 -9.388 -2.365 1.00 98.12 402 PRO A O 1
ATOM 3103 N N . VAL A 1 403 ? 3.347 -9.553 -3.394 1.00 97.62 403 VAL A N 1
ATOM 3104 C CA . VAL A 1 403 ? 3.851 -10.001 -4.695 1.00 97.62 403 VAL A CA 1
ATOM 3105 C C . VAL A 1 403 ? 3.915 -8.815 -5.645 1.00 97.62 403 VAL A C 1
ATOM 3107 O O . VAL A 1 403 ? 2.907 -8.151 -5.875 1.00 97.62 403 VAL A O 1
ATOM 3110 N N . CYS A 1 404 ? 5.078 -8.567 -6.242 1.00 96.50 404 CYS A N 1
ATOM 3111 C CA . CYS A 1 404 ? 5.260 -7.504 -7.232 1.00 96.50 404 CYS A CA 1
ATOM 3112 C C . CYS A 1 404 ? 5.965 -8.030 -8.483 1.00 96.50 404 CYS A C 1
ATOM 3114 O O . CYS A 1 404 ? 6.809 -8.927 -8.404 1.00 96.50 404 CYS A O 1
ATOM 3116 N N . HIS A 1 405 ? 5.624 -7.473 -9.645 1.00 93.94 405 HIS A N 1
ATOM 3117 C CA . HIS A 1 405 ? 6.227 -7.881 -10.902 1.00 93.94 405 HIS A CA 1
ATOM 3118 C C . HIS A 1 405 ? 7.698 -7.449 -10.950 1.00 93.94 405 HIS A C 1
ATOM 3120 O O . HIS A 1 405 ? 8.025 -6.295 -10.662 1.00 93.94 405 HIS A O 1
ATOM 3126 N N . GLN A 1 406 ? 8.600 -8.343 -11.369 1.00 92.50 406 GLN A N 1
ATOM 3127 C CA . GLN A 1 406 ? 10.037 -8.047 -11.434 1.00 92.50 406 GLN A CA 1
ATOM 3128 C C . GLN A 1 406 ? 10.340 -6.777 -12.253 1.00 92.50 406 GLN A C 1
ATOM 3130 O O . GLN A 1 406 ? 11.163 -5.958 -11.848 1.00 92.50 406 GLN A O 1
ATOM 3135 N N . ALA A 1 407 ? 9.620 -6.553 -13.360 1.00 90.00 407 ALA A N 1
ATOM 3136 C CA . ALA A 1 407 ? 9.769 -5.336 -14.168 1.00 90.00 407 ALA A CA 1
ATOM 3137 C C . ALA A 1 407 ? 9.358 -4.045 -13.429 1.00 90.00 407 ALA A C 1
ATOM 3139 O O . ALA A 1 407 ? 9.902 -2.975 -13.698 1.00 90.00 407 ALA A O 1
ATOM 3140 N N . THR A 1 408 ? 8.394 -4.102 -12.511 1.00 92.06 408 THR A N 1
ATOM 3141 C CA . THR A 1 408 ? 8.008 -2.941 -11.694 1.00 92.06 408 THR A CA 1
ATOM 3142 C C . THR A 1 408 ? 9.028 -2.695 -10.596 1.00 92.06 408 THR A C 1
ATOM 3144 O O . THR A 1 408 ? 9.416 -1.550 -10.397 1.00 92.06 408 THR A O 1
ATOM 3147 N N . LEU A 1 409 ? 9.552 -3.751 -9.969 1.00 94.12 409 LEU A N 1
ATOM 3148 C CA . LEU A 1 409 ? 10.649 -3.638 -9.004 1.00 94.12 409 LEU A CA 1
ATOM 3149 C C . LEU A 1 409 ? 11.917 -3.044 -9.624 1.00 94.12 409 LEU A C 1
ATOM 3151 O O . LEU A 1 409 ? 12.598 -2.256 -8.974 1.00 94.12 409 LEU A O 1
ATOM 3155 N N . ALA A 1 410 ? 12.219 -3.390 -10.878 1.00 91.12 410 ALA A N 1
ATOM 3156 C CA . ALA A 1 410 ? 13.331 -2.800 -11.614 1.00 91.12 410 ALA A CA 1
ATOM 3157 C C . ALA A 1 410 ? 13.092 -1.305 -11.894 1.00 91.12 410 ALA A C 1
ATOM 3159 O O . ALA A 1 410 ? 13.957 -0.478 -11.613 1.00 91.12 410 ALA A O 1
ATOM 3160 N N . ARG A 1 411 ? 11.904 -0.947 -12.411 1.00 90.75 411 ARG A N 1
ATOM 3161 C CA . ARG A 1 411 ? 11.521 0.442 -12.746 1.00 90.75 411 ARG A CA 1
ATOM 3162 C C . ARG A 1 411 ? 11.394 1.355 -11.539 1.00 90.75 411 ARG A C 1
ATOM 3164 O O . ARG A 1 411 ? 11.730 2.534 -11.611 1.00 90.75 411 ARG A O 1
ATOM 3171 N N . HIS A 1 412 ? 10.916 0.811 -10.434 1.00 94.25 412 HIS A N 1
ATOM 3172 C CA . HIS A 1 412 ? 10.631 1.557 -9.225 1.00 94.25 412 HIS A CA 1
ATOM 3173 C C . HIS A 1 412 ? 11.211 0.799 -8.034 1.00 94.25 412 HIS A C 1
ATOM 3175 O O . HIS A 1 412 ? 10.467 0.128 -7.330 1.00 94.25 412 HIS A O 1
ATOM 3181 N N . PRO A 1 413 ? 12.526 0.881 -7.778 1.00 94.75 413 PRO A N 1
ATOM 3182 C CA . PRO A 1 413 ? 13.146 0.134 -6.693 1.00 94.75 413 PRO A CA 1
ATOM 3183 C C . PRO A 1 413 ? 12.423 0.372 -5.359 1.00 94.75 413 PRO A C 1
ATOM 3185 O O . PRO A 1 413 ? 12.242 1.531 -4.969 1.00 94.75 413 PRO A O 1
ATOM 3188 N N . PRO A 1 414 ? 12.001 -0.688 -4.646 1.00 95.81 414 PRO A N 1
ATOM 3189 C CA . PRO A 1 414 ? 11.321 -0.519 -3.377 1.00 95.81 414 PRO A CA 1
ATOM 3190 C C . PRO A 1 414 ? 12.304 -0.003 -2.315 1.00 95.81 414 PRO A C 1
ATOM 3192 O O . PRO A 1 414 ? 13.510 -0.300 -2.393 1.00 95.81 414 PRO A O 1
ATOM 3195 N N . PRO A 1 415 ? 11.796 0.704 -1.292 1.00 94.38 415 PRO A N 1
ATOM 3196 C CA . PRO A 1 415 ? 12.532 0.997 -0.067 1.00 94.38 415 PRO A CA 1
ATOM 3197 C C . PRO A 1 415 ? 13.172 -0.258 0.547 1.00 94.38 415 PRO A C 1
ATOM 3199 O O . PRO A 1 415 ? 12.666 -1.373 0.382 1.00 94.38 415 PRO A O 1
ATOM 3202 N N . ALA A 1 416 ? 14.306 -0.092 1.232 1.00 92.88 416 ALA A N 1
ATOM 3203 C CA . ALA A 1 416 ? 15.141 -1.207 1.687 1.00 92.88 416 ALA A CA 1
ATOM 3204 C C . ALA A 1 416 ? 14.392 -2.174 2.620 1.00 92.88 416 ALA A C 1
ATOM 3206 O O . ALA A 1 416 ? 14.514 -3.389 2.481 1.00 92.88 416 ALA A O 1
ATOM 3207 N N . GLU A 1 417 ? 13.578 -1.638 3.523 1.00 93.75 417 GLU A N 1
ATOM 3208 C CA . GLU A 1 417 ? 12.780 -2.397 4.481 1.00 93.75 417 GLU A CA 1
ATOM 3209 C C . GLU A 1 417 ? 11.604 -3.143 3.838 1.00 93.75 417 GLU A C 1
ATOM 3211 O O . GLU A 1 417 ? 11.182 -4.179 4.346 1.00 93.75 417 GLU A O 1
ATOM 3216 N N . LEU A 1 418 ? 11.102 -2.661 2.697 1.00 95.88 418 LEU A N 1
ATOM 3217 C CA . LEU A 1 418 ? 10.065 -3.353 1.935 1.00 95.88 418 LEU A CA 1
ATOM 3218 C C . LEU A 1 418 ? 10.664 -4.446 1.039 1.00 95.88 418 LEU A C 1
ATOM 3220 O O . LEU A 1 418 ? 10.060 -5.498 0.841 1.00 95.88 418 LEU A O 1
ATOM 3224 N N . ARG A 1 419 ? 11.881 -4.225 0.529 1.00 95.94 419 ARG A N 1
ATOM 3225 C CA . ARG A 1 419 ? 12.580 -5.145 -0.380 1.00 95.94 419 ARG A CA 1
ATOM 3226 C C . ARG A 1 419 ? 12.737 -6.555 0.187 1.00 95.94 419 ARG A C 1
ATOM 3228 O O . ARG A 1 419 ? 12.641 -7.508 -0.575 1.00 95.94 419 ARG A O 1
ATOM 3235 N N . SER A 1 420 ? 12.962 -6.690 1.493 1.00 94.94 420 SER A N 1
ATOM 3236 C CA . SER A 1 420 ? 13.106 -7.991 2.164 1.00 94.94 420 SER A CA 1
ATOM 3237 C C . SER A 1 420 ? 11.784 -8.741 2.355 1.00 94.94 420 SER A C 1
ATOM 3239 O O . SER A 1 420 ? 11.810 -9.951 2.564 1.00 94.94 420 SER A O 1
ATOM 3241 N N . LYS A 1 421 ? 10.642 -8.045 2.283 1.00 96.69 421 LYS A N 1
ATOM 3242 C CA . LYS A 1 421 ? 9.300 -8.636 2.401 1.00 96.69 421 LYS A CA 1
ATOM 3243 C C . LYS A 1 421 ? 8.701 -9.024 1.045 1.00 96.69 421 LYS A C 1
ATOM 3245 O O . LYS A 1 421 ? 7.801 -9.854 0.996 1.00 96.69 421 LYS A O 1
ATOM 3250 N N . LEU A 1 422 ? 9.159 -8.397 -0.040 1.00 97.31 422 LEU A N 1
ATOM 3251 C CA . LEU A 1 422 ? 8.583 -8.557 -1.374 1.00 97.31 422 LEU A CA 1
ATOM 3252 C C . LEU A 1 422 ? 8.928 -9.905 -2.008 1.00 97.31 422 LEU A C 1
ATOM 3254 O O . LEU A 1 422 ? 10.093 -10.279 -2.139 1.00 97.31 422 LEU A O 1
ATOM 3258 N N . VAL A 1 423 ? 7.895 -10.581 -2.497 1.00 97.38 423 VAL A N 1
ATOM 3259 C CA . VAL A 1 423 ? 8.004 -11.750 -3.366 1.00 97.38 423 VAL A CA 1
ATOM 3260 C C . VAL A 1 423 ? 8.039 -11.264 -4.812 1.00 97.38 423 VAL A C 1
ATOM 3262 O O . VAL A 1 423 ? 7.125 -10.581 -5.280 1.00 97.38 423 VAL A O 1
ATOM 3265 N N . GLN A 1 424 ? 9.107 -11.602 -5.532 1.00 95.69 424 GLN A N 1
ATOM 3266 C CA . GLN A 1 424 ? 9.245 -11.225 -6.936 1.00 95.69 424 GLN A CA 1
ATOM 3267 C C . GLN A 1 424 ? 8.485 -12.217 -7.816 1.00 95.69 424 GLN A C 1
ATOM 3269 O O . GLN A 1 424 ? 8.795 -13.408 -7.823 1.00 95.69 424 GLN A O 1
ATOM 3274 N N . CYS A 1 425 ? 7.507 -11.726 -8.576 1.00 92.94 425 CYS A N 1
ATOM 3275 C CA . CYS A 1 425 ? 6.893 -12.507 -9.643 1.00 92.94 425 CYS A CA 1
ATOM 3276 C C . CYS A 1 425 ? 7.864 -12.557 -10.836 1.00 92.94 425 CYS A C 1
ATOM 3278 O O . CYS A 1 425 ? 8.255 -11.485 -11.322 1.00 92.94 425 CYS A O 1
ATOM 3280 N N . PRO A 1 426 ? 8.251 -13.755 -11.314 1.00 84.81 426 PRO A N 1
ATOM 3281 C CA . PRO A 1 426 ? 9.149 -13.889 -12.453 1.00 84.81 426 PRO A CA 1
ATOM 3282 C C . PRO A 1 426 ? 8.519 -13.298 -13.716 1.00 84.81 426 PRO A C 1
ATOM 3284 O O . PRO A 1 426 ? 7.298 -13.330 -13.894 1.00 84.81 426 PRO A O 1
ATOM 3287 N N . VAL A 1 427 ? 9.363 -12.781 -14.610 1.00 78.88 427 VAL A N 1
ATOM 3288 C CA . VAL A 1 427 ? 8.939 -12.429 -15.968 1.00 78.88 427 VAL A CA 1
ATOM 3289 C C . VAL A 1 427 ? 8.751 -13.731 -16.739 1.00 78.88 427 VAL A C 1
ATOM 3291 O O . VAL A 1 427 ? 9.718 -14.438 -17.012 1.00 78.88 427 VAL A O 1
ATOM 3294 N N . VAL A 1 428 ? 7.503 -14.075 -17.045 1.00 73.12 428 VAL A N 1
ATOM 3295 C CA . VAL A 1 428 ? 7.203 -15.173 -17.966 1.00 73.12 428 VAL A CA 1
ATOM 3296 C C . VAL A 1 428 ? 7.207 -14.580 -19.369 1.00 73.12 428 VAL A C 1
ATOM 3298 O O . VAL A 1 428 ? 6.338 -13.775 -19.712 1.00 73.12 428 VAL A O 1
ATOM 3301 N N . ASP A 1 429 ? 8.223 -14.934 -20.152 1.00 61.06 429 ASP A N 1
ATOM 3302 C CA . ASP A 1 429 ? 8.279 -14.631 -21.578 1.00 61.06 429 ASP A CA 1
ATOM 3303 C C . ASP A 1 429 ? 7.235 -15.499 -22.294 1.00 61.06 429 ASP A C 1
ATOM 3305 O O . ASP A 1 429 ? 7.533 -16.578 -22.794 1.00 61.06 429 ASP A O 1
ATOM 3309 N N . ASP A 1 430 ? 5.975 -15.062 -22.304 1.00 56.25 430 ASP A N 1
ATOM 3310 C CA . ASP A 1 430 ? 4.964 -15.706 -23.141 1.00 56.25 430 ASP A CA 1
ATOM 3311 C C . ASP A 1 430 ? 5.291 -15.410 -24.615 1.00 56.25 430 ASP A C 1
ATOM 3313 O O . ASP A 1 430 ? 5.333 -14.241 -25.018 1.00 56.25 430 ASP A O 1
ATOM 3317 N N . ASP A 1 431 ? 5.514 -16.482 -25.391 1.00 44.53 431 ASP A N 1
ATOM 3318 C CA . ASP A 1 431 ? 6.021 -16.598 -26.778 1.00 44.53 431 ASP A CA 1
ATOM 3319 C C . ASP A 1 431 ? 5.226 -15.843 -27.873 1.00 44.53 431 ASP A C 1
ATOM 3321 O O . ASP A 1 431 ? 4.896 -16.345 -28.950 1.00 44.53 431 ASP A O 1
ATOM 3325 N N . GLY A 1 432 ? 4.955 -14.563 -27.647 1.00 51.66 432 GLY A N 1
ATOM 3326 C CA . GLY A 1 432 ? 4.384 -13.657 -28.623 1.00 51.66 432 GLY A CA 1
ATOM 3327 C C . GLY A 1 432 ? 2.860 -13.660 -28.624 1.00 51.66 432 GLY A C 1
ATOM 3328 O O . GLY A 1 432 ? 2.213 -14.512 -29.221 1.00 51.66 432 GLY A O 1
ATOM 3329 N N . ARG A 1 433 ? 2.288 -12.581 -28.079 1.00 44.25 433 ARG A N 1
ATOM 3330 C CA . ARG A 1 433 ? 1.412 -11.622 -28.804 1.00 44.25 433 ARG A CA 1
ATOM 3331 C C . ARG A 1 433 ? 0.506 -10.799 -27.886 1.00 44.25 433 ARG A C 1
ATOM 3333 O O . ARG A 1 433 ? -0.117 -9.869 -28.386 1.00 44.25 433 ARG A O 1
ATOM 3340 N N . GLN A 1 434 ? 0.495 -11.027 -26.572 1.00 49.81 434 GLN A N 1
ATOM 3341 C CA . GLN A 1 434 ? -0.102 -10.095 -25.601 1.00 49.81 434 GLN A CA 1
ATOM 3342 C C . GLN A 1 434 ? 0.793 -9.982 -24.360 1.00 49.81 434 GLN A C 1
ATOM 3344 O O . GLN A 1 434 ? 0.633 -10.687 -23.377 1.00 49.81 434 GLN A O 1
ATOM 3349 N N . GLN A 1 435 ? 1.792 -9.105 -24.480 1.00 48.75 435 GLN A N 1
ATOM 3350 C CA . GLN A 1 435 ? 2.892 -8.851 -23.543 1.00 48.75 435 GLN A CA 1
ATOM 3351 C C . GLN A 1 435 ? 2.441 -8.730 -22.080 1.00 48.75 435 GLN A C 1
ATOM 3353 O O . GLN A 1 435 ? 1.781 -7.746 -21.752 1.00 48.75 435 GLN A O 1
ATOM 3358 N N . GLY A 1 436 ? 2.850 -9.676 -21.223 1.00 52.56 436 GLY A N 1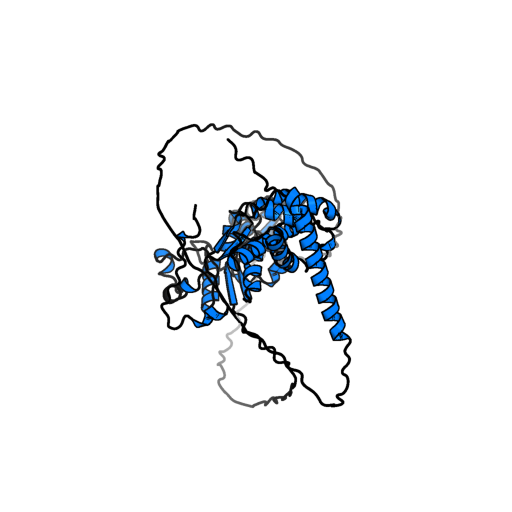
ATOM 3359 C CA . GLY A 1 436 ? 3.134 -9.530 -19.780 1.00 52.56 436 GLY A CA 1
ATOM 3360 C C . GLY A 1 436 ? 2.065 -8.936 -18.850 1.00 52.56 436 GLY A C 1
ATOM 3361 O O . GLY A 1 436 ? 2.292 -8.828 -17.650 1.00 52.56 436 GLY A O 1
ATOM 3362 N N . ARG A 1 437 ? 0.906 -8.514 -19.357 1.00 59.06 437 ARG A N 1
ATOM 3363 C CA . ARG A 1 437 ? -0.165 -7.901 -18.571 1.00 59.06 437 ARG A CA 1
ATOM 3364 C C . ARG A 1 437 ? -0.982 -9.015 -17.933 1.00 59.06 437 ARG A C 1
ATOM 3366 O O . ARG A 1 437 ? -1.843 -9.598 -18.585 1.00 59.06 437 ARG A O 1
ATOM 3373 N N . GLY A 1 438 ? -0.722 -9.274 -16.656 1.00 74.81 438 GLY A N 1
ATOM 3374 C CA . GLY A 1 438 ? -1.468 -10.235 -15.847 1.00 74.81 438 GLY A CA 1
ATOM 3375 C C . GLY A 1 438 ? -0.686 -11.479 -15.431 1.00 74.81 438 GLY A C 1
ATOM 3376 O O . GLY A 1 438 ? -1.280 -12.341 -14.787 1.00 74.81 438 GLY A O 1
ATOM 3377 N N . SER A 1 439 ? 0.610 -11.587 -15.747 1.00 85.12 439 SER A N 1
ATOM 3378 C CA . SER A 1 439 ? 1.476 -12.641 -15.190 1.00 85.12 439 SER A CA 1
ATOM 3379 C C . SER A 1 439 ? 1.553 -12.539 -13.662 1.00 85.12 439 SER A C 1
ATOM 3381 O O . SER A 1 439 ? 1.415 -13.544 -12.969 1.00 85.12 439 SER A O 1
ATOM 3383 N N . ASP A 1 440 ? 1.655 -11.315 -13.138 1.00 89.31 440 ASP A N 1
ATOM 3384 C CA . ASP A 1 440 ? 1.556 -10.974 -11.716 1.00 89.31 440 ASP A CA 1
ATOM 3385 C C . ASP A 1 440 ? 0.253 -11.500 -11.104 1.00 89.31 440 ASP A C 1
ATOM 3387 O O . ASP A 1 440 ? 0.259 -12.169 -10.072 1.00 89.31 440 ASP A O 1
ATOM 3391 N N . ARG A 1 441 ? -0.868 -11.276 -11.793 1.00 92.00 441 ARG A N 1
ATOM 3392 C CA . ARG A 1 441 ? -2.195 -11.703 -11.353 1.00 92.00 441 ARG A CA 1
ATOM 3393 C C . ARG A 1 441 ? -2.320 -13.226 -11.338 1.00 92.00 441 ARG A C 1
ATOM 3395 O O . ARG A 1 441 ? -2.845 -13.783 -10.379 1.00 92.00 441 ARG A O 1
ATOM 3402 N N . ILE A 1 442 ? -1.835 -13.910 -12.375 1.00 92.81 442 ILE A N 1
ATOM 3403 C CA . ILE A 1 442 ? -1.810 -15.380 -12.425 1.00 92.81 442 ILE A CA 1
ATOM 3404 C C . ILE A 1 442 ? -0.940 -15.929 -11.289 1.00 92.81 442 ILE A C 1
ATOM 3406 O O . ILE A 1 442 ? -1.348 -16.872 -10.611 1.00 92.81 442 ILE A O 1
ATOM 3410 N N . PHE A 1 443 ? 0.220 -15.319 -11.041 1.00 95.12 443 PHE A N 1
ATOM 3411 C CA . PHE A 1 443 ? 1.126 -15.716 -9.967 1.00 95.12 443 PHE A CA 1
ATOM 3412 C C . PHE A 1 443 ? 0.493 -15.533 -8.584 1.00 95.12 443 PHE A C 1
ATOM 3414 O O . PHE A 1 443 ? 0.526 -16.461 -7.780 1.00 95.12 443 PHE A O 1
ATOM 3421 N N . VAL A 1 444 ? -0.154 -14.391 -8.326 1.00 96.75 444 VAL A N 1
ATOM 3422 C CA . VAL A 1 444 ? -0.903 -14.129 -7.084 1.00 96.75 444 VAL A CA 1
ATOM 3423 C C . VAL A 1 444 ? -1.969 -15.198 -6.847 1.00 96.75 444 VAL A C 1
ATOM 3425 O O . VAL A 1 444 ? -2.031 -15.765 -5.757 1.00 96.75 444 VAL A O 1
ATOM 3428 N N . ILE A 1 445 ? -2.772 -15.526 -7.865 1.00 96.56 445 ILE A N 1
ATOM 3429 C CA . ILE A 1 445 ? -3.828 -16.545 -7.746 1.00 96.56 445 ILE A CA 1
ATOM 3430 C C . ILE A 1 445 ? -3.229 -17.933 -7.524 1.00 96.56 445 ILE A C 1
ATOM 3432 O O . ILE A 1 445 ? -3.739 -18.693 -6.706 1.00 96.56 445 ILE A O 1
ATOM 3436 N N . ASN A 1 446 ? -2.146 -18.278 -8.221 1.00 96.44 446 ASN A N 1
ATOM 3437 C CA . ASN A 1 446 ? -1.445 -19.542 -8.011 1.00 96.44 446 ASN A CA 1
ATOM 3438 C C . ASN A 1 446 ? -0.888 -19.658 -6.591 1.00 96.44 446 ASN A C 1
ATOM 3440 O O . ASN A 1 446 ? -1.010 -20.717 -5.976 1.00 96.44 446 ASN A O 1
ATOM 3444 N N . LEU A 1 447 ? -0.324 -18.577 -6.053 1.00 96.62 447 LEU A N 1
ATOM 3445 C CA . LEU A 1 447 ? 0.186 -18.531 -4.688 1.00 96.62 447 LEU A CA 1
ATOM 3446 C C . LEU A 1 447 ? -0.956 -18.708 -3.679 1.00 96.62 447 LEU A C 1
ATOM 3448 O O . LEU A 1 447 ? -0.882 -19.573 -2.809 1.00 96.62 447 LEU A O 1
ATOM 3452 N N . ALA A 1 448 ? -2.051 -17.967 -3.862 1.00 96.50 448 ALA A N 1
ATOM 3453 C CA . ALA A 1 448 ? -3.243 -18.065 -3.025 1.00 96.50 448 ALA A CA 1
ATOM 3454 C C . ALA A 1 448 ? -3.870 -19.467 -3.063 1.00 96.50 448 ALA A C 1
ATOM 3456 O O . ALA A 1 448 ? -4.212 -20.020 -2.023 1.00 96.50 448 ALA A O 1
ATOM 3457 N N . LYS A 1 449 ? -3.952 -20.083 -4.250 1.00 96.12 449 LYS A N 1
ATOM 3458 C CA . LYS A 1 449 ? -4.394 -21.472 -4.444 1.00 96.12 449 LYS A CA 1
ATOM 3459 C C . LYS A 1 449 ? -3.469 -22.473 -3.756 1.00 96.12 449 LYS A C 1
ATOM 3461 O O . LYS A 1 449 ? -3.952 -23.426 -3.156 1.00 96.12 449 LYS A O 1
ATOM 3466 N N . THR A 1 450 ? -2.156 -22.277 -3.859 1.00 95.69 450 THR A N 1
ATOM 3467 C CA . THR A 1 450 ? -1.147 -23.181 -3.281 1.00 95.69 450 THR A CA 1
ATOM 3468 C C . THR A 1 450 ? -1.219 -23.197 -1.758 1.00 95.69 450 THR A C 1
ATOM 3470 O O . THR A 1 450 ? -1.078 -24.255 -1.150 1.00 95.69 450 THR A O 1
ATOM 3473 N N . TYR A 1 451 ? -1.465 -22.039 -1.145 1.00 94.88 451 TYR A N 1
ATOM 3474 C CA . TYR A 1 451 ? -1.540 -21.891 0.310 1.00 94.88 451 TYR A CA 1
ATOM 3475 C C . TYR A 1 451 ? -2.965 -21.865 0.872 1.00 94.88 451 TYR A C 1
ATOM 3477 O O . TYR A 1 451 ? -3.121 -21.623 2.072 1.00 94.88 451 TYR A O 1
ATOM 3485 N N . ASP A 1 452 ? -3.964 -22.089 0.013 1.00 93.25 452 ASP A N 1
ATOM 3486 C CA . ASP A 1 452 ? -5.399 -21.983 0.295 1.00 93.25 452 ASP A CA 1
ATOM 3487 C C . ASP A 1 452 ? -5.727 -20.783 1.197 1.00 93.25 452 ASP A C 1
ATOM 3489 O O . ASP A 1 452 ? -6.215 -20.915 2.321 1.00 93.25 452 ASP A O 1
ATOM 3493 N N . CYS A 1 453 ? -5.338 -19.588 0.745 1.00 94.88 453 CYS A N 1
ATOM 3494 C CA . CYS A 1 453 ? -5.385 -18.381 1.563 1.00 94.88 453 CYS A CA 1
ATOM 3495 C C . CYS A 1 453 ? -6.061 -17.190 0.866 1.00 94.88 453 CYS A C 1
ATOM 3497 O O . CYS A 1 453 ? -6.187 -17.168 -0.364 1.00 94.88 453 CYS A O 1
ATOM 3499 N N . PRO A 1 454 ? -6.514 -16.184 1.642 1.00 96.62 454 PRO A N 1
ATOM 3500 C CA . PRO A 1 454 ? -7.054 -14.954 1.085 1.00 96.62 454 PRO A CA 1
ATOM 3501 C C . PRO A 1 454 ? -6.026 -14.208 0.234 1.00 96.62 454 PRO A C 1
ATOM 3503 O O . PRO A 1 454 ? -4.813 -14.294 0.457 1.00 96.62 454 PRO A O 1
ATOM 3506 N N . TYR A 1 455 ? -6.521 -13.433 -0.725 1.00 97.69 455 TYR A N 1
ATOM 3507 C CA . TYR A 1 455 ? -5.677 -12.576 -1.547 1.00 97.69 455 TYR A CA 1
ATOM 3508 C C . TYR A 1 455 ? -6.350 -11.243 -1.856 1.00 97.69 455 TYR A C 1
ATOM 3510 O O . TYR A 1 455 ? -7.567 -11.168 -2.029 1.00 97.69 455 TYR A O 1
ATOM 3518 N N . VAL A 1 456 ? -5.543 -10.190 -1.924 1.00 98.00 456 VAL A N 1
ATOM 3519 C CA . VAL A 1 456 ? -5.989 -8.805 -2.084 1.00 98.00 456 VAL A CA 1
ATOM 3520 C C . VAL A 1 456 ? -5.754 -8.351 -3.516 1.00 98.00 456 VAL A C 1
ATOM 3522 O O . VAL A 1 456 ? -4.609 -8.309 -3.970 1.00 98.00 456 VAL A O 1
ATOM 3525 N N . ASP A 1 457 ? -6.840 -8.035 -4.220 1.00 97.44 457 ASP A N 1
ATOM 3526 C CA . ASP A 1 457 ? -6.836 -7.617 -5.626 1.00 97.44 457 ASP A CA 1
ATOM 3527 C C . ASP A 1 457 ? -8.196 -6.976 -5.972 1.00 97.44 457 ASP A C 1
ATOM 3529 O O . ASP A 1 457 ? -9.235 -7.495 -5.572 1.00 97.44 457 ASP A O 1
ATOM 3533 N N . ASN A 1 458 ? -8.234 -5.893 -6.746 1.00 97.12 458 ASN A N 1
ATOM 3534 C CA . ASN A 1 458 ? -9.448 -5.273 -7.297 1.00 97.12 458 ASN A CA 1
ATOM 3535 C C . ASN A 1 458 ? -9.749 -5.711 -8.737 1.00 97.12 458 ASN A C 1
ATOM 3537 O O . ASN A 1 458 ? -10.761 -5.334 -9.335 1.00 97.12 458 ASN A O 1
ATOM 3541 N N . SER A 1 459 ? -8.909 -6.566 -9.304 1.00 92.50 459 SER A N 1
ATOM 3542 C CA . SER A 1 459 ? -9.066 -7.104 -10.647 1.00 92.50 459 SER A CA 1
ATOM 3543 C C . SER A 1 459 ? -10.373 -7.873 -10.846 1.00 92.50 459 SER A C 1
ATOM 3545 O O . SER A 1 459 ? -10.762 -8.722 -10.045 1.00 92.50 459 SER A O 1
ATOM 3547 N N . ASN A 1 460 ? -11.047 -7.639 -11.972 1.00 90.38 460 ASN A N 1
ATOM 3548 C CA . ASN A 1 460 ? -12.272 -8.357 -12.318 1.00 90.38 460 ASN A CA 1
ATOM 3549 C C . ASN A 1 460 ? -11.958 -9.646 -13.106 1.00 90.38 460 ASN A C 1
ATOM 3551 O O . ASN A 1 460 ? -11.541 -9.588 -14.267 1.00 90.38 460 ASN A O 1
ATOM 3555 N N . TYR A 1 461 ? -12.179 -10.808 -12.485 1.00 88.75 461 TYR A N 1
ATOM 3556 C CA . TYR A 1 461 ? -11.979 -12.136 -13.081 1.00 88.75 461 TYR A CA 1
ATOM 3557 C C . TYR A 1 461 ? -13.190 -12.560 -13.922 1.00 88.75 461 TYR A C 1
ATOM 3559 O O . TYR A 1 461 ? -13.956 -13.452 -13.559 1.00 88.75 461 TYR A O 1
ATOM 3567 N N . ARG A 1 462 ? -13.392 -11.875 -15.049 1.00 86.06 462 ARG A N 1
ATOM 3568 C CA . ARG A 1 462 ? -14.530 -12.123 -15.942 1.00 86.06 462 ARG A CA 1
ATOM 3569 C C . ARG A 1 462 ? -14.439 -13.491 -16.622 1.00 86.06 462 ARG A C 1
ATOM 3571 O O . ARG A 1 462 ? -13.378 -13.865 -17.127 1.00 86.06 462 ARG A O 1
ATOM 3578 N N . ALA A 1 463 ? -15.564 -14.203 -16.690 1.00 84.00 463 ALA A N 1
ATOM 3579 C CA . ALA A 1 463 ? -15.637 -15.556 -17.238 1.00 84.00 463 ALA A CA 1
ATOM 3580 C C . ALA A 1 463 ? -15.185 -15.633 -18.705 1.00 84.00 463 ALA A C 1
ATOM 3582 O O . ALA A 1 463 ? -14.552 -16.606 -19.101 1.00 84.00 463 ALA A O 1
ATOM 3583 N N . GLU A 1 464 ? -15.435 -14.602 -19.513 1.00 85.12 464 GLU A N 1
ATOM 3584 C CA . GLU A 1 464 ? -15.062 -14.592 -20.933 1.00 85.12 464 GLU A CA 1
ATOM 3585 C C . GLU A 1 464 ? -13.541 -14.642 -21.129 1.00 85.12 464 GLU A C 1
ATOM 3587 O O . GLU A 1 464 ? -13.058 -15.229 -22.095 1.00 85.12 464 GLU A O 1
ATOM 3592 N N . VAL A 1 465 ? -12.790 -14.051 -20.194 1.00 83.19 465 VAL A N 1
ATOM 3593 C CA . VAL A 1 465 ? -11.323 -14.000 -20.229 1.00 83.19 465 VAL A CA 1
ATOM 3594 C C . VAL A 1 465 ? -10.730 -15.225 -19.539 1.00 83.19 465 VAL A C 1
ATOM 3596 O O . VAL A 1 465 ? -9.785 -15.826 -20.042 1.00 83.19 465 VAL A O 1
ATOM 3599 N N . TRP A 1 466 ? -11.300 -15.616 -18.397 1.00 88.56 466 TRP A N 1
ATOM 3600 C CA . TRP A 1 466 ? -10.712 -16.640 -17.538 1.00 88.56 466 TRP A CA 1
ATOM 3601 C C . TRP A 1 466 ? -11.191 -18.056 -17.829 1.00 88.56 466 TRP A C 1
ATOM 3603 O O . TRP A 1 466 ? -10.485 -18.982 -17.467 1.00 88.56 466 TRP A O 1
ATOM 3613 N N . SER A 1 467 ? -12.317 -18.264 -18.517 1.00 88.94 467 SER A N 1
ATOM 3614 C CA . SER A 1 467 ? -12.893 -19.606 -18.746 1.00 88.94 467 SER A CA 1
ATOM 3615 C C . SER A 1 467 ? -11.949 -20.619 -19.393 1.00 88.94 467 SER A C 1
ATOM 3617 O O . SER A 1 467 ? -12.122 -21.819 -19.196 1.00 88.94 467 SER A O 1
ATOM 3619 N N . LYS A 1 468 ? -10.951 -20.150 -20.149 1.00 88.69 468 LYS A N 1
ATOM 3620 C CA . LYS A 1 468 ? -9.928 -20.992 -20.785 1.00 88.69 468 LYS A CA 1
ATOM 3621 C C . LYS A 1 468 ? -8.680 -21.205 -19.921 1.00 88.69 468 LYS A C 1
ATOM 3623 O O . LYS A 1 468 ? -7.838 -22.018 -20.279 1.00 88.69 468 LYS A O 1
ATOM 3628 N N . HIS A 1 469 ? -8.540 -20.471 -18.820 1.00 90.81 469 HIS A N 1
ATOM 3629 C CA . HIS A 1 469 ? -7.399 -20.559 -17.917 1.00 90.81 469 HIS A CA 1
ATOM 3630 C C . HIS A 1 469 ? -7.572 -21.732 -16.945 1.00 90.81 469 HIS A C 1
ATOM 3632 O O . HIS A 1 469 ? -8.639 -21.921 -16.362 1.00 90.81 469 HIS A O 1
ATOM 3638 N N . GLU A 1 470 ? -6.496 -22.467 -16.669 1.00 93.62 470 GLU A N 1
ATOM 3639 C CA . GLU A 1 470 ? -6.486 -23.631 -15.761 1.00 93.62 470 GLU A CA 1
ATOM 3640 C C . GLU A 1 470 ? -6.897 -23.319 -14.306 1.00 93.62 470 GLU A C 1
ATOM 3642 O O . GLU A 1 470 ? -7.237 -24.210 -13.528 1.00 93.62 470 GLU A O 1
ATOM 3647 N N . LEU A 1 471 ? -6.886 -22.038 -13.932 1.00 93.38 471 LEU A N 1
ATOM 3648 C CA . LEU A 1 471 ? -7.241 -21.559 -12.590 1.00 93.38 471 LEU A CA 1
ATOM 3649 C C . LEU A 1 471 ? -8.733 -21.288 -12.443 1.00 93.38 471 LEU A C 1
ATOM 3651 O O . LEU A 1 471 ? -9.226 -21.167 -11.322 1.00 93.38 471 LEU A O 1
ATOM 3655 N N . TRP A 1 472 ? -9.468 -21.233 -13.551 1.00 94.81 472 TRP A N 1
ATOM 3656 C CA . TRP A 1 472 ? -10.886 -20.917 -13.537 1.00 94.81 472 TRP A CA 1
ATOM 3657 C C . TRP A 1 472 ? -11.745 -21.906 -12.744 1.00 94.81 472 TRP A C 1
ATOM 3659 O O . TRP A 1 472 ? -12.542 -21.438 -11.930 1.00 94.81 472 TRP A O 1
ATOM 3669 N N . PRO A 1 473 ? -11.556 -23.239 -12.849 1.00 95.38 473 PRO A N 1
ATOM 3670 C CA . PRO A 1 473 ? -12.304 -24.180 -12.016 1.00 95.38 473 PRO A CA 1
ATOM 3671 C C . PRO A 1 473 ? -12.102 -23.947 -10.512 1.00 95.38 473 PRO A C 1
ATOM 3673 O O . PRO A 1 473 ? -13.045 -24.074 -9.733 1.00 95.38 473 PRO A O 1
ATOM 3676 N N . TRP A 1 474 ? -10.890 -23.567 -10.090 1.00 95.50 474 TRP A N 1
ATOM 3677 C CA . TRP A 1 474 ? -10.603 -23.256 -8.686 1.00 95.50 474 TRP A CA 1
ATOM 3678 C C . TRP A 1 474 ? -11.257 -21.939 -8.250 1.00 95.50 474 TRP A C 1
ATOM 3680 O O . TRP A 1 474 ? -11.922 -21.898 -7.212 1.00 95.50 474 TRP A O 1
ATOM 3690 N N . LEU A 1 475 ? -11.144 -20.891 -9.074 1.00 94.75 475 LEU A N 1
ATOM 3691 C CA . LEU A 1 475 ? -11.807 -19.606 -8.838 1.00 94.75 475 LEU A CA 1
ATOM 3692 C C . LEU A 1 475 ? -13.325 -19.786 -8.669 1.00 94.75 475 LEU A C 1
ATOM 3694 O O . LEU A 1 475 ? -13.893 -19.255 -7.716 1.00 94.75 475 LEU A O 1
ATOM 3698 N N . GLN A 1 476 ? -13.963 -20.591 -9.528 1.00 94.31 476 GLN A N 1
ATOM 3699 C CA . GLN A 1 476 ? -15.397 -20.891 -9.450 1.00 94.31 476 GLN A CA 1
ATOM 3700 C C . GLN A 1 476 ? -15.787 -21.712 -8.216 1.00 94.31 476 GLN A C 1
ATOM 3702 O O . GLN A 1 476 ? -16.841 -21.464 -7.635 1.00 94.31 476 GLN A O 1
ATOM 3707 N N . LYS A 1 477 ? -14.964 -22.692 -7.818 1.00 93.50 477 LYS A N 1
ATOM 3708 C CA . LYS A 1 477 ? -15.268 -23.586 -6.689 1.00 93.50 477 LYS A CA 1
ATOM 3709 C C . LYS A 1 477 ? -15.205 -22.877 -5.332 1.00 93.50 477 LYS A C 1
ATOM 3711 O O . LYS A 1 477 ? -15.896 -23.290 -4.407 1.00 93.50 477 LYS A O 1
ATOM 3716 N N . GLY A 1 478 ? -14.391 -21.832 -5.209 1.00 91.25 478 GLY A N 1
ATOM 3717 C CA . GLY A 1 478 ? -14.238 -21.101 -3.949 1.00 91.25 478 GLY A CA 1
ATOM 3718 C C . GLY A 1 478 ? -13.150 -20.031 -3.948 1.00 91.25 478 GLY A C 1
ATOM 3719 O O . GLY A 1 478 ? -13.182 -19.156 -3.090 1.00 91.25 478 GLY A O 1
ATOM 3720 N N . GLY A 1 479 ? -12.236 -20.026 -4.925 1.00 93.75 479 GLY A N 1
ATOM 3721 C CA . GLY A 1 479 ? -11.160 -19.034 -4.983 1.00 93.75 479 GLY A CA 1
ATOM 3722 C C . GLY A 1 479 ? -11.660 -17.586 -5.017 1.00 93.75 479 GLY A C 1
ATOM 3723 O O . GLY A 1 479 ? -11.110 -16.734 -4.331 1.00 93.75 479 GLY A O 1
ATOM 3724 N N . LEU A 1 480 ? -12.769 -17.302 -5.713 1.00 94.00 480 LEU A N 1
ATOM 3725 C CA . LEU A 1 480 ? -13.366 -15.957 -5.710 1.00 94.00 480 LEU A CA 1
ATOM 3726 C C . LEU A 1 480 ? -13.878 -15.516 -4.331 1.00 94.00 480 LEU A C 1
ATOM 3728 O O . LEU A 1 480 ? -13.925 -14.319 -4.071 1.00 94.00 480 LEU A O 1
ATOM 3732 N N . ALA A 1 481 ? -14.243 -16.450 -3.447 1.00 93.31 481 ALA A N 1
ATOM 3733 C CA . ALA A 1 481 ? -14.638 -16.128 -2.076 1.00 93.31 481 ALA A CA 1
ATOM 3734 C C . ALA A 1 481 ? -13.431 -15.768 -1.192 1.00 93.31 481 ALA A C 1
ATOM 3736 O O . ALA A 1 481 ? -13.596 -15.080 -0.190 1.00 93.31 481 ALA A O 1
ATOM 3737 N N . LEU A 1 482 ? -12.220 -16.190 -1.577 1.00 94.75 482 LEU A N 1
ATOM 3738 C CA . LEU A 1 482 ? -10.966 -15.826 -0.912 1.00 94.75 482 LEU A CA 1
ATOM 3739 C C . LEU A 1 482 ? -10.453 -14.442 -1.336 1.00 94.75 482 LEU A C 1
ATOM 3741 O O . LEU A 1 482 ? -9.639 -13.852 -0.627 1.00 94.75 482 LEU A O 1
ATOM 3745 N N . LYS A 1 483 ? -10.968 -13.886 -2.438 1.00 96.19 483 LYS A N 1
ATOM 3746 C CA . LYS A 1 483 ? -10.647 -12.532 -2.897 1.00 96.19 483 LYS A CA 1
ATOM 3747 C C . LYS A 1 483 ? -11.078 -11.483 -1.865 1.00 96.19 483 LYS A C 1
ATOM 3749 O O . LYS A 1 483 ? -12.162 -11.568 -1.282 1.00 96.19 483 LYS A O 1
ATOM 3754 N N . VAL A 1 484 ? -10.240 -10.476 -1.670 1.00 97.00 484 VAL A N 1
ATOM 3755 C CA . VAL A 1 484 ? -10.504 -9.301 -0.841 1.00 97.00 484 VAL A CA 1
ATOM 3756 C C . VAL A 1 484 ? -10.286 -8.068 -1.709 1.00 97.00 484 VAL A C 1
ATOM 3758 O O . VAL A 1 484 ? -9.160 -7.744 -2.083 1.00 97.00 484 VAL A O 1
ATOM 3761 N N . GLU A 1 485 ? -11.374 -7.401 -2.073 1.00 97.25 485 GLU A N 1
ATOM 3762 C CA . GLU A 1 485 ? -11.305 -6.097 -2.742 1.00 97.25 485 GLU A CA 1
ATOM 3763 C C . GLU A 1 485 ? -11.016 -5.015 -1.701 1.00 97.25 485 GLU A C 1
ATOM 3765 O O . GLU A 1 485 ? -11.211 -5.248 -0.506 1.00 97.25 485 GLU A O 1
ATOM 3770 N N . TYR A 1 486 ? -10.560 -3.844 -2.121 1.00 98.00 486 TYR A N 1
ATOM 3771 C CA . TYR A 1 486 ? -10.189 -2.759 -1.215 1.00 98.00 486 TYR A CA 1
ATOM 3772 C C . TYR A 1 486 ? -10.367 -1.390 -1.872 1.00 98.00 486 TYR A C 1
ATOM 3774 O O . TYR A 1 486 ? -10.431 -1.260 -3.095 1.00 98.00 486 TYR A O 1
ATOM 3782 N N . ILE A 1 487 ? -10.389 -0.349 -1.051 1.00 96.19 487 ILE A N 1
ATOM 3783 C CA . ILE A 1 487 ? -10.287 1.044 -1.481 1.00 96.19 487 ILE A CA 1
ATOM 3784 C C . ILE A 1 487 ? -9.199 1.752 -0.673 1.00 96.19 487 ILE A C 1
ATOM 3786 O O . ILE A 1 487 ? -8.792 1.287 0.391 1.00 96.19 487 ILE A O 1
ATOM 3790 N N . PHE A 1 488 ? -8.744 2.889 -1.188 1.00 95.06 488 PHE A N 1
ATOM 3791 C CA . PHE A 1 488 ? -8.036 3.878 -0.386 1.00 95.06 488 PHE A CA 1
ATOM 3792 C C . PHE A 1 488 ? -8.971 5.054 -0.148 1.00 95.06 488 PHE A C 1
ATOM 3794 O O . PHE A 1 488 ? -9.546 5.579 -1.106 1.00 95.06 488 PHE A O 1
ATOM 3801 N N . ASP A 1 489 ? -9.135 5.457 1.106 1.00 88.19 489 ASP A N 1
ATOM 3802 C CA . ASP A 1 489 ? -9.938 6.634 1.423 1.00 88.19 489 ASP A CA 1
ATOM 3803 C C . ASP A 1 489 ? -9.215 7.944 1.039 1.00 88.19 489 ASP A C 1
ATOM 3805 O O . ASP A 1 489 ? -8.089 7.957 0.528 1.00 88.19 489 ASP A O 1
ATOM 3809 N N . SER A 1 490 ? -9.857 9.089 1.290 1.00 82.94 490 SER A N 1
ATOM 3810 C CA . SER A 1 490 ? -9.259 10.408 1.029 1.00 82.94 490 SER A CA 1
ATOM 3811 C C . SER A 1 490 ? -8.016 10.711 1.877 1.00 82.94 490 SER A C 1
ATOM 3813 O O . SER A 1 490 ? -7.298 11.666 1.585 1.00 82.94 490 SER A O 1
ATOM 3815 N N . PHE A 1 491 ? -7.774 9.935 2.934 1.00 85.50 491 PHE A N 1
ATOM 3816 C CA . PHE A 1 491 ? -6.629 10.045 3.833 1.00 85.50 491 PHE A CA 1
ATOM 3817 C C . PHE A 1 491 ? -5.534 9.016 3.524 1.00 85.50 491 PHE A C 1
ATOM 3819 O O . PHE A 1 491 ? -4.504 9.015 4.200 1.00 85.50 491 PHE A O 1
ATOM 3826 N N . GLY A 1 492 ? -5.705 8.209 2.474 1.00 87.06 492 GLY A N 1
ATOM 3827 C CA . GLY A 1 492 ? -4.750 7.175 2.091 1.00 87.06 492 GLY A CA 1
ATOM 3828 C C . GLY A 1 492 ? -4.789 5.964 3.016 1.00 87.06 492 GLY A C 1
ATOM 3829 O O . GLY A 1 492 ? -3.841 5.188 3.046 1.00 87.06 492 GLY A O 1
ATOM 3830 N N . GLU A 1 493 ? -5.858 5.784 3.784 1.00 90.38 493 GLU A N 1
ATOM 3831 C CA . GLU A 1 493 ? -6.034 4.590 4.596 1.00 90.38 493 GLU A CA 1
ATOM 3832 C C . GLU A 1 493 ? -6.487 3.430 3.710 1.00 90.38 493 GLU A C 1
ATOM 3834 O O . GLU A 1 493 ? -7.348 3.584 2.841 1.00 90.38 493 GLU A O 1
ATOM 3839 N N . PHE A 1 494 ? -5.865 2.269 3.911 1.00 96.56 494 PHE A N 1
ATOM 3840 C CA . PHE A 1 494 ? -6.229 1.038 3.222 1.00 96.56 494 PHE A CA 1
ATOM 3841 C C . PHE A 1 494 ? -7.473 0.441 3.886 1.00 96.56 494 PHE A C 1
ATOM 3843 O O . PHE A 1 494 ? -7.428 0.091 5.064 1.00 96.56 494 PHE A O 1
ATOM 3850 N N . LEU A 1 495 ? -8.566 0.310 3.133 1.00 94.38 495 LEU A N 1
ATOM 3851 C CA . LEU A 1 495 ? -9.838 -0.215 3.629 1.00 94.38 495 LEU A CA 1
ATOM 3852 C C . LEU A 1 495 ? -10.257 -1.438 2.801 1.00 94.38 495 LEU A C 1
ATOM 3854 O O . LEU A 1 495 ? -10.650 -1.276 1.639 1.00 94.38 495 LEU A O 1
ATOM 3858 N N . PRO A 1 496 ? -10.186 -2.667 3.342 1.00 97.12 496 PRO A N 1
ATOM 3859 C CA . PRO A 1 496 ? -10.709 -3.832 2.645 1.00 97.12 496 PRO A CA 1
ATOM 3860 C C . PRO A 1 496 ? -12.245 -3.792 2.596 1.00 97.12 496 PRO A C 1
ATOM 3862 O O . PRO A 1 496 ? -12.916 -3.363 3.527 1.00 97.12 496 PRO A O 1
ATOM 3865 N N . SER A 1 497 ? -12.809 -4.290 1.502 1.00 93.75 497 SER A N 1
ATOM 3866 C CA . SER A 1 497 ? -14.256 -4.409 1.252 1.00 93.75 497 SER A CA 1
ATOM 3867 C C . SER A 1 497 ? -14.973 -5.396 2.176 1.00 93.75 497 SER A C 1
ATOM 3869 O O . SER A 1 497 ? -16.198 -5.372 2.280 1.00 93.75 497 SER A O 1
ATOM 3871 N N . ARG A 1 498 ? -14.218 -6.300 2.803 1.00 92.94 498 ARG A N 1
ATOM 3872 C CA . ARG A 1 498 ? -14.705 -7.253 3.794 1.00 92.94 498 ARG A CA 1
ATOM 3873 C C . ARG A 1 498 ? -13.631 -7.484 4.841 1.00 92.94 498 ARG A C 1
ATOM 3875 O O . ARG A 1 498 ? -12.444 -7.517 4.514 1.00 92.94 498 ARG A O 1
ATOM 3882 N N . GLU A 1 499 ? -14.065 -7.697 6.071 1.00 89.19 499 GLU A N 1
ATOM 3883 C CA . GLU A 1 499 ? -13.178 -8.160 7.127 1.00 89.19 499 GLU A CA 1
ATOM 3884 C C . GLU A 1 499 ? -12.710 -9.584 6.826 1.00 89.19 499 GLU A C 1
ATOM 3886 O O . GLU A 1 499 ? -13.445 -10.408 6.269 1.00 89.19 499 GLU A O 1
ATOM 3891 N N . VAL A 1 500 ? -11.452 -9.845 7.161 1.00 90.00 500 VAL A N 1
ATOM 3892 C CA . VAL A 1 500 ? -10.841 -11.162 7.039 1.00 90.00 500 VAL A CA 1
ATOM 3893 C C . VAL A 1 500 ? -10.178 -11.451 8.365 1.00 90.00 500 VAL A C 1
ATOM 3895 O O . VAL A 1 500 ? -9.368 -10.656 8.842 1.00 90.00 500 VAL A O 1
ATOM 3898 N N . THR A 1 501 ? -10.512 -12.587 8.956 1.00 88.94 501 THR A N 1
ATOM 3899 C CA . THR A 1 501 ? -9.886 -13.046 10.192 1.00 88.94 501 THR A CA 1
ATOM 3900 C C . THR A 1 501 ? -8.954 -14.219 9.898 1.00 88.94 501 THR A C 1
ATOM 3902 O O . THR A 1 501 ? -9.217 -15.004 8.982 1.00 88.94 501 THR A O 1
ATOM 3905 N N . PRO A 1 502 ? -7.870 -14.410 10.670 1.00 84.81 502 PRO A N 1
ATOM 3906 C CA . PRO A 1 502 ? -7.031 -15.603 10.546 1.00 84.81 502 PRO A CA 1
ATOM 3907 C C . PRO A 1 502 ? -7.816 -16.926 10.668 1.00 84.81 502 PRO A C 1
ATOM 3909 O O . PRO A 1 502 ? -7.407 -17.950 10.125 1.00 84.81 502 PRO A O 1
ATOM 3912 N N . ALA A 1 503 ? -8.975 -16.915 11.339 1.00 78.88 503 ALA A N 1
ATOM 3913 C CA . ALA A 1 503 ? -9.836 -18.086 11.495 1.00 78.88 503 ALA A CA 1
ATOM 3914 C C . ALA A 1 503 ? -10.592 -18.481 10.208 1.00 78.88 503 ALA A C 1
ATOM 3916 O O . ALA A 1 503 ? -10.998 -19.641 10.068 1.00 78.88 503 ALA A O 1
ATOM 3917 N N . ASP A 1 504 ? -10.729 -17.565 9.243 1.00 70.62 504 ASP A N 1
ATOM 3918 C CA . ASP A 1 504 ? -11.518 -17.769 8.018 1.00 70.62 504 ASP A CA 1
ATOM 3919 C C . ASP A 1 504 ? -10.956 -18.878 7.112 1.00 70.62 504 ASP A C 1
ATOM 3921 O O . ASP A 1 504 ? -11.677 -19.404 6.264 1.00 70.62 504 ASP A O 1
ATOM 3925 N N . ARG A 1 505 ? -9.705 -19.315 7.342 1.00 65.88 505 ARG A N 1
ATOM 3926 C CA . ARG A 1 505 ? -9.087 -20.481 6.682 1.00 65.88 505 ARG A CA 1
ATOM 3927 C C . ARG A 1 505 ? -9.938 -21.750 6.749 1.00 65.88 505 ARG A C 1
ATOM 3929 O O . ARG A 1 505 ? -9.855 -22.591 5.864 1.00 65.88 505 ARG A O 1
ATOM 3936 N N . THR A 1 506 ? -10.735 -21.917 7.801 1.00 52.88 506 THR A N 1
ATOM 3937 C CA . THR A 1 506 ? -11.427 -23.187 8.075 1.00 52.88 506 THR A CA 1
ATOM 3938 C C . THR A 1 506 ? -12.834 -23.288 7.480 1.00 52.88 506 THR A C 1
ATOM 3940 O O . THR A 1 506 ? -13.417 -24.374 7.474 1.00 52.88 506 THR A O 1
ATOM 3943 N N . GLN A 1 507 ? -13.397 -22.199 6.945 1.00 52.53 507 GLN A N 1
ATOM 3944 C CA . GLN A 1 507 ? -14.819 -22.165 6.576 1.00 52.53 507 GLN A CA 1
ATOM 3945 C C . GLN A 1 507 ? -15.133 -22.580 5.129 1.00 52.53 507 GLN A C 1
ATOM 3947 O O . GLN A 1 507 ? -16.306 -22.706 4.774 1.00 52.53 507 GLN A O 1
ATOM 3952 N N . THR A 1 508 ? -14.135 -22.875 4.293 1.00 51.12 508 THR A N 1
ATOM 3953 C CA . THR A 1 508 ? -14.356 -23.240 2.880 1.00 51.12 508 THR A CA 1
ATOM 3954 C C . THR A 1 508 ? -14.961 -24.635 2.670 1.00 51.12 508 THR A C 1
ATOM 3956 O O . THR A 1 508 ? -15.274 -24.985 1.532 1.00 51.12 508 THR A O 1
ATOM 3959 N N . SER A 1 509 ? -15.176 -25.440 3.721 1.00 46.53 509 SER A N 1
ATOM 3960 C CA . SER A 1 509 ? -15.551 -26.847 3.530 1.00 46.53 509 SER A CA 1
ATOM 3961 C C . SER A 1 509 ? -17.051 -27.162 3.413 1.00 46.53 509 SER A C 1
ATOM 3963 O O . SER A 1 509 ? -17.353 -28.086 2.664 1.00 46.53 509 SER A O 1
ATOM 3965 N N . THR A 1 510 ? -18.018 -26.444 4.013 1.00 45.88 510 THR A N 1
ATOM 3966 C CA . THR A 1 510 ? -19.436 -26.914 3.939 1.00 45.88 510 THR A CA 1
ATOM 3967 C C . THR A 1 510 ? -20.573 -25.891 4.114 1.00 45.88 510 THR A C 1
ATOM 3969 O O . THR A 1 510 ? -21.737 -26.277 4.014 1.00 45.88 510 THR A O 1
ATOM 3972 N N . GLY A 1 511 ? -20.322 -24.602 4.355 1.00 45.06 511 GLY A N 1
ATOM 3973 C CA . GLY A 1 511 ? -21.396 -23.654 4.691 1.00 45.06 511 GLY A CA 1
ATOM 3974 C C . GLY A 1 511 ? -21.641 -22.595 3.622 1.00 45.06 511 GLY A C 1
ATOM 3975 O O . GLY A 1 511 ? -20.875 -21.647 3.521 1.00 45.06 511 GLY A O 1
ATOM 3976 N N . SER A 1 512 ? -22.743 -22.688 2.874 1.00 41.44 512 SER A N 1
ATOM 3977 C CA . SER A 1 512 ? -23.270 -21.619 2.003 1.00 41.44 512 SER A CA 1
ATOM 3978 C C . SER A 1 512 ? -23.786 -20.415 2.826 1.00 41.44 512 SER A C 1
ATOM 3980 O O . SER A 1 512 ? -24.957 -20.042 2.753 1.00 41.44 512 SER A O 1
ATOM 3982 N N . GLY A 1 513 ? -22.928 -19.806 3.644 1.00 40.41 513 GLY A N 1
ATOM 3983 C CA . GLY A 1 513 ? -23.206 -18.589 4.400 1.00 40.41 513 GLY A CA 1
ATOM 3984 C C . GLY A 1 513 ? -22.798 -17.365 3.592 1.00 40.41 513 GLY A C 1
ATOM 3985 O O . GLY A 1 513 ? -21.671 -16.895 3.679 1.00 40.41 513 GLY A O 1
ATOM 3986 N N . ARG A 1 514 ? -23.710 -16.851 2.766 1.00 39.19 514 ARG A N 1
ATOM 3987 C CA . ARG A 1 514 ? -23.524 -15.608 2.006 1.00 39.19 514 ARG A CA 1
ATOM 3988 C C . ARG A 1 514 ? -23.569 -14.407 2.969 1.00 39.19 514 ARG A C 1
ATOM 3990 O O . ARG A 1 514 ? -24.593 -13.742 3.070 1.00 39.19 514 ARG A O 1
ATOM 3997 N N . LEU A 1 515 ? -22.471 -14.094 3.655 1.00 37.38 515 LEU A N 1
ATOM 3998 C CA . LEU A 1 515 ? -22.288 -12.770 4.262 1.00 37.38 515 LEU A CA 1
ATOM 3999 C C . LEU A 1 515 ? -21.932 -11.783 3.142 1.00 37.38 515 LEU A C 1
ATOM 4001 O O . LEU A 1 515 ? -20.775 -11.489 2.862 1.00 37.38 515 LEU A O 1
ATOM 4005 N N . ARG A 1 516 ? -22.964 -11.330 2.421 1.00 39.66 516 ARG A N 1
ATOM 4006 C CA . ARG A 1 516 ? -22.882 -10.114 1.611 1.00 39.66 516 ARG A CA 1
ATOM 4007 C C . ARG A 1 516 ? -23.105 -8.948 2.560 1.00 39.66 516 ARG A C 1
ATOM 4009 O O . ARG A 1 516 ? -24.246 -8.713 2.939 1.00 39.66 516 ARG A O 1
ATOM 4016 N N . ILE A 1 517 ? -22.050 -8.215 2.896 1.00 41.53 517 ILE A N 1
ATOM 4017 C CA . ILE A 1 517 ? -22.223 -6.830 3.333 1.00 41.53 517 ILE A CA 1
ATOM 4018 C C . ILE A 1 517 ? -22.719 -6.072 2.089 1.00 41.53 517 ILE A C 1
ATOM 4020 O O . ILE A 1 517 ? -22.043 -6.099 1.052 1.00 41.53 517 ILE A O 1
ATOM 4024 N N . PRO A 1 518 ? -23.938 -5.508 2.092 1.00 37.50 518 PRO A N 1
ATOM 4025 C CA . PRO A 1 518 ? -24.443 -4.795 0.937 1.00 37.50 518 PRO A CA 1
ATOM 4026 C C . PRO A 1 518 ? -23.678 -3.473 0.801 1.00 37.50 518 PRO A C 1
ATOM 4028 O O . PRO A 1 518 ? -23.783 -2.578 1.631 1.00 37.50 518 PRO A O 1
ATOM 4031 N N . TRP A 1 519 ? -22.947 -3.334 -0.306 1.00 41.09 519 TRP A N 1
ATOM 4032 C CA . TRP A 1 519 ? -22.238 -2.115 -0.726 1.00 41.09 519 TRP A CA 1
ATOM 4033 C C . TRP A 1 519 ? -23.106 -0.838 -0.776 1.00 41.09 519 TRP A C 1
ATOM 4035 O O . TRP A 1 519 ? -22.583 0.247 -0.996 1.00 41.09 519 TRP A O 1
ATOM 4045 N N . SER A 1 520 ? -24.425 -0.935 -0.586 1.00 42.31 520 SER A N 1
ATOM 4046 C CA . SER A 1 520 ? -25.329 0.214 -0.511 1.00 42.31 520 SER A CA 1
ATOM 4047 C C . SER A 1 520 ? -25.153 1.074 0.745 1.00 42.31 520 SER A C 1
ATOM 4049 O O . SER A 1 520 ? -25.649 2.196 0.753 1.00 42.31 520 SER A O 1
ATOM 4051 N N . GLU A 1 521 ? -24.479 0.583 1.790 1.00 39.50 521 GLU A N 1
ATOM 4052 C CA . GLU A 1 521 ? -24.325 1.319 3.060 1.00 39.50 521 GLU A CA 1
ATOM 4053 C C . GLU A 1 521 ? -23.081 2.222 3.105 1.00 39.50 521 GLU A C 1
ATOM 4055 O O . GLU A 1 521 ? -23.068 3.218 3.825 1.00 39.50 521 GLU A O 1
ATOM 4060 N N . TYR A 1 522 ? -22.085 1.976 2.250 1.00 45.12 522 TYR A N 1
ATOM 4061 C CA . TYR A 1 522 ? -20.945 2.874 2.057 1.00 45.12 522 TYR A CA 1
ATOM 4062 C C . TYR A 1 522 ? -21.142 3.639 0.754 1.00 45.12 522 TYR A C 1
ATOM 4064 O O . TYR A 1 522 ? -20.794 3.153 -0.317 1.00 45.12 522 TYR A O 1
ATOM 4072 N N . GLY A 1 523 ? -21.765 4.816 0.849 1.00 39.94 523 GLY A N 1
ATOM 4073 C CA . GLY A 1 523 ? -22.170 5.655 -0.281 1.00 39.94 523 GLY A CA 1
ATOM 4074 C C . GLY A 1 523 ? -21.120 5.772 -1.392 1.00 39.94 523 GLY A C 1
ATOM 4075 O O . GLY A 1 523 ? -20.232 6.622 -1.339 1.00 39.94 523 GLY A O 1
ATOM 4076 N N . GLY A 1 524 ? -21.269 4.943 -2.427 1.00 33.53 524 GLY A N 1
ATOM 4077 C CA . GLY A 1 524 ? -20.537 5.063 -3.679 1.00 33.53 524 GLY A CA 1
ATOM 4078 C C . GLY A 1 524 ? -20.988 6.320 -4.416 1.00 33.53 524 GLY A C 1
ATOM 4079 O O . GLY A 1 524 ? -22.176 6.483 -4.702 1.00 33.53 524 GLY A O 1
ATOM 4080 N N . ARG A 1 525 ? -20.037 7.213 -4.690 1.00 33.31 525 ARG A N 1
ATOM 4081 C CA . ARG A 1 525 ? -20.185 8.294 -5.670 1.00 33.31 525 ARG A CA 1
ATOM 4082 C C . ARG A 1 525 ? -19.755 7.829 -7.048 1.00 33.31 525 ARG A C 1
ATOM 4084 O O . ARG A 1 525 ? -18.759 7.075 -7.116 1.00 33.31 525 ARG A O 1
#

pLDDT: mean 73.29, std 23.71, range [28.42, 98.38]

Organism: NCBI:txid2562239

Radius of gyration: 36.54 Å; chains: 1; bounding box: 99×85×111 Å

Foldseek 3Di:
DDPPPPCQQLLVLLVVQCVQVVVVDPDPVVSVVLSLLLVVLLVVQLVVVVVVDDPQPDQLLVSLLSSLLRSVVSVVPDPCSVSGPQLQSSLSCCQGVDPNCNDHSVVSSVSNVVSNVVNVVVVVVVVVVVVVVVPPDDDDDDDDDDDDDDDDDDDDDDDDDDDDDDDDDDDDDDDDDDDDDDDDDDDDDDDDDDDDDDDDDDDDDDDDDDDPDDQDDWDKDKDQQLPADPPRDQQFDDPWQFTQDGHVVHPCRVVHDGQKGWQDKPPHGDRTPVSVVVSVVVCPRHMIMTIIRDNVNVVPPPDPDDDDDDDDDDDDDDDDDDDDDDDDDDDDDDDDDPPDPPDDDDDPPPPPAAEEEELLVQQQVQCLPAPLQCDPDNQARSLVSVVLVCVVVVVLRHLYAYEYEPVVCSSHPHDPVVVVRYDYQYQDPDPDDDHDPCSSVVVSLVVCVVSVAAYEHPDDPDCVVCVPPPCVVVCVLCSVVSYWYWHQDNSRHIGTPDDDHSVVSPPSPDDPPPPDPDPVVVDDD

Sequence (525 aa):
MEPQMRVSRFAAVVDKAFSSVAHQYPSQEEVKHAKQRIRQKFRQAATSLEESADLAGWPAEKVLSSLAAEALQRLAVNDWFDQVDWPRILAAFVAEATSLGLGSEEQLLPTATWAVQQWQAREREQKLSFFGECKKAPKLAVSEKAPKLSFASKIPRKMPEADSPANVPLEKFQGNASKKTRKTLDPKSQSGTALHLDSGYQATAFAKAEPKGAATPAREIDIDLGFLREVECLGVTLQGLQVESTIPSSRSHNLLMPGDVVTSVNSTPVKAHQDFWREVDRAKPGQLRICILPHSAKSSSNAPLPPPPAALKAPPPVAERAPPVSDKKSEPRSRSHSHVSSKDTFGYQRSESSMIVLNCEDIGGSASKCEIFRGEKPSAFPWEAIRCAIAFYEELGFMPQPVCHQATLARHPPPAELRSKLVQCPVVDDDGRQQGRGSDRIFVINLAKTYDCPYVDNSNYRAEVWSKHELWPWLQKGGLALKVEYIFDSFGEFLPSREVTPADRTQTSTGSGRLRIPWSEYGGR

InterPro domains:
  IPR036034 PDZ superfamily [G3DSA:2.30.42.10] (238-295)
  IPR036034 PDZ superfamily [SSF50156] (229-296)